Protein AF-A0A292SLU7-F1 (afdb_monomer_lite)

Foldseek 3Di:
DPQDALQFDFQVLFDLVVCCDVVVPRLAHPVLVVVLVVLCPDPCSQFFFPCQQGDACPHSNNVRLVSSVVSVVPDDCPDPNNVLLVVQCVVRVVPLPFADPRCRPSSSRSVSRSNSQVSLVVVQVVCVVVVHWFEDERAPAHHPSVCVRQVQQFDPQKAKFQLVVRGTHGPPVCCLPCPGSVVVVVLSSLLSNLLRGLAYEYPCQLCQQWIQMGGHPDRAGDPVSTDGPHQRRVVVSVVSSCVNVPPPRDQLSYEYEPDDDVRGGDLDDPLAGGPNLPPAEYEAALLQPAVLDSFPCNVCPVHVHDLSRYEYANDAQAFQALLCLLQQAFGPLPPRDNRNPRHLVVLCLQLVHDSVVSNHSLVVLLSRHLRNVPGPHYDDYVCQQLLHRDRQASPPVDDPRRVTTDCGPPNLVSNLVCVLVSRHDDVLSSVLSVCVSVVVCVVPVVVSVVSVVVSVVSNDDDDPVVVVVVVVVVVVVVVVVVPPPDDDDDDDDDDDDDDDDDDDDDDDDDDDDDPDDDPDDDDDPDDDDDDDDDDDDD

pLDDT: mean 86.01, std 22.61, range [22.31, 98.81]

Sequence (538 aa):
HYNGSSLALGDQYISPELLTENEYSSILTKDELTEIIKANNKETRDNIANFENILGQQSTQNKILKNAHERFKALDENSELKQRYNKFVKENESWLNFARECEPDSEFFKFKQFLASEHMSKGKNNLNNKGIKYCGDIAINFSDDEVRAFPKAFKEGHYIGVPTWEIPSINFDTILDETSDAHKLLKLKVQLAAKRFDVLRVDAAWNYVTPVITPKGETKILPENKKPMGDSIVKLIEKWVKEVKGDDFDLHNIIYEFDAGPDDFTMFENGKLIAPLKDRVKVYGSTYLKEGWGSNDAFLHTLNWSPDEFLIGPGNHDPQPLRQIAKGIPDICNDNNIHRQASINPLARILKLDAESLKNPVLFAKAKFAEAVTAKNNMFFFMDVFGREERFNEHRRGTETSFRYKVPSDYQKAYQNSLFEGFGFNIMDSLEKIFKANGLDKSNPELFAKIVKFKNILLEKETPAQLKEEVSNAAQTAAETINSGSTTKSAAKSTKSYKPLWITAGAIAVLGGAFTLYKTKFQKHEAKDDSQQLKLTA

Structure (mmCIF, N/CA/C/O backbone):
data_AF-A0A292SLU7-F1
#
_entry.id   AF-A0A292SLU7-F1
#
loop_
_atom_site.group_PDB
_atom_site.id
_atom_site.type_symbol
_atom_site.label_atom_id
_atom_site.label_alt_id
_atom_site.label_comp_id
_atom_site.label_asym_id
_atom_site.label_entity_id
_atom_site.label_seq_id
_atom_site.pdbx_PDB_ins_code
_atom_site.Cartn_x
_atom_site.Cartn_y
_atom_site.Cartn_z
_atom_site.occupancy
_atom_site.B_iso_or_equiv
_atom_site.auth_seq_id
_atom_site.auth_comp_id
_atom_site.auth_asym_id
_atom_site.auth_atom_id
_atom_site.pdbx_PDB_model_num
ATOM 1 N N . HIS A 1 1 ? 9.270 3.076 11.803 1.00 50.03 1 HIS A N 1
ATOM 2 C CA . HIS A 1 1 ? 8.675 1.759 12.115 1.00 50.03 1 HIS A CA 1
ATOM 3 C C . HIS A 1 1 ? 7.188 1.770 11.800 1.00 50.03 1 HIS A C 1
ATOM 5 O O . HIS A 1 1 ? 6.532 2.758 12.113 1.00 50.03 1 HIS A O 1
ATOM 11 N N . TYR A 1 2 ? 6.666 0.680 11.231 1.00 73.38 2 TYR A N 1
ATOM 12 C CA . TYR A 1 2 ? 5.244 0.456 10.924 1.00 73.38 2 TYR A CA 1
ATOM 13 C C . TYR A 1 2 ? 4.378 0.209 12.175 1.00 73.38 2 TYR A C 1
ATOM 15 O O . TYR A 1 2 ? 3.481 -0.618 12.156 1.00 73.38 2 TYR A O 1
ATOM 23 N N . ASN A 1 3 ? 4.626 0.908 13.288 1.00 75.81 3 ASN A N 1
ATOM 24 C CA . ASN A 1 3 ? 4.097 0.561 14.618 1.00 75.81 3 ASN A CA 1
ATOM 25 C C . ASN A 1 3 ? 2.606 0.921 14.842 1.00 75.81 3 ASN A C 1
ATOM 27 O O . ASN A 1 3 ? 2.195 1.277 15.943 1.00 75.81 3 ASN A O 1
ATOM 31 N N . GLY A 1 4 ? 1.795 0.895 13.783 1.00 83.56 4 GLY A N 1
ATOM 32 C CA . GLY A 1 4 ? 0.343 1.008 13.879 1.00 83.56 4 GLY A CA 1
ATOM 33 C C . GLY A 1 4 ? -0.291 -0.290 14.382 1.00 83.56 4 GLY A C 1
ATOM 34 O O . GLY A 1 4 ? 0.280 -1.371 14.251 1.00 83.56 4 GLY A O 1
ATOM 35 N N . SER A 1 5 ? -1.497 -0.182 14.940 1.00 89.69 5 SER A N 1
ATOM 36 C CA . SER A 1 5 ? -2.323 -1.352 15.258 1.00 89.69 5 SER A CA 1
ATOM 37 C C . SER A 1 5 ? -2.636 -2.139 13.982 1.00 89.69 5 SER A C 1
ATOM 39 O O . SER A 1 5 ? -3.024 -1.561 12.968 1.00 89.69 5 SER A O 1
ATOM 41 N N . SER A 1 6 ? -2.504 -3.463 14.045 1.00 90.62 6 SER A N 1
ATOM 42 C CA . SER A 1 6 ? -2.962 -4.376 12.993 1.00 90.62 6 SER A CA 1
ATOM 43 C C . SER A 1 6 ? -4.474 -4.565 12.980 1.00 90.62 6 SER A C 1
ATOM 45 O O . SER A 1 6 ? -5.048 -4.967 11.966 1.00 90.62 6 SER A O 1
ATOM 47 N N . LEU A 1 7 ? -5.128 -4.324 14.116 1.00 94.62 7 LEU A N 1
ATOM 48 C CA . LEU A 1 7 ? -6.559 -4.545 14.289 1.00 94.62 7 LEU A CA 1
ATOM 49 C C . LEU A 1 7 ? -7.365 -3.254 14.125 1.00 94.62 7 LEU A C 1
ATOM 51 O O . LEU A 1 7 ? -8.430 -3.286 13.513 1.00 94.62 7 LEU A O 1
ATOM 55 N N . ALA A 1 8 ? -6.872 -2.118 14.614 1.00 94.12 8 ALA A N 1
ATOM 56 C CA . ALA A 1 8 ? -7.582 -0.839 14.626 1.00 94.12 8 ALA A CA 1
ATOM 57 C C . ALA A 1 8 ? -7.200 0.074 13.448 1.00 94.12 8 ALA A C 1
ATOM 59 O O . ALA A 1 8 ? -6.099 -0.002 12.909 1.00 94.12 8 ALA A O 1
ATOM 60 N N . LEU A 1 9 ? -8.115 0.961 13.059 1.00 94.44 9 LEU A N 1
ATOM 61 C CA . LEU A 1 9 ? -7.834 2.067 12.142 1.00 94.44 9 LEU A CA 1
ATOM 62 C C . LEU A 1 9 ? -7.319 3.277 12.927 1.00 94.44 9 LEU A C 1
ATOM 64 O O . LEU A 1 9 ? -7.739 3.509 14.059 1.00 94.44 9 LEU A O 1
ATOM 68 N N . GLY A 1 10 ? -6.433 4.065 12.322 1.00 92.25 10 GLY A N 1
ATOM 69 C CA . GLY A 1 10 ? -5.960 5.308 12.931 1.00 92.25 10 GLY A CA 1
ATOM 70 C C . GLY A 1 10 ? -6.956 6.468 12.798 1.00 92.25 10 GLY A C 1
ATOM 71 O O . GLY A 1 10 ? -7.813 6.481 11.911 1.00 92.25 10 GLY A O 1
ATOM 72 N N . ASP A 1 11 ? -6.804 7.480 13.653 1.00 93.31 11 ASP A N 1
ATOM 73 C CA . ASP A 1 11 ? -7.692 8.653 13.710 1.00 93.31 11 ASP A CA 1
ATOM 74 C C . ASP A 1 11 ? -7.700 9.472 12.404 1.00 93.31 11 ASP A C 1
ATOM 76 O O . ASP A 1 11 ? -8.668 10.179 12.122 1.00 93.31 11 ASP A O 1
ATOM 80 N N . GLN A 1 12 ? -6.675 9.332 11.555 1.00 92.75 12 GLN A N 1
ATOM 81 C CA . GLN A 1 12 ? -6.614 9.959 10.231 1.00 92.75 12 GLN A CA 1
ATOM 82 C C . GLN A 1 12 ? -7.705 9.483 9.259 1.00 92.75 12 GLN A C 1
ATOM 84 O O . GLN A 1 12 ? -7.936 10.135 8.244 1.00 92.75 12 GLN A O 1
ATOM 89 N N . TYR A 1 13 ? -8.381 8.367 9.550 1.00 95.31 13 TYR A N 1
ATOM 90 C CA . TYR A 1 13 ? -9.529 7.897 8.769 1.00 95.31 13 TYR A CA 1
ATOM 91 C C . TYR A 1 13 ? -10.846 8.585 9.158 1.00 95.31 13 TYR A C 1
ATOM 93 O O . TYR A 1 13 ? -11.863 8.387 8.495 1.00 95.31 13 TYR A O 1
ATOM 101 N N . ILE A 1 14 ? -10.858 9.410 10.209 1.00 97.88 14 ILE A N 1
ATOM 102 C CA . ILE A 1 14 ? -12.042 10.157 10.632 1.00 97.88 14 ILE A CA 1
ATOM 103 C C . ILE A 1 14 ? -12.042 11.517 9.926 1.00 97.88 14 ILE A C 1
ATOM 105 O O . ILE A 1 14 ? -11.222 12.369 10.250 1.00 97.88 14 ILE A O 1
ATOM 109 N N . SER A 1 15 ? -12.981 11.744 9.000 1.00 97.50 15 SER A N 1
ATOM 110 C CA . SER A 1 15 ? -13.257 13.075 8.443 1.00 97.50 15 SER A CA 1
ATOM 111 C C . SER A 1 15 ? -14.091 13.922 9.416 1.00 97.50 15 SER A C 1
ATOM 113 O O . SER A 1 15 ? -15.251 13.577 9.653 1.00 97.50 15 SER A O 1
ATOM 115 N N . PRO A 1 16 ? -13.564 15.037 9.961 1.00 97.69 16 PRO A N 1
ATOM 116 C CA . PRO A 1 16 ? -14.344 15.930 10.818 1.00 97.69 16 PRO A CA 1
ATOM 117 C C . PRO A 1 16 ? -15.458 16.663 10.059 1.00 97.69 16 PRO A C 1
ATOM 119 O O . PRO A 1 16 ? -16.468 17.011 10.658 1.00 97.69 16 PRO A O 1
ATOM 122 N N . GLU A 1 17 ? -15.299 16.866 8.747 1.00 97.69 17 GLU A N 1
ATOM 123 C CA . GLU A 1 17 ? -16.306 17.507 7.892 1.00 97.69 17 GLU A CA 1
ATOM 124 C C . GLU A 1 17 ? -17.613 16.709 7.883 1.00 97.69 17 GLU A C 1
ATOM 126 O O . GLU A 1 17 ? -18.678 17.267 8.136 1.00 97.69 17 GLU A O 1
ATOM 131 N N . LEU A 1 18 ? -17.529 15.382 7.722 1.00 98.06 18 LEU A N 1
ATOM 132 C CA . LEU A 1 18 ? -18.705 14.506 7.750 1.00 98.06 18 LEU A CA 1
ATOM 133 C C . LEU A 1 18 ? -19.464 14.580 9.081 1.00 98.06 18 LEU A C 1
ATOM 135 O O . LEU A 1 18 ? -20.685 14.473 9.097 1.00 98.06 18 LEU A O 1
ATOM 139 N N . LEU A 1 19 ? -18.767 14.822 10.193 1.00 98.56 19 LEU A N 1
ATOM 140 C CA . LEU A 1 19 ? -19.387 14.923 11.517 1.00 98.56 19 LEU A CA 1
ATOM 141 C C . LEU A 1 19 ? -20.210 16.206 11.706 1.00 98.56 19 LEU A C 1
ATOM 143 O O . LEU A 1 19 ? -20.950 16.306 12.686 1.00 98.56 19 LEU A O 1
ATOM 147 N N . THR A 1 20 ? -20.092 17.169 10.786 1.00 98.38 20 THR A N 1
ATOM 148 C CA . THR A 1 20 ? -20.942 18.369 10.749 1.00 98.38 20 THR A CA 1
ATOM 149 C C . THR A 1 20 ? -22.275 18.135 10.044 1.00 98.38 20 THR A C 1
ATOM 151 O O . THR A 1 20 ? -23.215 18.914 10.223 1.00 98.38 20 THR A O 1
ATOM 154 N N . GLU A 1 21 ? -22.391 17.039 9.296 1.00 98.00 21 GLU A N 1
ATOM 155 C CA . GLU A 1 21 ? -23.568 16.720 8.499 1.00 98.00 21 GLU A CA 1
ATOM 156 C C . GLU A 1 21 ? -24.677 16.067 9.335 1.00 98.00 21 GLU A C 1
ATOM 158 O O . GLU A 1 21 ? -24.427 15.347 10.307 1.00 98.00 21 GLU A O 1
ATOM 163 N N . ASN A 1 22 ? -25.928 16.265 8.907 1.00 97.12 22 ASN A N 1
ATOM 164 C CA . ASN A 1 22 ? -27.112 15.715 9.580 1.00 97.12 22 ASN A CA 1
ATOM 165 C C . ASN A 1 22 ? -27.080 14.181 9.693 1.00 97.12 22 ASN A C 1
ATOM 167 O O . ASN A 1 22 ? -27.615 13.628 10.650 1.00 97.12 22 ASN A O 1
ATOM 171 N N . GLU A 1 23 ? -26.434 13.493 8.743 1.00 96.81 23 GLU A N 1
ATOM 172 C CA . GLU A 1 23 ? -26.251 12.033 8.779 1.00 96.81 23 GLU A CA 1
ATOM 173 C C . GLU A 1 23 ? -25.541 11.570 10.062 1.00 96.81 23 GLU A C 1
ATOM 175 O O . GLU A 1 23 ? -25.827 10.493 10.590 1.00 96.81 23 GLU A O 1
ATOM 180 N N . TYR A 1 24 ? -24.627 12.393 10.573 1.00 97.88 24 TYR A N 1
ATOM 181 C CA . TYR A 1 24 ? -23.900 12.164 11.818 1.00 97.88 24 TYR A CA 1
ATOM 182 C C . TYR A 1 24 ? -24.479 12.994 12.964 1.00 97.88 24 TYR A C 1
ATOM 184 O O . TYR A 1 24 ? -23.790 13.276 13.941 1.00 97.88 24 TYR A O 1
ATOM 192 N N . SER A 1 25 ? -25.746 13.400 12.839 1.00 97.62 25 SER A N 1
ATOM 193 C CA . SER A 1 25 ? -26.470 14.222 13.812 1.00 97.62 25 SER A CA 1
ATOM 194 C C . SER A 1 25 ? -25.752 15.531 14.162 1.00 97.62 25 SER A C 1
ATOM 196 O O . SER A 1 25 ? -25.958 16.063 15.251 1.00 97.62 25 SER A O 1
ATOM 198 N N . SER A 1 26 ? -24.893 16.032 13.261 1.00 97.56 26 SER A N 1
ATOM 199 C CA . SER A 1 26 ? -24.080 17.237 13.458 1.00 97.56 26 SER A CA 1
ATOM 200 C C . SER A 1 26 ? -23.377 17.282 14.823 1.00 97.56 26 SER A C 1
ATOM 202 O O . SER A 1 26 ? -23.317 18.325 15.478 1.00 97.56 26 SER A O 1
ATOM 204 N N . ILE A 1 27 ? -22.857 16.138 15.284 1.00 98.25 27 ILE A N 1
ATOM 205 C CA . ILE A 1 27 ? -22.164 16.020 16.579 1.00 98.25 27 ILE A CA 1
ATOM 206 C C . ILE A 1 27 ? -20.885 16.869 16.658 1.00 98.25 27 ILE A C 1
ATOM 208 O O . ILE A 1 27 ? -20.387 17.140 17.754 1.00 98.25 27 ILE A O 1
ATOM 212 N N . LEU A 1 28 ? -20.361 17.316 15.517 1.00 98.38 28 LEU A N 1
ATOM 213 C CA . LEU A 1 28 ? -19.288 18.298 15.422 1.00 98.38 28 LEU A CA 1
ATOM 214 C C . LEU A 1 28 ? -19.828 19.590 14.796 1.00 98.38 28 LEU A C 1
ATOM 216 O O . LEU A 1 28 ? -20.568 19.566 13.815 1.00 98.38 28 LEU A O 1
ATOM 220 N N . THR A 1 29 ? -19.465 20.740 15.355 1.00 98.19 29 THR A N 1
ATOM 221 C CA . THR A 1 29 ? -19.939 22.048 14.872 1.00 98.19 29 THR A CA 1
ATOM 222 C C . THR A 1 29 ? -19.045 22.628 13.772 1.00 98.19 29 THR A C 1
ATOM 224 O O . THR A 1 29 ? -17.850 22.353 13.699 1.00 98.19 29 THR A O 1
ATOM 227 N N . LYS A 1 30 ? -19.585 23.516 12.927 1.00 97.88 30 LYS A N 1
ATOM 228 C CA . LYS A 1 30 ? -18.785 24.192 11.883 1.00 97.88 30 LYS A CA 1
ATOM 229 C C . LYS A 1 30 ? -17.625 25.027 12.449 1.00 97.88 30 LYS A C 1
ATOM 231 O O . LYS A 1 30 ? -16.576 25.129 11.810 1.00 97.88 30 LYS A O 1
ATOM 236 N N . ASP A 1 31 ? -17.790 25.585 13.647 1.00 98.31 31 ASP A N 1
ATOM 237 C CA . ASP A 1 31 ? -16.734 26.341 14.329 1.00 98.31 31 ASP A CA 1
ATOM 238 C C . ASP A 1 31 ? -15.601 25.422 14.802 1.00 98.31 31 ASP A C 1
ATOM 240 O O . ASP A 1 31 ? -14.431 25.726 14.573 1.00 98.31 31 ASP A O 1
ATOM 244 N N . GLU A 1 32 ? -15.932 24.255 15.360 1.00 98.31 32 GLU A N 1
ATOM 245 C CA . GLU A 1 32 ? -14.946 23.226 15.715 1.00 98.31 32 GLU A CA 1
ATOM 246 C C . GLU A 1 32 ? -14.217 22.687 14.474 1.00 98.31 32 GLU A C 1
ATOM 248 O O . GLU A 1 32 ? -12.997 22.532 14.489 1.00 98.31 32 GLU A O 1
ATOM 253 N N . LEU A 1 33 ? -14.921 22.465 13.356 1.00 98.44 33 LEU A N 1
ATOM 254 C CA . LEU A 1 33 ? -14.275 22.089 12.091 1.00 98.44 33 LEU A CA 1
ATOM 255 C C . LEU A 1 33 ? -13.267 23.164 11.659 1.00 98.44 33 LEU A C 1
ATOM 257 O O . LEU A 1 33 ? -12.132 22.861 11.282 1.00 98.44 33 LEU A O 1
ATOM 261 N N . THR A 1 34 ? -13.668 24.430 11.757 1.00 98.31 34 THR A N 1
ATOM 262 C CA . THR A 1 34 ? -12.808 25.575 11.447 1.00 98.31 34 THR A CA 1
ATOM 263 C C . THR A 1 34 ? -11.582 25.622 12.361 1.00 98.31 34 THR A C 1
ATOM 265 O O . THR A 1 34 ? -10.492 25.964 11.899 1.00 98.31 34 THR A O 1
ATOM 268 N N . GLU A 1 35 ? -11.717 25.258 13.636 1.00 98.12 35 GLU A N 1
ATOM 269 C CA . GLU A 1 35 ? -10.600 25.159 14.581 1.00 98.12 35 GLU A CA 1
ATOM 270 C C . GLU A 1 35 ? -9.591 24.078 14.165 1.00 98.12 35 GLU A C 1
ATOM 272 O O . GLU A 1 35 ? -8.391 24.359 14.104 1.00 98.12 35 GLU A O 1
ATOM 277 N N . ILE A 1 36 ? -10.060 22.885 13.778 1.00 97.31 36 ILE A N 1
ATOM 278 C CA . ILE A 1 36 ? -9.193 21.802 13.273 1.00 97.31 36 ILE A CA 1
ATOM 279 C C . ILE A 1 36 ? -8.412 22.267 12.038 1.00 97.31 36 ILE A C 1
ATOM 281 O O . ILE A 1 36 ? -7.200 22.045 11.945 1.00 97.31 36 ILE A O 1
ATOM 285 N N . ILE A 1 37 ? -9.091 22.934 11.100 1.00 96.19 37 ILE A N 1
ATOM 286 C CA . ILE A 1 37 ? -8.476 23.459 9.873 1.00 96.19 37 ILE A CA 1
ATOM 287 C C . ILE A 1 37 ? -7.427 24.524 10.212 1.00 96.19 37 ILE A C 1
ATOM 289 O O . ILE A 1 37 ? -6.307 24.469 9.702 1.00 96.19 37 ILE A O 1
ATOM 293 N N . LYS A 1 38 ? -7.751 25.470 11.102 1.00 96.62 38 LYS A N 1
ATOM 294 C CA . LYS A 1 38 ? -6.827 26.533 11.536 1.00 96.62 38 LYS A CA 1
ATOM 295 C C . LYS A 1 38 ? -5.603 25.986 12.262 1.00 96.62 38 LYS A C 1
ATOM 297 O O . LYS A 1 38 ? -4.527 26.557 12.119 1.00 96.62 38 LYS A O 1
ATOM 302 N N . ALA A 1 39 ? -5.736 24.889 13.001 1.00 96.00 39 ALA A N 1
ATOM 303 C CA . ALA A 1 39 ? -4.609 24.238 13.663 1.00 96.00 39 ALA A CA 1
ATOM 304 C C . ALA A 1 39 ? -3.640 23.554 12.676 1.00 96.00 39 ALA A C 1
ATOM 306 O O . ALA A 1 39 ? -2.488 23.281 13.018 1.00 96.00 39 ALA A O 1
ATOM 307 N N . ASN A 1 40 ? -4.040 23.351 11.416 1.00 93.50 40 ASN A N 1
ATOM 308 C CA . ASN A 1 40 ? -3.130 22.953 10.346 1.00 93.50 40 ASN A CA 1
ATOM 309 C C . ASN A 1 40 ? -2.368 24.159 9.752 1.00 93.50 40 ASN A C 1
ATOM 311 O O . ASN A 1 40 ? -2.477 24.486 8.568 1.00 93.50 40 ASN A O 1
ATOM 315 N N . ASN A 1 41 ? -1.596 24.847 10.591 1.00 92.69 41 ASN A N 1
ATOM 316 C CA . ASN A 1 41 ? -0.944 26.125 10.275 1.00 92.69 41 ASN A CA 1
ATOM 317 C C . ASN A 1 41 ? 0.574 26.051 10.055 1.00 92.69 41 ASN A C 1
ATOM 319 O O . ASN A 1 41 ? 1.194 27.092 9.853 1.00 92.69 41 ASN A O 1
ATOM 323 N N . LYS A 1 42 ? 1.182 24.858 10.074 1.00 90.75 42 LYS A N 1
ATOM 324 C CA . LYS A 1 42 ? 2.621 24.706 9.813 1.00 90.75 42 LYS A CA 1
ATOM 325 C C . LYS A 1 42 ? 2.973 25.238 8.419 1.00 90.75 42 LYS A C 1
ATOM 327 O O . LYS A 1 42 ? 2.244 24.986 7.463 1.00 90.75 42 LYS A O 1
ATOM 332 N N . GLU A 1 43 ? 4.122 25.899 8.278 1.00 92.19 43 GLU A N 1
ATOM 333 C CA . GLU A 1 43 ? 4.614 26.401 6.979 1.00 92.19 43 GLU A CA 1
ATOM 334 C C . GLU A 1 43 ? 4.755 25.279 5.938 1.00 92.19 43 GLU A C 1
ATOM 336 O O . GLU A 1 43 ? 4.563 25.479 4.743 1.00 92.19 43 GLU A O 1
ATOM 341 N N . THR A 1 44 ? 5.016 24.057 6.403 1.00 90.31 44 THR A N 1
ATOM 342 C CA . THR A 1 44 ? 5.170 22.860 5.574 1.00 90.31 44 THR A CA 1
ATOM 343 C C . THR A 1 44 ? 3.851 22.168 5.221 1.00 90.31 44 THR A C 1
ATOM 345 O O . THR A 1 44 ? 3.882 21.140 4.539 1.00 90.31 44 THR A O 1
ATOM 348 N N . ARG A 1 45 ? 2.692 22.703 5.638 1.00 91.25 45 ARG A N 1
ATOM 349 C CA . ARG A 1 45 ? 1.369 22.053 5.514 1.00 91.25 45 ARG A CA 1
ATOM 350 C C . ARG A 1 45 ? 0.986 21.646 4.098 1.00 91.25 45 ARG A C 1
ATOM 352 O O . ARG A 1 45 ? 0.131 20.780 3.950 1.00 91.25 45 ARG A O 1
ATOM 359 N N . ASP A 1 46 ? 1.572 22.256 3.073 1.00 91.19 46 ASP A N 1
ATOM 360 C CA . ASP A 1 46 ? 1.267 21.928 1.679 1.00 91.19 46 ASP A CA 1
ATOM 361 C C . ASP A 1 46 ? 1.993 20.676 1.184 1.00 91.19 46 ASP A C 1
ATOM 363 O O . ASP A 1 46 ? 1.528 20.043 0.243 1.00 91.19 46 ASP A O 1
ATOM 367 N N . ASN A 1 47 ? 3.066 20.257 1.861 1.00 91.44 47 ASN A N 1
ATOM 368 C CA . ASN A 1 47 ? 3.909 19.126 1.454 1.00 91.44 47 ASN A CA 1
ATOM 369 C C . ASN A 1 47 ? 4.033 18.034 2.527 1.00 91.44 47 ASN A C 1
ATOM 371 O O . ASN A 1 47 ? 4.387 16.897 2.208 1.00 91.44 47 ASN A O 1
ATOM 375 N N . ILE A 1 48 ? 3.751 18.379 3.786 1.00 93.06 48 ILE A N 1
ATOM 376 C CA . ILE A 1 48 ? 3.928 17.534 4.968 1.00 93.06 48 ILE A CA 1
ATOM 377 C C . ILE A 1 48 ? 2.600 17.416 5.718 1.00 93.06 48 ILE A C 1
ATOM 379 O O . ILE A 1 48 ? 1.940 18.412 6.019 1.00 93.06 48 ILE A O 1
ATOM 383 N N . ALA A 1 49 ? 2.215 16.187 6.045 1.00 93.19 49 ALA A N 1
ATOM 384 C CA . ALA A 1 49 ? 1.102 15.874 6.919 1.00 93.19 49 ALA A CA 1
ATOM 385 C C . ALA A 1 49 ? 1.422 16.293 8.363 1.00 93.19 49 ALA A C 1
ATOM 387 O O . ALA A 1 49 ? 2.425 15.885 8.957 1.00 93.19 49 ALA A O 1
ATOM 388 N N . ASN A 1 50 ? 0.539 17.104 8.942 1.00 92.75 50 ASN A N 1
ATOM 389 C CA . ASN A 1 50 ? 0.635 17.544 10.327 1.00 92.75 50 ASN A CA 1
ATOM 390 C C . ASN A 1 50 ? -0.031 16.518 11.250 1.00 92.75 50 ASN A C 1
ATOM 392 O O . ASN A 1 50 ? -1.146 16.731 11.729 1.00 92.75 50 ASN A O 1
ATOM 396 N N . PHE A 1 51 ? 0.637 15.384 11.473 1.00 92.12 51 PHE A N 1
ATOM 397 C CA . PHE A 1 51 ? 0.107 14.346 12.353 1.00 92.12 51 PHE A CA 1
ATOM 398 C C . PHE A 1 51 ? -0.081 14.828 13.790 1.00 92.12 51 PHE A C 1
ATOM 400 O O . PHE A 1 51 ? -0.961 14.312 14.452 1.00 92.12 51 PHE A O 1
ATOM 407 N N . GLU A 1 52 ? 0.615 15.860 14.264 1.00 92.25 52 GLU A N 1
ATOM 408 C CA . GLU A 1 52 ? 0.377 16.418 15.607 1.00 92.25 52 GLU A CA 1
ATOM 409 C C . GLU A 1 52 ? -1.011 17.067 15.742 1.00 92.25 52 GLU A C 1
ATOM 411 O O . GLU A 1 52 ? -1.535 17.196 16.847 1.00 92.25 52 GLU A O 1
ATOM 416 N N . ASN A 1 53 ? -1.623 17.476 14.626 1.00 94.81 53 ASN A N 1
ATOM 417 C CA . ASN A 1 53 ? -2.978 18.027 14.612 1.00 94.81 53 ASN A CA 1
ATOM 418 C C . ASN A 1 53 ? -4.069 16.943 14.615 1.00 94.81 53 ASN A C 1
ATOM 420 O O . ASN A 1 53 ? -5.216 17.236 14.950 1.00 94.81 53 ASN A O 1
ATOM 424 N N . ILE A 1 54 ? -3.714 15.706 14.250 1.00 92.06 54 ILE A N 1
ATOM 425 C CA . ILE A 1 54 ? -4.665 14.615 13.983 1.00 92.06 54 ILE A CA 1
ATOM 426 C C . ILE A 1 54 ? -4.477 13.451 14.963 1.00 92.06 54 ILE A C 1
ATOM 428 O O . ILE A 1 54 ? -5.440 12.937 15.523 1.00 92.06 54 ILE A O 1
ATOM 432 N N . LEU A 1 55 ? -3.231 13.025 15.148 1.00 86.81 55 LEU A N 1
ATOM 433 C CA . LEU A 1 55 ? -2.818 11.881 15.946 1.00 86.81 55 LEU A CA 1
ATOM 434 C C . LEU A 1 55 ? -2.400 12.322 17.349 1.00 86.81 55 LEU A C 1
ATOM 436 O O . LEU A 1 55 ? -1.764 13.357 17.548 1.00 86.81 55 LEU A O 1
ATOM 440 N N . GLY A 1 56 ? -2.715 11.478 18.328 1.00 84.38 56 GLY A N 1
ATOM 441 C CA . GLY A 1 56 ? -2.326 11.665 19.720 1.00 84.38 56 GLY A CA 1
ATOM 442 C C . GLY A 1 56 ? -3.398 12.343 20.568 1.00 84.38 56 GLY A C 1
ATOM 443 O O . GLY A 1 56 ? -4.218 13.133 20.097 1.00 84.38 56 GLY A O 1
ATOM 444 N N . GLN A 1 57 ? -3.359 12.038 21.865 1.00 85.00 57 GLN A N 1
ATOM 445 C CA . GLN A 1 57 ? -4.386 12.421 22.838 1.00 85.00 57 GLN A CA 1
ATOM 446 C C . GLN A 1 57 ? -4.534 13.941 23.030 1.00 85.00 57 GLN A C 1
ATOM 448 O O . GLN A 1 57 ? -5.559 14.401 23.529 1.00 85.00 57 GLN A O 1
ATOM 453 N N . GLN A 1 58 ? -3.504 14.714 22.669 1.00 89.94 58 GLN A N 1
ATOM 454 C CA . GLN A 1 58 ? -3.462 16.172 22.828 1.00 89.94 58 GLN A CA 1
ATOM 455 C C . GLN A 1 58 ? -3.657 16.948 21.522 1.00 89.94 58 GLN A C 1
ATOM 457 O O . GLN A 1 58 ? -3.654 18.184 21.555 1.00 89.94 58 GLN A O 1
ATOM 462 N N . SER A 1 59 ? -3.838 16.247 20.401 1.00 95.06 59 SER A N 1
ATOM 463 C CA . SER A 1 59 ? -4.102 16.879 19.111 1.00 95.06 59 SER A CA 1
ATOM 464 C C . SER A 1 59 ? -5.423 17.649 19.124 1.00 95.06 59 SER A C 1
ATOM 466 O O . SER A 1 59 ? -6.359 17.302 19.855 1.00 95.06 59 SER A O 1
ATOM 468 N N . THR A 1 60 ? -5.508 18.706 18.315 1.00 96.94 60 THR A N 1
ATOM 469 C CA . THR A 1 60 ? -6.720 19.533 18.201 1.00 96.94 60 THR A CA 1
ATOM 470 C C . THR A 1 60 ? -7.911 18.687 17.767 1.00 96.94 60 THR A C 1
ATOM 472 O O . THR A 1 60 ? -8.971 18.754 18.390 1.00 96.94 60 THR A O 1
ATOM 475 N N . GLN A 1 61 ? -7.724 17.818 16.765 1.00 97.06 61 GLN A N 1
ATOM 476 C CA . GLN A 1 61 ? -8.777 16.912 16.317 1.00 97.06 61 GLN A CA 1
ATOM 477 C C . GLN A 1 61 ? -9.238 15.976 17.440 1.00 97.06 61 GLN A C 1
ATOM 479 O O . GLN A 1 61 ? -10.440 15.852 17.655 1.00 97.06 61 GLN A O 1
ATOM 484 N N . ASN A 1 62 ? -8.330 15.352 18.201 1.00 95.62 62 ASN A N 1
ATOM 485 C CA . ASN A 1 62 ? -8.727 14.420 19.262 1.00 95.62 62 ASN A CA 1
ATOM 486 C C . ASN A 1 62 ? -9.483 15.124 20.405 1.00 95.62 62 ASN A C 1
ATOM 488 O O . ASN A 1 62 ? -10.481 14.595 20.893 1.00 95.62 62 ASN A O 1
ATOM 492 N N . LYS A 1 63 ? -9.074 16.343 20.784 1.00 96.50 63 LYS A N 1
ATOM 493 C CA . LYS A 1 63 ? -9.793 17.163 21.779 1.00 96.50 63 LYS A CA 1
ATOM 494 C C . LYS A 1 63 ? -11.219 17.481 21.333 1.00 96.50 63 LYS A C 1
ATOM 496 O O . LYS A 1 63 ? -12.153 17.300 22.108 1.00 96.50 63 LYS A O 1
ATOM 501 N N . ILE A 1 64 ? -11.396 17.884 20.079 1.00 98.00 64 ILE A N 1
ATOM 502 C CA . ILE A 1 64 ? -12.720 18.176 19.518 1.00 98.00 64 ILE A CA 1
ATOM 503 C C . ILE A 1 64 ? -13.560 16.903 19.373 1.00 98.00 64 ILE A C 1
ATOM 505 O O . ILE A 1 64 ? -14.756 16.918 19.659 1.00 98.00 64 ILE A O 1
ATOM 509 N N . LEU A 1 65 ? -12.948 15.773 19.011 1.00 98.12 65 LEU A N 1
ATOM 510 C CA . LEU A 1 65 ? -13.648 14.490 18.956 1.00 98.12 65 LEU A CA 1
ATOM 511 C C . LEU A 1 65 ? -14.186 14.058 20.325 1.00 98.12 65 LEU A C 1
ATOM 513 O O . LEU A 1 65 ? -15.231 13.416 20.366 1.00 98.12 65 LEU A O 1
ATOM 517 N N . LYS A 1 66 ? -13.550 14.437 21.442 1.00 97.31 66 LYS A N 1
ATOM 518 C CA . LYS A 1 66 ? -14.120 14.203 22.781 1.00 97.31 66 LYS A CA 1
ATOM 519 C C . LYS A 1 66 ? -15.406 14.999 22.994 1.00 97.31 66 LYS A C 1
ATOM 521 O O . LYS A 1 66 ? -16.382 14.436 23.474 1.00 97.31 66 LYS A O 1
ATOM 526 N N . ASN A 1 67 ? -15.458 16.259 22.560 1.00 98.00 67 ASN A N 1
ATOM 527 C CA . ASN A 1 67 ? -16.699 17.041 22.600 1.00 98.00 67 ASN A CA 1
ATOM 528 C C . ASN A 1 67 ? -17.783 16.401 21.721 1.00 98.00 67 ASN A C 1
ATOM 530 O O . ASN A 1 67 ? -18.929 16.264 22.148 1.00 98.00 67 ASN A O 1
ATOM 534 N N . ALA A 1 68 ? -17.416 15.956 20.515 1.00 98.44 68 ALA A N 1
ATOM 535 C CA . ALA A 1 68 ? -18.327 15.233 19.632 1.00 98.44 68 ALA A CA 1
ATOM 536 C C . ALA A 1 68 ? -18.817 13.918 20.262 1.00 98.44 68 ALA A C 1
ATOM 538 O O . ALA A 1 68 ? -19.986 13.572 20.113 1.00 98.44 68 ALA A O 1
ATOM 539 N N . HIS A 1 69 ? -17.964 13.220 21.016 1.00 98.62 69 HIS A N 1
ATOM 540 C CA . HIS A 1 69 ? -18.335 12.022 21.762 1.00 98.62 69 HIS A CA 1
ATOM 541 C C . HIS A 1 69 ? -19.332 12.327 22.890 1.00 98.62 69 HIS A C 1
ATOM 543 O O . HIS A 1 69 ? -20.305 11.595 23.044 1.00 98.62 69 HIS A O 1
ATOM 549 N N . GLU A 1 70 ? -19.169 13.425 23.636 1.00 98.44 70 GLU A N 1
ATOM 550 C CA . GLU A 1 70 ? -20.168 13.850 24.631 1.00 98.44 70 GLU A CA 1
ATOM 551 C C . GLU A 1 70 ? -21.528 14.149 23.984 1.00 98.44 70 GLU A C 1
ATOM 553 O O . GLU A 1 70 ? -22.562 13.689 24.474 1.00 98.44 70 GLU A O 1
ATOM 558 N N . ARG A 1 71 ? -21.540 14.849 22.840 1.00 98.38 71 ARG A N 1
ATOM 559 C CA . ARG A 1 71 ? -22.780 15.109 22.087 1.00 98.38 71 ARG A CA 1
ATOM 560 C C . ARG A 1 71 ? -23.396 13.824 21.549 1.00 98.38 71 ARG A C 1
ATOM 562 O O . ARG A 1 71 ? -24.603 13.648 21.663 1.00 98.38 71 ARG A O 1
ATOM 569 N N . PHE A 1 72 ? -22.575 12.909 21.034 1.00 98.62 72 PHE A N 1
ATOM 570 C CA . PHE A 1 72 ? -23.009 11.579 20.619 1.00 98.62 72 PHE A CA 1
ATOM 571 C C . PHE A 1 72 ? -23.652 10.813 21.779 1.00 98.62 72 PHE A C 1
ATOM 573 O O . PHE A 1 72 ? -24.735 10.259 21.612 1.00 98.62 72 PHE A O 1
ATOM 580 N N . LYS A 1 73 ? -23.034 10.802 22.967 1.00 98.19 73 LYS A N 1
ATOM 581 C CA . LYS A 1 73 ? -23.588 10.123 24.147 1.00 98.19 73 LYS A CA 1
ATOM 582 C C . LYS A 1 73 ? -24.956 10.671 24.542 1.00 98.19 73 LYS A C 1
ATOM 584 O O . LYS A 1 73 ? -25.794 9.874 24.948 1.00 98.19 73 LYS A O 1
ATOM 589 N N . ALA A 1 74 ? -25.173 11.976 24.382 1.00 98.06 74 ALA A N 1
ATOM 590 C CA . ALA A 1 74 ? -26.430 12.655 24.687 1.00 98.06 74 ALA A CA 1
ATOM 591 C C . ALA A 1 74 ? -27.542 12.460 23.634 1.00 98.06 74 ALA A C 1
ATOM 593 O O . ALA A 1 74 ? -28.665 12.910 23.862 1.00 98.06 74 ALA A O 1
ATOM 594 N N . LEU A 1 75 ? -27.258 11.821 22.491 1.00 98.06 75 LEU A N 1
ATOM 595 C CA . LEU A 1 75 ? -28.285 11.483 21.504 1.00 98.06 75 LEU A CA 1
ATOM 596 C C . LEU A 1 75 ? -29.269 10.447 22.059 1.00 98.06 75 LEU A C 1
ATOM 598 O O . LEU A 1 75 ? -28.907 9.605 22.879 1.00 98.06 75 LEU A O 1
ATOM 602 N N . ASP A 1 76 ? -30.496 10.466 21.533 1.00 96.94 76 ASP A N 1
ATOM 603 C CA . ASP A 1 76 ? -31.479 9.405 21.764 1.00 96.94 76 ASP A CA 1
ATOM 604 C C . ASP A 1 76 ? -30.888 8.046 21.349 1.00 96.94 76 ASP A C 1
ATOM 606 O O . ASP A 1 76 ? -30.329 7.913 20.254 1.00 96.94 76 ASP A O 1
ATOM 610 N N . GLU A 1 77 ? -31.020 7.031 22.204 1.00 96.00 77 GLU A N 1
ATOM 611 C CA . GLU A 1 77 ? -30.526 5.671 21.941 1.00 96.00 77 GLU A CA 1
ATOM 612 C C . GLU A 1 77 ? -31.160 5.034 20.692 1.00 96.00 77 GLU A C 1
ATOM 614 O O . GLU A 1 77 ? -30.570 4.148 20.072 1.00 96.00 77 GLU A O 1
ATOM 619 N N . ASN A 1 78 ? -32.332 5.517 20.273 1.00 95.56 78 ASN A N 1
ATOM 620 C CA . ASN A 1 78 ? -33.010 5.099 19.049 1.00 95.56 78 ASN A CA 1
ATOM 621 C C . ASN A 1 78 ? -32.607 5.915 17.815 1.00 95.56 78 ASN A C 1
ATOM 623 O O . ASN A 1 78 ? -33.106 5.632 16.727 1.00 95.56 78 ASN A O 1
ATOM 627 N N . SER A 1 79 ? -31.727 6.913 17.947 1.00 97.44 79 SER A N 1
ATOM 628 C CA . SER A 1 79 ? -31.201 7.639 16.788 1.00 97.44 79 SER A CA 1
ATOM 629 C C . SER A 1 79 ? -30.463 6.691 15.838 1.00 97.44 79 SER A C 1
ATOM 631 O O . SER A 1 79 ? -29.785 5.752 16.263 1.00 97.44 79 SER A O 1
ATOM 633 N N . GLU A 1 80 ? -30.552 6.952 14.532 1.00 97.56 80 GLU A N 1
ATOM 634 C CA . GLU A 1 80 ? -29.910 6.110 13.512 1.00 97.56 80 GLU A CA 1
ATOM 635 C C . GLU A 1 80 ? -28.397 5.972 13.743 1.00 97.56 80 GLU A C 1
ATOM 637 O O . GLU A 1 80 ? -27.817 4.905 13.534 1.00 97.56 80 GLU A O 1
ATOM 642 N N . LEU A 1 81 ? -27.745 7.037 14.224 1.00 98.19 81 LEU A N 1
ATOM 643 C CA . LEU A 1 81 ? -26.319 7.020 14.530 1.00 98.19 81 LEU A CA 1
ATOM 644 C C . LEU A 1 81 ? -25.991 6.081 15.702 1.00 98.19 81 LEU A C 1
ATOM 646 O O . LEU A 1 81 ? -25.053 5.289 15.593 1.00 98.19 81 LEU A O 1
ATOM 650 N N . LYS A 1 82 ? -26.778 6.112 16.787 1.00 98.19 82 LYS A N 1
ATOM 651 C CA . LYS A 1 82 ? -26.629 5.195 17.932 1.00 98.19 82 LYS A CA 1
ATOM 652 C C . LYS A 1 82 ? -26.893 3.748 17.536 1.00 98.19 82 LYS A C 1
ATOM 654 O O . LYS A 1 82 ? -26.120 2.868 17.906 1.00 98.19 82 LYS A O 1
ATOM 659 N N . GLN A 1 83 ? -27.913 3.492 16.718 1.00 98.19 83 GLN A N 1
ATOM 660 C CA . GLN A 1 83 ? -28.203 2.145 16.218 1.00 98.19 83 GLN A CA 1
ATOM 661 C C . GLN A 1 83 ? -27.052 1.583 15.371 1.00 98.19 83 GLN A C 1
ATOM 663 O O . GLN A 1 83 ? -26.636 0.439 15.584 1.00 98.19 83 GLN A O 1
ATOM 668 N N . ARG A 1 84 ? -26.490 2.385 14.452 1.00 98.25 84 ARG A N 1
ATOM 669 C CA . ARG A 1 84 ? -25.309 1.997 13.661 1.00 98.25 84 ARG A CA 1
ATOM 670 C C . ARG A 1 84 ? -24.088 1.736 14.545 1.00 98.25 84 ARG A C 1
ATOM 672 O O . ARG A 1 84 ? -23.436 0.707 14.369 1.00 98.25 84 ARG A O 1
ATOM 679 N N . TYR A 1 85 ? -23.819 2.604 15.521 1.00 98.62 85 TYR A N 1
ATOM 680 C CA . TYR A 1 85 ? -22.735 2.417 16.491 1.00 98.62 85 TYR A CA 1
ATOM 681 C C . TYR A 1 85 ? -22.902 1.124 17.302 1.00 98.62 85 TYR A C 1
ATOM 683 O O . TYR A 1 85 ? -21.989 0.304 17.353 1.00 98.62 85 TYR A O 1
ATOM 691 N N . ASN A 1 86 ? -24.082 0.894 17.882 1.00 98.19 86 ASN A N 1
ATOM 692 C CA . ASN A 1 86 ? -24.359 -0.285 18.703 1.00 98.19 86 ASN A CA 1
ATOM 693 C C . ASN A 1 86 ? -24.223 -1.581 17.891 1.00 98.19 86 ASN A C 1
ATOM 695 O O . ASN A 1 86 ? -23.652 -2.564 18.371 1.00 98.19 86 ASN A O 1
ATOM 699 N N . LYS A 1 87 ? -24.689 -1.573 16.635 1.00 98.19 87 LYS A N 1
ATOM 700 C CA . LYS A 1 87 ? -24.472 -2.681 15.698 1.00 98.19 87 LYS A CA 1
ATOM 701 C C . LYS A 1 87 ? -22.980 -2.909 15.445 1.00 98.19 87 LYS A C 1
ATOM 703 O O . LYS A 1 87 ? -22.520 -4.040 15.584 1.00 98.19 87 LYS A O 1
ATOM 708 N N . PHE A 1 88 ? -22.227 -1.850 15.137 1.00 98.12 88 PHE A N 1
ATOM 709 C CA . PHE A 1 88 ? -20.783 -1.930 14.919 1.00 98.12 88 PHE A CA 1
ATOM 710 C C . PHE A 1 88 ? -20.058 -2.528 16.127 1.00 98.12 88 PHE A C 1
ATOM 712 O O . PHE A 1 88 ? -19.287 -3.469 15.955 1.00 98.12 88 PHE A O 1
ATOM 719 N N . VAL A 1 89 ? -20.329 -2.039 17.341 1.00 98.12 89 VAL A N 1
ATOM 720 C CA . VAL A 1 89 ? -19.689 -2.540 18.567 1.00 98.12 89 VAL A CA 1
ATOM 721 C C . VAL A 1 89 ? -19.991 -4.021 18.772 1.00 98.12 89 VAL A C 1
ATOM 723 O O . VAL A 1 89 ? -19.070 -4.799 19.014 1.00 98.12 89 VAL A O 1
ATOM 726 N N . LYS A 1 90 ? -21.252 -4.434 18.606 1.00 97.25 90 LYS A N 1
ATOM 727 C CA . LYS A 1 90 ? -21.662 -5.837 18.750 1.00 97.25 90 LYS A CA 1
ATOM 728 C C . LYS A 1 90 ? -20.968 -6.758 17.743 1.00 97.25 90 LYS A C 1
ATOM 730 O O . LYS A 1 90 ? -20.525 -7.841 18.103 1.00 97.25 90 LYS A O 1
ATOM 735 N N . GLU A 1 91 ? -20.859 -6.340 16.486 1.00 96.25 91 GLU A N 1
ATOM 736 C CA . GLU A 1 91 ? -20.234 -7.139 15.420 1.00 96.25 91 GLU A CA 1
ATOM 737 C C . GLU A 1 91 ? -18.700 -7.215 15.532 1.00 96.25 91 GLU A C 1
ATOM 739 O O . GLU A 1 91 ? -18.072 -8.035 14.859 1.00 96.25 91 GLU A O 1
ATOM 744 N N . ASN A 1 92 ? -18.089 -6.369 16.369 1.00 96.62 92 ASN A N 1
ATOM 745 C CA . ASN A 1 92 ? -16.638 -6.181 16.456 1.00 96.62 92 ASN A CA 1
ATOM 746 C C . ASN A 1 92 ? -16.074 -6.327 17.881 1.00 96.62 92 ASN A C 1
ATOM 748 O O . ASN A 1 92 ? -14.904 -6.023 18.119 1.00 96.62 92 ASN A O 1
ATOM 752 N N . GLU A 1 93 ? -16.872 -6.826 18.826 1.00 94.06 93 GLU A N 1
ATOM 753 C CA . GLU A 1 93 ? -16.506 -6.965 20.243 1.00 94.06 93 GLU A CA 1
ATOM 754 C C . GLU A 1 93 ? -15.154 -7.670 20.448 1.00 94.06 93 GLU A C 1
ATOM 756 O O . GLU A 1 93 ? -14.346 -7.225 21.266 1.00 94.06 93 GLU A O 1
ATOM 761 N N . SER A 1 94 ? -14.868 -8.712 19.659 1.00 87.56 94 SER A N 1
ATOM 762 C CA . SER A 1 94 ? -13.685 -9.566 19.827 1.00 87.56 94 SER A CA 1
ATOM 763 C C . SER A 1 94 ? -12.346 -8.826 19.740 1.00 87.56 94 SER A C 1
ATOM 765 O O . SER A 1 94 ? -11.349 -9.319 20.258 1.00 87.56 94 SER A O 1
ATOM 767 N N . TRP A 1 95 ? -12.299 -7.669 19.074 1.00 92.19 95 TRP A N 1
ATOM 768 C CA . TRP A 1 95 ? -11.080 -6.868 18.913 1.00 92.19 95 TRP A CA 1
ATOM 769 C C . TRP A 1 95 ? -11.202 -5.446 19.477 1.00 92.19 95 TRP A C 1
ATOM 771 O O . TRP A 1 95 ? -10.192 -4.760 19.656 1.00 92.19 95 TRP A O 1
ATOM 781 N N . LEU A 1 96 ? -12.422 -5.001 19.787 1.00 95.06 96 LEU A N 1
ATOM 782 C CA . LEU A 1 96 ? -12.667 -3.708 20.423 1.00 95.06 96 LEU A CA 1
ATOM 783 C C . LEU A 1 96 ? -12.449 -3.735 21.941 1.00 95.06 96 LEU A C 1
ATOM 785 O O . LEU A 1 96 ? -12.109 -2.701 22.509 1.00 95.06 96 LEU A O 1
ATOM 789 N N . ASN A 1 97 ? -12.640 -4.886 22.593 1.00 92.06 97 ASN A N 1
ATOM 790 C CA . ASN A 1 97 ? -12.813 -4.947 24.050 1.00 92.06 97 ASN A CA 1
ATOM 791 C C . ASN A 1 97 ? -11.552 -5.286 24.863 1.00 92.06 97 ASN A C 1
ATOM 793 O O . ASN A 1 97 ? -11.634 -5.354 26.088 1.00 92.06 97 ASN A O 1
ATOM 797 N N . PHE A 1 98 ? -10.390 -5.497 24.237 1.00 91.00 98 PHE A N 1
ATOM 798 C CA . PHE A 1 98 ? -9.157 -5.711 25.000 1.00 91.00 98 PHE A CA 1
ATOM 799 C C . PHE A 1 98 ? -8.574 -4.390 25.523 1.00 91.00 98 PHE A C 1
ATOM 801 O O . PHE A 1 98 ? -8.762 -3.329 24.928 1.00 91.00 98 PHE A O 1
ATOM 808 N N . ALA A 1 99 ? -7.861 -4.461 26.650 1.00 88.50 99 ALA A N 1
ATOM 809 C CA . ALA A 1 99 ? -7.265 -3.294 27.291 1.00 88.50 99 ALA A CA 1
ATOM 810 C C . ALA A 1 99 ? -6.142 -2.686 26.435 1.00 88.50 99 ALA A C 1
ATOM 812 O O . ALA A 1 99 ? -5.271 -3.402 25.945 1.00 88.50 99 ALA A O 1
ATOM 813 N N . ARG A 1 100 ? -6.154 -1.357 26.297 1.00 89.56 100 ARG A N 1
ATOM 814 C CA . ARG A 1 100 ? -5.172 -0.581 25.530 1.00 89.56 100 ARG A CA 1
ATOM 815 C C . ARG A 1 100 ? -4.502 0.429 26.447 1.00 89.56 100 ARG A C 1
ATOM 817 O O . ARG A 1 100 ? -5.181 1.192 27.127 1.00 89.56 100 ARG A O 1
ATOM 824 N N . GLU A 1 101 ? -3.179 0.438 26.469 1.00 88.44 101 GLU A N 1
ATOM 825 C CA . GLU A 1 101 ? -2.393 1.374 27.275 1.00 88.44 101 GLU A CA 1
ATOM 826 C C . GLU A 1 101 ? -2.319 2.743 26.593 1.00 88.44 101 GLU A C 1
ATOM 828 O O . GLU A 1 101 ? -2.435 3.781 27.244 1.00 88.44 101 GLU A O 1
ATOM 833 N N . CYS A 1 102 ? -2.196 2.757 25.264 1.00 83.38 102 CYS A N 1
ATOM 834 C CA . CYS A 1 102 ? -2.118 3.996 24.492 1.00 83.38 102 CYS A CA 1
ATOM 835 C C . CYS A 1 102 ? -3.479 4.709 24.373 1.00 83.38 102 CYS A C 1
ATOM 837 O O . CYS A 1 102 ? -3.527 5.930 24.184 1.00 83.38 102 CYS A O 1
ATOM 839 N N . GLU A 1 103 ? -4.582 3.967 24.512 1.00 85.25 103 GLU A N 1
ATOM 840 C CA . GLU A 1 103 ? -5.961 4.458 24.391 1.00 85.25 103 GLU A CA 1
ATOM 841 C C . GLU A 1 103 ? -6.869 3.867 25.487 1.00 85.25 103 GLU A C 1
ATOM 843 O O . GLU A 1 103 ? -7.744 3.051 25.198 1.00 85.25 103 GLU A O 1
ATOM 848 N N . PRO A 1 104 ? -6.674 4.262 26.759 1.00 89.06 104 PRO A N 1
ATOM 849 C CA . PRO A 1 104 ? -7.323 3.609 27.900 1.00 89.06 104 PRO A CA 1
ATOM 850 C C . PRO A 1 104 ? -8.829 3.894 28.025 1.00 89.06 104 PRO A C 1
ATOM 852 O O . PRO A 1 104 ? -9.536 3.162 28.714 1.00 89.06 104 PRO A O 1
ATOM 855 N N . ASP A 1 105 ? -9.335 4.945 27.371 1.00 93.94 105 ASP A N 1
ATOM 856 C CA . ASP A 1 105 ? -10.772 5.235 27.299 1.00 93.94 105 ASP A CA 1
ATOM 857 C C . ASP A 1 105 ? -11.429 4.335 26.241 1.00 93.94 105 ASP A C 1
ATOM 859 O O . ASP A 1 105 ? -11.456 4.657 25.050 1.00 93.94 105 ASP A O 1
ATOM 863 N N . SER A 1 106 ? -11.927 3.178 26.682 1.00 94.12 106 SER A N 1
ATOM 864 C CA . SER A 1 106 ? -12.467 2.139 25.800 1.00 94.12 106 SER A CA 1
ATOM 865 C C . SER A 1 106 ? -13.733 2.569 25.054 1.00 94.12 106 SER A C 1
ATOM 867 O O . SER A 1 106 ? -13.917 2.179 23.901 1.00 94.12 106 SER A O 1
ATOM 869 N N . GLU A 1 107 ? -14.587 3.395 25.659 1.00 96.25 107 GLU A N 1
ATOM 870 C CA . GLU A 1 107 ? -15.807 3.884 25.011 1.00 96.25 107 GLU A CA 1
ATOM 871 C C . GLU A 1 107 ? -15.473 4.920 23.938 1.00 96.25 107 GLU A C 1
ATOM 873 O O . GLU A 1 107 ? -15.943 4.813 22.802 1.00 96.25 107 GLU A O 1
ATOM 878 N N . PHE A 1 108 ? -14.575 5.864 24.237 1.00 97.00 108 PHE A N 1
ATOM 879 C CA . PHE A 1 108 ? -14.109 6.806 23.223 1.00 97.00 108 PHE A CA 1
ATOM 880 C C . PHE A 1 108 ? -13.331 6.106 22.100 1.00 97.00 108 PHE A C 1
ATOM 882 O O . PHE A 1 108 ? -13.491 6.450 20.928 1.00 97.00 108 PHE A O 1
ATOM 889 N N . PHE A 1 109 ? -12.536 5.084 22.425 1.00 96.25 109 PHE A N 1
ATOM 890 C CA . PHE A 1 109 ? -11.860 4.254 21.430 1.00 96.25 109 PHE A CA 1
ATOM 891 C C . PHE A 1 109 ? -12.858 3.584 20.474 1.00 96.25 109 PHE A C 1
ATOM 893 O O . PHE A 1 109 ? -12.730 3.733 19.255 1.00 96.25 109 PHE A O 1
ATOM 900 N N . LYS A 1 110 ? -13.887 2.903 20.998 1.00 98.06 110 LYS A N 1
ATOM 901 C CA . LYS A 1 110 ? -14.946 2.275 20.184 1.00 98.06 110 LYS A CA 1
ATOM 902 C C . LYS A 1 110 ? -15.643 3.291 19.289 1.00 98.06 110 LYS A C 1
ATOM 904 O O . LYS A 1 110 ? -15.847 3.019 18.105 1.00 98.06 110 LYS A O 1
ATOM 909 N N . PHE A 1 111 ? -15.966 4.465 19.830 1.00 98.44 111 PHE A N 1
ATOM 910 C CA . PHE A 1 111 ? -16.566 5.559 19.072 1.00 98.44 111 PHE A CA 1
ATOM 911 C C . PHE A 1 111 ? -15.680 5.993 17.896 1.00 98.44 111 PHE A C 1
ATOM 913 O O . PHE A 1 111 ? -16.152 6.066 16.759 1.00 98.44 111 PHE A O 1
ATOM 920 N N . LYS A 1 112 ? -14.376 6.193 18.120 1.00 97.81 112 LYS A N 1
ATOM 921 C CA . LYS A 1 112 ? -13.432 6.536 17.044 1.00 97.81 112 LYS A CA 1
ATOM 922 C C . LYS A 1 112 ? -13.316 5.433 15.993 1.00 97.81 112 LYS A C 1
ATOM 924 O O . LYS A 1 112 ? -13.335 5.733 14.801 1.00 97.81 112 LYS A O 1
ATOM 929 N N . GLN A 1 113 ? -13.255 4.166 16.405 1.00 98.06 113 GLN A N 1
ATOM 930 C CA . GLN A 1 113 ? -13.195 3.035 15.474 1.00 98.06 113 GLN A CA 1
ATOM 931 C C . GLN A 1 113 ? -14.457 2.904 14.617 1.00 98.06 113 GLN A C 1
ATOM 933 O O . GLN A 1 113 ? -14.353 2.591 13.427 1.00 98.06 113 GLN A O 1
ATOM 938 N N . PHE A 1 114 ? -15.631 3.179 15.189 1.00 98.69 114 PHE A N 1
ATOM 939 C CA . PHE A 1 114 ? -16.888 3.247 14.448 1.00 98.69 114 PHE A CA 1
ATOM 940 C C . PHE A 1 114 ? -16.827 4.323 13.357 1.00 98.69 114 PHE A C 1
ATOM 942 O O . PHE A 1 114 ? -17.035 4.016 12.181 1.00 98.69 114 PHE A O 1
ATOM 949 N N . LEU A 1 115 ? -16.462 5.558 13.721 1.00 98.69 115 LEU A N 1
ATOM 950 C CA . LEU A 1 115 ? -16.364 6.664 12.764 1.00 98.69 115 LEU A CA 1
ATOM 951 C C . LEU A 1 115 ? -15.320 6.401 11.673 1.00 98.69 115 LEU A C 1
ATOM 953 O O . LEU A 1 115 ? -15.606 6.588 10.492 1.00 98.69 115 LEU A O 1
ATOM 957 N N . ALA A 1 116 ? -14.128 5.931 12.049 1.00 98.31 116 ALA A N 1
ATOM 958 C CA . ALA A 1 116 ? -13.061 5.605 11.107 1.00 98.31 116 ALA A CA 1
ATOM 959 C C . ALA A 1 116 ? -13.504 4.529 10.102 1.00 98.31 116 ALA A C 1
ATOM 961 O O . ALA A 1 116 ? -13.234 4.645 8.905 1.00 98.31 116 ALA A O 1
ATOM 962 N N . SER A 1 117 ? -14.226 3.508 10.572 1.00 98.31 117 SER A N 1
ATOM 963 C CA . SER A 1 117 ? -14.728 2.423 9.724 1.00 98.31 117 SER A CA 1
ATOM 964 C C . SER A 1 117 ? -15.809 2.903 8.751 1.00 98.31 117 SER A C 1
ATOM 966 O O . SER A 1 117 ? -15.728 2.598 7.560 1.00 98.31 117 SER A O 1
ATOM 968 N N . GLU A 1 118 ? -16.783 3.690 9.219 1.00 98.06 118 GLU A N 1
ATOM 969 C CA . GLU A 1 118 ? -17.842 4.261 8.371 1.00 98.06 118 GLU A CA 1
ATOM 970 C C . GLU A 1 118 ? -17.263 5.208 7.309 1.00 98.06 118 GLU A C 1
ATOM 972 O O . GLU A 1 118 ? -17.583 5.101 6.123 1.00 98.06 118 GLU A O 1
ATOM 977 N N . HIS A 1 119 ? -16.372 6.118 7.709 1.00 98.44 119 HIS A N 1
ATOM 978 C CA . HIS A 1 119 ? -15.779 7.105 6.806 1.00 98.44 119 HIS A CA 1
ATOM 979 C C . HIS A 1 119 ? -14.871 6.455 5.759 1.00 98.44 119 HIS A C 1
ATOM 981 O O . HIS A 1 119 ? -14.957 6.789 4.573 1.00 98.44 119 HIS A O 1
ATOM 987 N N . MET A 1 120 ? -14.060 5.471 6.155 1.00 97.88 120 MET A N 1
ATOM 988 C CA . MET A 1 120 ? -13.270 4.692 5.203 1.00 97.88 120 MET A CA 1
ATOM 989 C C . MET A 1 120 ? -14.169 3.905 4.239 1.00 97.88 120 MET A C 1
ATOM 991 O O . MET A 1 120 ? -13.899 3.889 3.039 1.00 97.88 120 MET A O 1
ATOM 995 N N . SER A 1 121 ? -15.260 3.303 4.726 1.00 97.50 121 SER A N 1
ATOM 996 C CA . SER A 1 121 ? -16.235 2.593 3.885 1.00 97.50 121 SER A CA 1
ATOM 997 C C . SER A 1 121 ? -16.884 3.523 2.852 1.00 97.50 121 SER A C 1
ATOM 999 O O . SER A 1 121 ? -16.959 3.182 1.671 1.00 97.50 121 SER A O 1
ATOM 1001 N N . LYS A 1 122 ? -17.261 4.750 3.241 1.00 97.50 122 LYS A N 1
ATOM 1002 C CA . LYS A 1 122 ? -17.747 5.777 2.299 1.00 97.50 122 LYS A CA 1
ATOM 1003 C C . LYS A 1 122 ? -16.706 6.123 1.234 1.00 97.50 122 LYS A C 1
ATOM 1005 O O . LYS A 1 122 ? -17.039 6.162 0.048 1.00 97.50 122 LYS A O 1
ATOM 1010 N N . GLY A 1 123 ? -15.452 6.340 1.638 1.00 96.88 123 GLY A N 1
ATOM 1011 C CA . GLY A 1 123 ? -14.347 6.615 0.714 1.00 96.88 123 GLY A CA 1
ATOM 1012 C C . GLY A 1 123 ? -14.127 5.474 -0.281 1.00 96.88 123 GLY A C 1
ATOM 1013 O O . GLY A 1 123 ? -14.065 5.699 -1.489 1.00 96.88 123 GLY A O 1
ATOM 1014 N N . LYS A 1 124 ? -14.114 4.237 0.213 1.00 97.81 124 LYS A N 1
ATOM 1015 C CA . LYS A 1 124 ? -14.028 3.026 -0.604 1.00 97.81 124 LYS A CA 1
ATOM 1016 C C . LYS A 1 124 ? -15.188 2.909 -1.594 1.00 97.81 124 LYS A C 1
ATOM 1018 O O . LYS A 1 124 ? -14.957 2.678 -2.776 1.00 97.81 124 LYS A O 1
ATOM 1023 N N . ASN A 1 125 ? -16.427 3.100 -1.146 1.00 98.00 125 ASN A N 1
ATOM 1024 C CA . ASN A 1 125 ? -17.599 3.017 -2.020 1.00 98.00 125 ASN A CA 1
ATOM 1025 C C . ASN A 1 125 ? -17.551 4.073 -3.134 1.00 98.00 125 ASN A C 1
ATOM 1027 O O . ASN A 1 125 ? -17.922 3.783 -4.268 1.00 98.00 125 ASN A O 1
ATOM 1031 N N . ASN A 1 126 ? -17.030 5.272 -2.852 1.00 97.75 126 ASN A N 1
ATOM 1032 C CA . ASN A 1 126 ? -16.790 6.294 -3.874 1.00 97.75 126 ASN A CA 1
ATOM 1033 C C . ASN A 1 126 ? -15.789 5.816 -4.943 1.00 97.75 126 ASN A C 1
ATOM 1035 O O . ASN A 1 126 ? -16.044 5.990 -6.135 1.00 97.75 126 ASN A O 1
ATOM 1039 N N . LEU A 1 127 ? -14.688 5.174 -4.535 1.00 97.81 127 LEU A N 1
ATOM 1040 C CA . LEU A 1 127 ? -13.728 4.570 -5.467 1.00 97.81 127 LEU A CA 1
ATOM 1041 C C . LEU A 1 127 ? -14.378 3.453 -6.299 1.00 97.81 127 LEU A C 1
ATOM 1043 O O . LEU A 1 127 ? -14.298 3.480 -7.528 1.00 97.81 127 LEU A O 1
ATOM 1047 N N . ASN A 1 128 ? -15.106 2.540 -5.656 1.00 98.19 128 ASN A N 1
ATOM 1048 C CA . ASN A 1 128 ? -15.757 1.414 -6.327 1.00 98.19 128 ASN A CA 1
ATOM 1049 C C . ASN A 1 128 ? -16.828 1.863 -7.329 1.00 98.19 128 ASN A C 1
ATOM 1051 O O . ASN A 1 128 ? -16.893 1.327 -8.433 1.00 98.19 128 ASN A O 1
ATOM 1055 N N . ASN A 1 129 ? -17.597 2.910 -7.013 1.00 98.25 129 ASN A N 1
ATOM 1056 C CA . ASN A 1 129 ? -18.558 3.515 -7.943 1.00 98.25 129 ASN A CA 1
ATOM 1057 C C . ASN A 1 129 ? -17.890 4.110 -9.197 1.00 98.25 129 ASN A C 1
ATOM 1059 O O . ASN A 1 129 ? -18.552 4.305 -10.213 1.00 98.25 129 ASN A O 1
ATOM 1063 N N . LYS A 1 130 ? -16.583 4.388 -9.139 1.00 97.94 130 LYS A N 1
ATOM 1064 C CA . LYS A 1 130 ? -15.756 4.826 -10.275 1.00 97.94 130 LYS A CA 1
ATOM 1065 C C . LYS A 1 130 ? -15.008 3.669 -10.947 1.00 97.94 130 LYS A C 1
ATOM 1067 O O . LYS A 1 130 ? -14.172 3.913 -11.811 1.00 97.94 130 LYS A O 1
ATOM 1072 N N . GLY A 1 131 ? -15.275 2.425 -10.547 1.00 97.75 131 GLY A N 1
ATOM 1073 C CA . GLY A 1 131 ? -14.574 1.238 -11.037 1.00 97.75 131 GLY A CA 1
ATOM 1074 C C . GLY A 1 131 ? -13.146 1.089 -10.502 1.00 97.75 131 GLY A C 1
ATOM 1075 O O . GLY A 1 131 ? -12.359 0.349 -11.087 1.00 97.75 131 GLY A O 1
ATOM 1076 N N . ILE A 1 132 ? -12.790 1.786 -9.418 1.00 98.12 132 ILE A N 1
ATOM 1077 C CA . ILE A 1 132 ? -11.451 1.757 -8.818 1.00 98.12 132 ILE A CA 1
ATOM 1078 C C . ILE A 1 132 ? -11.502 0.931 -7.534 1.00 98.12 132 ILE A C 1
ATOM 1080 O O . ILE A 1 132 ? -12.181 1.309 -6.586 1.00 98.12 132 ILE A O 1
ATOM 1084 N N . LYS A 1 133 ? -10.743 -0.167 -7.485 1.00 97.81 133 LYS A N 1
ATOM 1085 C CA . LYS A 1 133 ? -10.598 -0.988 -6.276 1.00 97.81 133 LYS A CA 1
ATOM 1086 C C . LYS A 1 133 ? -9.701 -0.296 -5.250 1.00 97.81 133 LYS A C 1
ATOM 1088 O O . LYS A 1 133 ? -8.670 0.273 -5.614 1.00 97.81 133 LYS A O 1
ATOM 1093 N N . TYR A 1 134 ? -10.039 -0.403 -3.966 1.00 97.75 134 TYR A N 1
ATOM 1094 C CA . TYR A 1 134 ? -9.188 0.111 -2.892 1.00 97.75 134 TYR A CA 1
ATOM 1095 C C . TYR A 1 134 ? -8.235 -0.971 -2.361 1.00 97.75 134 TYR A C 1
ATOM 1097 O O . TYR A 1 134 ? -8.682 -1.985 -1.819 1.00 97.75 134 TYR A O 1
ATOM 1105 N N . CYS A 1 135 ? -6.924 -0.756 -2.515 1.00 97.81 135 CYS A N 1
ATOM 1106 C CA . CYS A 1 135 ? -5.888 -1.656 -2.006 1.00 97.81 135 CYS A CA 1
ATOM 1107 C C . CYS A 1 135 ? -5.465 -1.266 -0.586 1.00 97.81 135 CYS A C 1
ATOM 1109 O O . CYS A 1 135 ? -5.101 -0.114 -0.348 1.00 97.81 135 CYS A O 1
ATOM 1111 N N . GLY A 1 136 ? -5.484 -2.228 0.334 1.00 96.31 136 GLY A N 1
ATOM 1112 C CA . GLY A 1 136 ? -4.909 -2.091 1.672 1.00 96.31 136 GLY A CA 1
ATOM 1113 C C . GLY A 1 136 ? -3.578 -2.811 1.807 1.00 96.31 136 GLY A C 1
ATOM 1114 O O . GLY A 1 136 ? -3.211 -3.612 0.950 1.00 96.31 136 GLY A O 1
ATOM 1115 N N . ASP A 1 137 ? -2.888 -2.538 2.908 1.00 95.62 137 ASP A N 1
ATOM 1116 C CA . ASP A 1 137 ? -1.588 -3.113 3.236 1.00 95.62 137 ASP A CA 1
ATOM 1117 C C . ASP A 1 137 ? -1.651 -3.819 4.594 1.00 95.62 137 ASP A C 1
ATOM 1119 O O . ASP A 1 137 ? -2.045 -3.219 5.600 1.00 95.62 137 ASP A O 1
ATOM 1123 N N . ILE A 1 138 ? -1.325 -5.108 4.615 1.00 96.94 138 ILE A N 1
ATOM 1124 C CA . ILE A 1 138 ? -1.267 -5.937 5.814 1.00 96.94 138 ILE A CA 1
ATOM 1125 C C . ILE A 1 138 ? 0.192 -5.979 6.256 1.00 96.94 138 ILE A C 1
ATOM 1127 O O . ILE A 1 138 ? 0.946 -6.852 5.829 1.00 96.94 138 ILE A O 1
ATOM 1131 N N . ALA A 1 139 ? 0.561 -5.041 7.128 1.00 94.31 139 ALA A N 1
ATOM 1132 C CA . ALA A 1 139 ? 1.896 -4.968 7.714 1.00 94.31 139 ALA A CA 1
ATOM 1133 C C . ALA A 1 139 ? 2.260 -6.266 8.455 1.00 94.31 139 ALA A C 1
ATOM 1135 O O . ALA A 1 139 ? 1.386 -6.929 9.017 1.00 94.31 139 ALA A O 1
ATOM 1136 N N . ILE A 1 140 ? 3.542 -6.620 8.527 1.00 93.75 140 ILE A N 1
ATOM 1137 C CA . ILE A 1 140 ? 3.990 -7.832 9.234 1.00 93.75 140 ILE A CA 1
ATOM 1138 C C . ILE A 1 140 ? 3.835 -7.733 10.764 1.00 93.75 140 ILE A C 1
ATOM 1140 O O . ILE A 1 140 ? 3.529 -8.724 11.429 1.00 93.75 140 ILE A O 1
ATOM 1144 N N . ASN A 1 141 ? 3.995 -6.536 11.330 1.00 92.88 141 ASN A N 1
ATOM 1145 C CA . ASN A 1 141 ? 4.057 -6.306 12.774 1.00 92.88 141 ASN A CA 1
ATOM 1146 C C . ASN A 1 141 ? 2.682 -6.291 13.453 1.00 92.88 141 ASN A C 1
ATOM 1148 O O . ASN A 1 141 ? 1.654 -6.186 12.796 1.00 92.88 141 ASN A O 1
ATOM 1152 N N . PHE A 1 142 ? 2.689 -6.344 14.782 1.00 94.19 142 PHE A N 1
ATOM 1153 C CA . PHE A 1 142 ? 1.565 -6.027 15.667 1.00 94.19 142 PHE A CA 1
ATOM 1154 C C . PHE A 1 142 ? 1.981 -4.864 16.576 1.00 94.19 142 PHE A C 1
ATOM 1156 O O . PHE A 1 142 ? 3.181 -4.633 16.740 1.00 94.19 142 PHE A O 1
ATOM 1163 N N . SER A 1 143 ? 1.026 -4.119 17.131 1.00 92.06 143 SER A N 1
ATOM 1164 C CA . SER A 1 143 ? 1.337 -3.055 18.096 1.00 92.06 143 SER A CA 1
ATOM 1165 C C . SER A 1 143 ? 1.597 -3.614 19.496 1.00 92.06 143 SER A C 1
ATOM 1167 O O . SER A 1 143 ? 1.171 -4.722 19.825 1.00 92.06 143 SER A O 1
ATOM 1169 N N . ASP A 1 144 ? 2.227 -2.822 20.365 1.00 91.69 144 ASP A N 1
ATOM 1170 C CA . ASP A 1 144 ? 2.487 -3.225 21.755 1.00 91.69 144 ASP A CA 1
ATOM 1171 C C . ASP A 1 144 ? 1.201 -3.565 22.529 1.00 91.69 144 ASP A C 1
ATOM 1173 O O . ASP A 1 144 ? 1.184 -4.497 23.332 1.00 91.69 144 ASP A O 1
ATOM 1177 N N . ASP A 1 145 ? 0.102 -2.851 22.260 1.00 91.56 145 ASP A N 1
ATOM 1178 C CA . ASP A 1 145 ? -1.213 -3.151 22.840 1.00 91.56 145 ASP A CA 1
ATOM 1179 C C . ASP A 1 145 ? -1.705 -4.548 22.437 1.00 91.56 145 ASP A C 1
ATOM 1181 O O . ASP A 1 145 ? -2.232 -5.284 23.267 1.00 91.56 145 ASP A O 1
ATOM 1185 N N . GLU A 1 146 ? -1.505 -4.942 21.178 1.00 94.19 146 GLU A N 1
ATOM 1186 C CA . GLU A 1 146 ? -1.890 -6.265 20.678 1.00 94.19 146 GLU A CA 1
ATOM 1187 C C . GLU A 1 146 ? -0.998 -7.359 21.274 1.00 94.19 146 GLU A C 1
ATOM 1189 O O . GLU A 1 146 ? -1.494 -8.402 21.699 1.00 94.19 146 GLU A O 1
ATOM 1194 N N . VAL A 1 147 ? 0.308 -7.108 21.380 1.00 94.44 147 VAL A N 1
ATOM 1195 C CA . VAL A 1 147 ? 1.255 -8.041 22.007 1.00 94.44 147 VAL A CA 1
ATOM 1196 C C . VAL A 1 147 ? 0.911 -8.267 23.481 1.00 94.44 147 VAL A C 1
ATOM 1198 O O . VAL A 1 147 ? 0.878 -9.413 23.933 1.00 94.44 147 VAL A O 1
ATOM 1201 N N . ARG A 1 148 ? 0.582 -7.204 24.225 1.00 93.00 148 ARG A N 1
ATOM 1202 C CA . ARG A 1 148 ? 0.145 -7.297 25.629 1.00 93.00 148 ARG A CA 1
ATOM 1203 C C . ARG A 1 148 ? -1.210 -7.975 25.793 1.00 93.00 148 ARG A C 1
ATOM 1205 O O . ARG A 1 148 ? -1.398 -8.705 26.762 1.00 93.00 148 ARG A O 1
ATOM 1212 N N . ALA A 1 149 ? -2.152 -7.721 24.888 1.00 92.94 149 ALA A N 1
ATOM 1213 C CA . ALA A 1 149 ? -3.493 -8.296 24.953 1.00 92.94 149 ALA A CA 1
ATOM 1214 C C . ALA A 1 149 ? -3.511 -9.793 24.615 1.00 92.94 149 ALA A C 1
ATOM 1216 O O . ALA A 1 149 ? -4.336 -10.535 25.150 1.00 92.94 149 ALA A O 1
ATOM 1217 N N . PHE A 1 150 ? -2.589 -10.246 23.762 1.00 95.31 150 PHE A N 1
ATOM 1218 C CA . PHE A 1 150 ? -2.522 -11.626 23.282 1.00 95.31 150 PHE A CA 1
ATOM 1219 C C . PHE A 1 150 ? -1.133 -12.247 23.501 1.00 95.31 150 PHE A C 1
ATOM 1221 O O . PHE A 1 150 ? -0.544 -12.760 22.553 1.00 95.31 150 PHE A O 1
ATOM 1228 N N . PRO A 1 151 ? -0.585 -12.281 24.730 1.00 95.94 151 PRO A N 1
ATOM 1229 C CA . PRO A 1 151 ? 0.820 -12.639 24.956 1.00 95.94 151 PRO A CA 1
ATOM 1230 C C . PRO A 1 151 ? 1.153 -14.068 24.500 1.00 95.94 151 PRO A C 1
ATOM 1232 O O . PRO A 1 151 ? 2.246 -14.331 24.012 1.00 95.94 151 PRO A O 1
ATOM 1235 N N . LYS A 1 152 ? 0.183 -14.989 24.577 1.00 97.56 152 LYS A N 1
ATOM 1236 C CA . LYS A 1 152 ? 0.316 -16.382 24.117 1.00 97.56 152 LYS A CA 1
ATOM 1237 C C . LYS A 1 152 ? 0.330 -16.539 22.593 1.00 97.56 152 LYS A C 1
ATOM 1239 O O . LYS A 1 152 ? 0.697 -17.605 22.098 1.00 97.56 152 LYS A O 1
ATOM 1244 N N . ALA A 1 153 ? -0.075 -15.511 21.847 1.00 98.12 153 ALA A N 1
ATOM 1245 C CA . ALA A 1 153 ? 0.014 -15.500 20.392 1.00 98.12 153 ALA A CA 1
ATOM 1246 C C . ALA A 1 153 ? 1.449 -15.259 19.903 1.00 98.12 153 ALA A C 1
ATOM 1248 O O . ALA A 1 153 ? 1.744 -15.547 18.746 1.00 98.12 153 ALA A O 1
ATOM 1249 N N . PHE A 1 154 ? 2.343 -14.768 20.765 1.00 98.25 154 PHE A N 1
ATOM 1250 C CA . PHE A 1 154 ? 3.712 -14.400 20.415 1.00 98.25 154 PHE A CA 1
ATOM 1251 C C . PHE A 1 154 ? 4.729 -15.372 21.008 1.00 98.25 154 PHE A C 1
ATOM 1253 O O . PHE A 1 154 ? 4.482 -16.040 22.014 1.00 98.25 154 PHE A O 1
ATOM 1260 N N . LYS A 1 155 ? 5.889 -15.469 20.359 1.00 97.38 155 LYS A N 1
ATOM 1261 C CA . LYS A 1 155 ? 7.029 -16.227 20.869 1.00 97.38 155 LYS A CA 1
ATOM 1262 C C . LYS A 1 155 ? 7.867 -15.311 21.756 1.00 97.38 155 LYS A C 1
ATOM 1264 O O . LYS A 1 155 ? 8.513 -14.385 21.271 1.00 97.38 155 LYS A O 1
ATOM 1269 N N . GLU A 1 156 ? 7.831 -15.565 23.060 1.00 95.75 156 GLU A N 1
ATOM 1270 C CA . GLU A 1 156 ? 8.517 -14.737 24.053 1.00 95.75 156 GLU A CA 1
ATOM 1271 C C . GLU A 1 156 ? 10.012 -14.588 23.733 1.00 95.75 156 GLU A C 1
ATOM 1273 O O . GLU A 1 156 ? 10.695 -15.563 23.419 1.00 95.75 156 GLU A O 1
ATOM 1278 N N . GLY A 1 157 ? 10.517 -13.352 23.787 1.00 95.44 157 GLY A N 1
ATOM 1279 C CA . GLY A 1 157 ? 11.932 -13.051 23.567 1.00 95.44 157 GLY A CA 1
ATOM 1280 C C . GLY A 1 157 ? 12.436 -13.274 22.138 1.00 95.44 157 GLY A C 1
ATOM 1281 O O . GLY A 1 157 ? 13.649 -13.338 21.957 1.00 95.44 157 GLY A O 1
ATOM 1282 N N . HIS A 1 158 ? 11.552 -13.404 21.144 1.00 96.75 158 HIS A N 1
ATOM 1283 C CA . HIS A 1 158 ? 11.928 -13.599 19.743 1.00 96.75 158 HIS A CA 1
ATOM 1284 C C . HIS A 1 158 ? 11.319 -12.534 18.828 1.00 96.75 158 HIS A C 1
ATOM 1286 O O . HIS A 1 158 ? 10.187 -12.082 19.023 1.00 96.75 158 HIS A O 1
ATOM 1292 N N . TYR A 1 159 ? 12.070 -12.190 17.788 1.00 96.06 159 TYR A N 1
ATOM 1293 C CA . TYR A 1 159 ? 11.692 -11.227 16.762 1.00 96.06 159 TYR A CA 1
ATOM 1294 C C . TYR A 1 159 ? 11.570 -11.890 15.391 1.00 96.06 159 TYR A C 1
ATOM 1296 O O . TYR A 1 159 ? 12.185 -12.928 15.149 1.00 96.06 159 TYR A O 1
ATOM 1304 N N . ILE A 1 160 ? 10.748 -11.306 14.518 1.00 95.88 160 ILE A N 1
ATOM 1305 C CA . ILE A 1 160 ? 10.517 -11.779 13.149 1.00 95.88 160 ILE A CA 1
ATOM 1306 C C . ILE A 1 160 ? 11.263 -10.919 12.122 1.00 95.88 160 ILE A C 1
ATOM 1308 O O . ILE A 1 160 ? 11.304 -9.691 12.235 1.00 95.88 160 ILE A O 1
ATOM 1312 N N . GLY A 1 161 ? 11.792 -11.566 11.085 1.00 94.12 161 GLY A N 1
ATOM 1313 C CA . GLY A 1 161 ? 12.451 -10.927 9.951 1.00 94.12 161 GLY A CA 1
ATOM 1314 C C . GLY A 1 161 ? 13.923 -10.615 10.214 1.00 94.12 161 GLY A C 1
ATOM 1315 O O . GLY A 1 161 ? 14.627 -11.371 10.881 1.00 94.12 161 GLY A O 1
ATOM 1316 N N . VAL A 1 162 ? 14.415 -9.508 9.653 1.00 90.38 162 VAL A N 1
ATOM 1317 C CA . VAL A 1 162 ? 15.813 -9.091 9.840 1.00 90.38 162 VAL A CA 1
ATOM 1318 C C . VAL A 1 162 ? 16.026 -8.686 11.310 1.00 90.38 162 VAL A C 1
ATOM 1320 O O . VAL A 1 162 ? 15.266 -7.846 11.793 1.00 90.38 162 VAL A O 1
ATOM 1323 N N . PRO A 1 163 ? 17.068 -9.174 12.021 1.00 89.25 163 PRO A N 1
ATOM 1324 C CA . PRO A 1 163 ? 17.209 -9.003 13.475 1.00 89.25 163 PRO A CA 1
ATOM 1325 C C . PRO A 1 163 ? 17.064 -7.557 13.976 1.00 89.25 163 PRO A C 1
ATOM 1327 O O . PRO A 1 163 ? 16.464 -7.295 15.012 1.00 89.25 163 PRO A O 1
ATOM 1330 N N . THR A 1 164 ? 17.546 -6.587 13.194 1.00 86.62 164 THR A N 1
ATOM 1331 C CA . THR A 1 164 ? 17.467 -5.148 13.511 1.00 86.62 164 THR A CA 1
ATOM 1332 C C . THR A 1 164 ? 16.058 -4.551 13.487 1.00 86.62 164 THR A C 1
ATOM 1334 O O . THR A 1 164 ? 15.899 -3.369 13.777 1.00 86.62 164 THR A O 1
ATOM 1337 N N . TRP A 1 165 ? 15.054 -5.296 13.026 1.00 89.19 165 TRP A N 1
ATOM 1338 C CA . TRP A 1 165 ? 13.675 -4.819 12.995 1.00 89.19 165 TRP A CA 1
ATOM 1339 C C . TRP A 1 165 ? 13.038 -4.826 14.382 1.00 89.19 165 TRP A C 1
ATOM 1341 O O . TRP A 1 165 ? 12.151 -4.010 14.620 1.00 89.19 165 TRP A O 1
ATOM 1351 N N . GLU A 1 166 ? 13.483 -5.730 15.266 1.00 91.38 166 GLU A N 1
ATOM 1352 C CA . GLU A 1 166 ? 12.974 -5.900 16.636 1.00 91.38 166 GLU A CA 1
ATOM 1353 C C . GLU A 1 166 ? 11.436 -6.020 16.716 1.00 91.38 166 GLU A C 1
ATOM 1355 O O . GLU A 1 166 ? 10.807 -5.634 17.700 1.00 91.38 166 GLU A O 1
ATOM 1360 N N . ILE A 1 167 ? 10.806 -6.576 15.673 1.00 93.62 167 ILE A N 1
ATOM 1361 C CA . ILE A 1 167 ? 9.353 -6.784 15.604 1.00 93.62 167 ILE A CA 1
ATOM 1362 C C . ILE A 1 167 ? 9.003 -8.078 16.351 1.00 93.62 167 ILE A C 1
ATOM 1364 O O . ILE A 1 167 ? 9.532 -9.124 15.972 1.00 93.62 167 ILE A O 1
ATOM 1368 N N . PRO A 1 168 ? 8.114 -8.070 17.365 1.00 95.62 168 PRO A N 1
ATOM 1369 C CA . PRO A 1 168 ? 7.720 -9.282 18.085 1.00 95.62 168 PRO A CA 1
ATOM 1370 C C . PRO A 1 168 ? 7.218 -10.388 17.150 1.00 95.62 168 PRO A C 1
ATOM 1372 O O . PRO A 1 168 ? 6.317 -10.171 16.336 1.00 95.62 168 PRO A O 1
ATOM 1375 N N . SER A 1 169 ? 7.787 -11.589 17.272 1.00 96.88 169 SER A N 1
ATOM 1376 C CA . SER A 1 169 ? 7.384 -12.720 16.435 1.00 96.88 169 SER A CA 1
ATOM 1377 C C . SER A 1 169 ? 6.068 -13.306 16.924 1.00 96.88 169 SER A C 1
ATOM 1379 O O . SER A 1 169 ? 5.972 -13.762 18.066 1.00 96.88 169 SER A O 1
ATOM 1381 N N . ILE A 1 170 ? 5.081 -13.416 16.033 1.00 97.25 170 ILE A N 1
ATOM 1382 C CA . ILE A 1 170 ? 3.963 -14.333 16.268 1.00 97.25 170 ILE A CA 1
ATOM 1383 C C . ILE A 1 170 ? 4.508 -15.762 16.431 1.00 97.25 170 ILE A C 1
ATOM 1385 O O . ILE A 1 170 ? 5.583 -16.098 15.919 1.00 97.25 170 ILE A O 1
ATOM 1389 N N . ASN A 1 171 ? 3.810 -16.609 17.179 1.00 98.12 171 ASN A N 1
ATOM 1390 C CA . ASN A 1 171 ? 4.296 -17.943 17.487 1.00 98.12 171 ASN A CA 1
ATOM 1391 C C . ASN A 1 171 ? 4.085 -18.911 16.310 1.00 98.12 171 ASN A C 1
ATOM 1393 O O . ASN A 1 171 ? 3.065 -19.591 16.202 1.00 98.12 171 ASN A O 1
ATOM 1397 N N . PHE A 1 172 ? 5.093 -19.020 15.443 1.00 97.44 172 PHE A N 1
ATOM 1398 C CA . PHE A 1 172 ? 5.096 -19.974 14.330 1.00 97.44 172 PHE A CA 1
ATOM 1399 C C . PHE A 1 172 ? 5.198 -21.443 14.761 1.00 97.44 172 PHE A C 1
ATOM 1401 O O . PHE A 1 172 ? 5.082 -22.325 13.911 1.00 97.44 172 PHE A O 1
ATOM 1408 N N . ASP A 1 173 ? 5.450 -21.750 16.037 1.00 96.94 173 ASP A N 1
ATOM 1409 C CA . ASP A 1 173 ? 5.430 -23.128 16.549 1.00 96.94 173 ASP A CA 1
ATOM 1410 C C . ASP A 1 173 ? 3.997 -23.653 16.701 1.00 96.94 173 ASP A C 1
ATOM 1412 O O . ASP A 1 173 ? 3.774 -24.852 16.560 1.00 96.94 173 ASP A O 1
ATOM 1416 N N . THR A 1 174 ? 3.023 -22.759 16.892 1.00 97.88 174 THR A N 1
ATOM 1417 C CA . THR A 1 174 ? 1.608 -23.110 17.093 1.00 97.88 174 THR A CA 1
ATOM 1418 C C . THR A 1 174 ? 0.670 -22.542 16.025 1.00 97.88 174 THR A C 1
ATOM 1420 O O . THR A 1 174 ? -0.490 -22.925 15.986 1.00 97.88 174 THR A O 1
ATOM 1423 N N . ILE A 1 175 ? 1.151 -21.691 15.108 1.00 98.31 175 ILE A N 1
ATOM 1424 C CA . ILE A 1 175 ? 0.327 -20.959 14.121 1.00 98.31 175 ILE A CA 1
ATOM 1425 C C . ILE A 1 175 ? -0.582 -21.835 13.234 1.00 98.31 175 ILE A C 1
ATOM 1427 O O . ILE A 1 175 ? -1.609 -21.366 12.743 1.00 98.31 175 ILE A O 1
ATOM 1431 N N . LEU A 1 176 ? -0.217 -23.101 13.007 1.00 98.12 176 LEU A N 1
ATOM 1432 C CA . LEU A 1 176 ? -1.011 -24.037 12.201 1.00 98.12 176 LEU A CA 1
ATOM 1433 C C . LEU A 1 176 ? -2.122 -24.738 13.003 1.00 98.12 176 LEU A C 1
ATOM 1435 O O . LEU A 1 176 ? -3.023 -25.313 12.401 1.00 98.12 176 LEU A O 1
ATOM 1439 N N . ASP A 1 177 ? -2.087 -24.672 14.334 1.00 98.31 177 ASP A N 1
ATOM 1440 C CA . ASP A 1 177 ? -3.166 -25.142 15.204 1.00 98.31 177 ASP A CA 1
ATOM 1441 C C . ASP A 1 177 ? -4.264 -24.074 15.280 1.00 98.31 177 ASP A C 1
ATOM 1443 O O . ASP A 1 177 ? -4.056 -22.999 15.851 1.00 98.31 177 ASP A O 1
ATOM 1447 N N . GLU A 1 178 ? -5.445 -24.382 14.729 1.00 98.06 178 GLU A N 1
ATOM 1448 C CA . GLU A 1 178 ? -6.604 -23.477 14.685 1.00 98.06 178 GLU A CA 1
ATOM 1449 C C . GLU A 1 178 ? -7.088 -23.045 16.084 1.00 98.06 178 GLU A C 1
ATOM 1451 O O . GLU A 1 178 ? -7.747 -22.011 16.237 1.00 98.06 178 GLU A O 1
ATOM 1456 N N . THR A 1 179 ? -6.747 -23.806 17.128 1.00 97.94 179 THR A N 1
ATOM 1457 C CA . THR A 1 179 ? -7.111 -23.494 18.515 1.00 97.94 179 THR A CA 1
ATOM 1458 C C . THR A 1 179 ? -6.124 -22.554 19.206 1.00 97.94 179 THR A C 1
ATOM 1460 O O . THR A 1 179 ? -6.470 -21.985 20.248 1.00 97.94 179 THR A O 1
ATOM 1463 N N . SER A 1 180 ? -4.943 -22.330 18.624 1.00 98.50 180 SER A N 1
ATOM 1464 C CA . SER A 1 180 ? -3.906 -21.467 19.191 1.00 98.50 180 SER A CA 1
ATOM 1465 C C . SER A 1 180 ? -4.255 -19.977 19.098 1.00 98.50 180 SER A C 1
ATOM 1467 O O . SER A 1 180 ? -4.921 -19.516 18.166 1.00 98.50 180 SER A O 1
ATOM 1469 N N . ASP A 1 181 ? -3.756 -19.188 20.052 1.00 97.88 181 ASP A N 1
ATOM 1470 C CA . ASP A 1 181 ? -3.947 -17.732 20.044 1.00 97.88 181 ASP A CA 1
ATOM 1471 C C . ASP A 1 181 ? -3.204 -17.069 18.872 1.00 97.88 181 ASP A C 1
ATOM 1473 O O . ASP A 1 181 ? -3.691 -16.090 18.309 1.00 97.88 181 ASP A O 1
ATOM 1477 N N . ALA A 1 182 ? -2.078 -17.652 18.441 1.00 98.44 182 ALA A N 1
ATOM 1478 C CA . ALA A 1 182 ? -1.338 -17.221 17.258 1.00 98.44 182 ALA A CA 1
ATOM 1479 C C . ALA A 1 182 ? -2.204 -17.325 15.994 1.00 98.44 182 ALA A C 1
ATOM 1481 O O . ALA A 1 182 ? -2.346 -16.353 15.248 1.00 98.44 182 ALA A O 1
ATOM 1482 N N . HIS A 1 183 ? -2.833 -18.484 15.774 1.00 98.69 183 HIS A N 1
ATOM 1483 C CA . HIS A 1 183 ? -3.706 -18.696 14.623 1.00 98.69 183 HIS A CA 1
ATOM 1484 C C . HIS A 1 183 ? -4.889 -17.730 14.635 1.00 98.69 183 HIS A C 1
ATOM 1486 O O . HIS A 1 183 ? -5.155 -17.053 13.641 1.00 98.69 183 HIS A O 1
ATOM 1492 N N . LYS A 1 184 ? -5.588 -17.633 15.773 1.00 98.19 184 LYS A N 1
ATOM 1493 C CA . LYS A 1 184 ? -6.769 -16.772 15.921 1.00 98.19 184 LYS A CA 1
ATOM 1494 C C . LYS A 1 184 ? -6.440 -15.301 15.681 1.00 98.19 184 LYS A C 1
ATOM 1496 O O . LYS A 1 184 ? -7.203 -14.622 14.995 1.00 98.19 184 LYS A O 1
ATOM 1501 N N . LEU A 1 185 ? -5.315 -14.814 16.206 1.00 97.94 185 LEU A N 1
ATOM 1502 C CA . LEU A 1 185 ? -4.909 -13.419 16.047 1.00 97.94 185 LEU A CA 1
ATOM 1503 C C . LEU A 1 185 ? -4.532 -13.096 14.593 1.00 97.94 185 LEU A C 1
ATOM 1505 O O . LEU A 1 185 ? -4.991 -12.084 14.059 1.00 97.94 185 LEU A O 1
ATOM 1509 N N . LEU A 1 186 ? -3.752 -13.955 13.925 1.00 98.50 186 LEU A N 1
ATOM 1510 C CA . LEU A 1 186 ? -3.409 -13.741 12.514 1.00 98.50 186 LEU A CA 1
ATOM 1511 C C . LEU A 1 186 ? -4.650 -13.825 11.617 1.00 98.50 186 LEU A C 1
ATOM 1513 O O . LEU A 1 186 ? -4.837 -12.968 10.750 1.00 98.50 186 LEU A O 1
ATOM 1517 N N . LYS A 1 187 ? -5.534 -14.799 11.868 1.00 98.56 187 LYS A N 1
ATOM 1518 C CA . LYS A 1 187 ? -6.826 -14.917 11.184 1.00 98.56 187 LYS A CA 1
ATOM 1519 C C . LYS A 1 187 ? -7.640 -13.634 11.322 1.00 98.56 187 LYS A C 1
ATOM 1521 O O . LYS A 1 187 ? -8.088 -13.084 10.319 1.00 98.56 187 LYS A O 1
ATOM 1526 N N . LEU A 1 188 ? -7.790 -13.125 12.544 1.00 97.88 188 LEU A N 1
ATOM 1527 C CA . LEU A 1 188 ? -8.522 -11.890 12.821 1.00 97.88 188 LEU A CA 1
ATOM 1528 C C . LEU A 1 188 ? -7.932 -10.693 12.059 1.00 97.88 188 LEU A C 1
ATOM 1530 O O . LEU A 1 188 ? -8.683 -9.957 11.419 1.00 97.88 188 LEU A O 1
ATOM 1534 N N . LYS A 1 189 ? -6.604 -10.528 12.068 1.00 97.88 189 LYS A N 1
ATOM 1535 C CA . LYS A 1 189 ? -5.899 -9.481 11.308 1.00 97.88 189 LYS A CA 1
ATOM 1536 C C . LYS A 1 189 ? -6.231 -9.540 9.814 1.00 97.88 189 LYS A C 1
ATOM 1538 O O . LYS A 1 189 ? -6.645 -8.537 9.231 1.00 97.88 189 LYS A O 1
ATOM 1543 N N . VAL A 1 190 ? -6.105 -10.720 9.207 1.00 98.62 190 VAL A N 1
ATOM 1544 C CA . VAL A 1 190 ? -6.375 -10.930 7.776 1.00 98.62 190 VAL A CA 1
ATOM 1545 C C . VAL A 1 190 ? -7.847 -10.683 7.447 1.00 98.62 190 VAL A C 1
ATOM 1547 O O . VAL A 1 190 ? -8.156 -9.985 6.482 1.00 98.62 190 VAL A O 1
ATOM 1550 N N . GLN A 1 191 ? -8.770 -11.192 8.263 1.00 98.31 191 GLN A N 1
ATOM 1551 C CA . GLN A 1 191 ? -10.203 -11.016 8.034 1.00 98.31 191 GLN A CA 1
ATOM 1552 C C . GLN A 1 191 ? -10.642 -9.557 8.180 1.00 98.31 191 GLN A C 1
ATOM 1554 O O . GLN A 1 191 ? -11.476 -9.091 7.402 1.00 98.31 191 GLN A O 1
ATOM 1559 N N . LEU A 1 192 ? -10.075 -8.806 9.129 1.00 97.69 192 LEU A N 1
ATOM 1560 C CA . LEU A 1 192 ? -10.329 -7.369 9.240 1.00 97.69 192 LEU A CA 1
ATOM 1561 C C . LEU A 1 192 ? -9.837 -6.624 7.998 1.00 97.69 192 LEU A C 1
ATOM 1563 O O . LEU A 1 192 ? -10.584 -5.813 7.452 1.00 97.69 192 LEU A O 1
ATOM 1567 N N . ALA A 1 193 ? -8.641 -6.932 7.496 1.00 98.00 193 ALA A N 1
ATOM 1568 C CA . ALA A 1 193 ? -8.157 -6.353 6.246 1.00 98.00 193 ALA A CA 1
ATOM 1569 C C . ALA A 1 193 ? -9.079 -6.705 5.061 1.00 98.00 193 ALA A C 1
ATOM 1571 O O . ALA A 1 193 ? -9.494 -5.816 4.317 1.00 98.00 193 ALA A O 1
ATOM 1572 N N . ALA A 1 194 ? -9.500 -7.966 4.935 1.00 98.38 194 ALA A N 1
ATOM 1573 C CA . ALA A 1 194 ? -10.422 -8.411 3.889 1.00 98.38 194 ALA A CA 1
ATOM 1574 C C . ALA A 1 194 ? -11.798 -7.720 3.963 1.00 98.38 194 ALA A C 1
ATOM 1576 O O . ALA A 1 194 ? -12.391 -7.406 2.931 1.00 98.38 194 ALA A O 1
ATOM 1577 N N . LYS A 1 195 ? -12.316 -7.416 5.159 1.00 97.06 195 LYS A N 1
ATOM 1578 C CA . LYS A 1 195 ? -13.554 -6.624 5.301 1.00 97.06 195 LYS A CA 1
ATOM 1579 C C . LYS A 1 195 ? -13.367 -5.198 4.771 1.00 97.06 195 LYS A C 1
ATOM 1581 O O . LYS A 1 195 ? -14.266 -4.646 4.137 1.00 97.06 195 LYS A O 1
ATOM 1586 N N . ARG A 1 196 ? -12.192 -4.613 5.001 1.00 96.88 196 ARG A N 1
ATOM 1587 C CA . ARG A 1 196 ? -11.888 -3.203 4.722 1.00 96.88 196 ARG A CA 1
ATOM 1588 C C . ARG A 1 196 ? -11.553 -2.940 3.258 1.00 96.88 196 ARG A C 1
ATOM 1590 O O . ARG A 1 196 ? -12.084 -1.998 2.683 1.00 96.88 196 ARG A O 1
ATOM 1597 N N . PHE A 1 197 ? -10.752 -3.782 2.620 1.00 98.31 197 PHE A N 1
ATOM 1598 C CA . PHE A 1 197 ? -10.157 -3.486 1.310 1.00 98.31 197 PHE A CA 1
ATOM 1599 C C . PHE A 1 197 ? -10.674 -4.409 0.207 1.00 98.31 197 PHE A C 1
ATOM 1601 O O . PHE A 1 197 ? -11.248 -5.455 0.493 1.00 98.31 197 PHE A O 1
ATOM 1608 N N . ASP A 1 198 ? -10.537 -4.013 -1.055 1.00 98.44 198 ASP A N 1
ATOM 1609 C CA . ASP A 1 198 ? -10.888 -4.847 -2.220 1.00 98.44 198 ASP A CA 1
ATOM 1610 C C . ASP A 1 198 ? -9.697 -5.667 -2.715 1.00 98.44 198 ASP A C 1
ATOM 1612 O O . ASP A 1 198 ? -9.876 -6.775 -3.213 1.00 98.44 198 ASP A O 1
ATOM 1616 N N . VAL A 1 199 ? -8.495 -5.114 -2.543 1.00 98.44 199 VAL A N 1
ATOM 1617 C CA . VAL A 1 199 ? -7.201 -5.728 -2.857 1.00 98.44 199 VAL A CA 1
ATOM 1618 C C . VAL A 1 199 ? -6.337 -5.680 -1.596 1.00 98.44 199 VAL A C 1
ATOM 1620 O O . VAL A 1 199 ? -6.438 -4.733 -0.810 1.00 98.44 199 VAL A O 1
ATOM 1623 N N . LEU A 1 200 ? -5.507 -6.697 -1.378 1.00 98.56 200 LEU A N 1
ATOM 1624 C CA . LEU A 1 200 ? -4.660 -6.825 -0.192 1.00 98.56 200 LEU A CA 1
ATOM 1625 C C . LEU A 1 200 ? -3.196 -6.957 -0.609 1.00 98.56 200 LEU A C 1
ATOM 1627 O O . LEU A 1 200 ? -2.854 -7.918 -1.289 1.00 98.56 200 LEU A O 1
ATOM 1631 N N . ARG A 1 201 ? -2.327 -6.042 -0.174 1.00 98.12 201 ARG A N 1
ATOM 1632 C CA . ARG A 1 201 ? -0.876 -6.267 -0.132 1.00 98.12 201 ARG A CA 1
ATOM 1633 C C . ARG A 1 201 ? -0.530 -6.947 1.190 1.00 98.12 201 ARG A C 1
ATOM 1635 O O . ARG A 1 201 ? -0.993 -6.510 2.238 1.00 98.12 201 ARG A O 1
ATOM 1642 N N . VAL A 1 202 ? 0.257 -8.014 1.140 1.00 98.25 202 VAL A N 1
ATOM 1643 C CA . VAL A 1 202 ? 0.827 -8.689 2.309 1.00 98.25 202 VAL A CA 1
ATOM 1644 C C . VAL A 1 202 ? 2.300 -8.304 2.386 1.00 98.25 202 VAL A C 1
ATOM 1646 O O . VAL A 1 202 ? 3.097 -8.729 1.545 1.00 98.25 202 VAL A O 1
ATOM 1649 N N . ASP A 1 203 ? 2.623 -7.469 3.368 1.00 96.00 203 ASP A N 1
ATOM 1650 C CA . ASP A 1 203 ? 3.959 -6.929 3.615 1.00 96.00 203 ASP A CA 1
ATOM 1651 C C . ASP A 1 203 ? 4.927 -8.027 4.068 1.00 96.00 203 ASP A C 1
ATOM 1653 O O . ASP A 1 203 ? 4.539 -8.935 4.815 1.00 96.00 203 ASP A O 1
ATOM 1657 N N . ALA A 1 204 ? 6.175 -7.962 3.596 1.00 95.25 204 ALA A N 1
ATOM 1658 C CA . ALA A 1 204 ? 7.240 -8.918 3.906 1.00 95.25 204 ALA A CA 1
ATOM 1659 C C . ALA A 1 204 ? 6.777 -10.394 3.880 1.00 95.25 204 ALA A C 1
ATOM 1661 O O . ALA A 1 204 ? 7.165 -11.211 4.725 1.00 95.25 204 ALA A O 1
ATOM 1662 N N . ALA A 1 205 ? 5.942 -10.742 2.892 1.00 97.50 205 ALA A N 1
ATOM 1663 C CA . ALA A 1 205 ? 5.250 -12.022 2.781 1.00 97.50 205 ALA A CA 1
ATOM 1664 C C . ALA A 1 205 ? 6.174 -13.246 2.732 1.00 97.50 205 ALA A C 1
ATOM 1666 O O . ALA A 1 205 ? 5.750 -14.363 3.040 1.00 97.50 205 ALA A O 1
ATOM 1667 N N . TRP A 1 206 ? 7.445 -13.050 2.389 1.00 96.88 206 TRP A N 1
ATOM 1668 C CA . TRP A 1 206 ? 8.479 -14.077 2.491 1.00 96.88 206 TRP A CA 1
ATOM 1669 C C . TRP A 1 206 ? 8.592 -14.678 3.905 1.00 96.88 206 TRP A C 1
ATOM 1671 O O . TRP A 1 206 ? 8.858 -15.875 4.031 1.00 96.88 206 TRP A O 1
ATOM 1681 N N . ASN A 1 207 ? 8.270 -13.918 4.961 1.00 96.81 207 ASN A N 1
ATOM 1682 C CA . ASN A 1 207 ? 8.214 -14.421 6.339 1.00 96.81 207 ASN A CA 1
ATOM 1683 C C . ASN A 1 207 ? 7.023 -15.349 6.623 1.00 96.81 207 ASN A C 1
ATOM 1685 O O . ASN A 1 207 ? 6.990 -15.986 7.670 1.00 96.81 207 ASN A O 1
ATOM 1689 N N . TYR A 1 208 ? 6.044 -15.459 5.726 1.00 97.44 208 TYR A N 1
ATOM 1690 C CA . TYR A 1 208 ? 4.982 -16.467 5.836 1.00 97.44 208 TYR A CA 1
ATOM 1691 C C . TYR A 1 208 ? 5.335 -17.770 5.104 1.00 97.44 208 TYR A C 1
ATOM 1693 O O . TYR A 1 208 ? 4.665 -18.783 5.302 1.00 97.44 208 TYR A O 1
ATOM 1701 N N . VAL A 1 209 ? 6.398 -17.760 4.293 1.00 97.50 209 VAL A N 1
ATOM 1702 C CA . VAL A 1 209 ? 6.917 -18.937 3.580 1.00 97.50 209 VAL A CA 1
ATOM 1703 C C . VAL A 1 209 ? 8.095 -19.545 4.333 1.00 97.50 209 VAL A C 1
ATOM 1705 O O . VAL A 1 209 ? 8.074 -20.731 4.661 1.00 97.50 209 VAL A O 1
ATOM 1708 N N . THR A 1 210 ? 9.097 -18.728 4.653 1.00 96.81 210 THR A N 1
ATOM 1709 C CA . THR A 1 210 ? 10.243 -19.110 5.487 1.00 96.81 210 THR A CA 1
ATOM 1710 C C . THR A 1 210 ? 10.486 -18.004 6.511 1.00 96.81 210 THR A C 1
ATOM 1712 O O . THR A 1 210 ? 11.368 -17.169 6.308 1.00 96.81 210 THR A O 1
ATOM 1715 N N . PRO A 1 211 ? 9.682 -17.951 7.586 1.00 96.19 211 PRO A N 1
ATOM 1716 C CA . PRO A 1 211 ? 9.899 -17.015 8.679 1.00 96.19 211 PRO A CA 1
ATOM 1717 C C . PRO A 1 211 ? 11.334 -17.075 9.202 1.00 96.19 211 PRO A C 1
ATOM 1719 O O . PRO A 1 211 ? 11.866 -18.159 9.462 1.00 96.19 211 PRO A O 1
ATOM 1722 N N . VAL A 1 212 ? 11.937 -15.901 9.375 1.00 96.75 212 VAL A N 1
ATOM 1723 C CA . VAL A 1 212 ? 13.188 -15.733 10.120 1.00 96.75 212 VAL A CA 1
ATOM 1724 C C . VAL A 1 212 ? 12.818 -15.338 11.543 1.00 96.75 212 VAL A C 1
ATOM 1726 O O . VAL A 1 212 ? 12.163 -14.318 11.742 1.00 96.75 212 VAL A O 1
ATOM 1729 N N . ILE A 1 213 ? 13.193 -16.162 12.521 1.00 96.88 213 ILE A N 1
ATOM 1730 C CA . ILE A 1 213 ? 12.832 -15.991 13.930 1.00 96.88 213 ILE A CA 1
ATOM 1731 C C . ILE A 1 213 ? 14.111 -15.937 14.763 1.00 96.88 213 ILE A C 1
ATOM 1733 O O . ILE A 1 213 ? 14.777 -16.954 14.968 1.00 96.88 213 ILE A O 1
ATOM 1737 N N . THR A 1 214 ? 14.447 -14.751 15.257 1.00 96.06 214 THR A N 1
ATOM 1738 C CA . THR A 1 214 ? 15.720 -14.483 15.940 1.00 96.06 214 THR A CA 1
ATOM 1739 C C . THR A 1 214 ? 15.484 -14.197 17.424 1.00 96.06 214 THR A C 1
ATOM 1741 O O . THR A 1 214 ? 14.676 -13.313 17.733 1.00 96.06 214 THR A O 1
ATOM 1744 N N . PRO A 1 215 ? 16.136 -14.894 18.373 1.00 96.31 215 PRO A N 1
ATOM 1745 C CA . PRO A 1 215 ? 16.150 -14.492 19.776 1.00 96.31 215 PRO A CA 1
ATOM 1746 C C . PRO A 1 215 ? 16.644 -13.056 19.980 1.00 96.31 215 PRO A C 1
ATOM 1748 O O . PRO A 1 215 ? 17.479 -12.525 19.247 1.00 96.31 215 PRO A O 1
ATOM 1751 N N . LYS A 1 216 ? 16.145 -12.424 21.042 1.00 95.25 216 LYS A N 1
ATOM 1752 C CA . LYS A 1 216 ? 16.567 -11.090 21.464 1.00 95.25 216 LYS A CA 1
ATOM 1753 C C . LYS A 1 216 ? 18.083 -11.031 21.678 1.00 95.25 216 LYS A C 1
ATOM 1755 O O . LYS A 1 216 ? 18.650 -11.855 22.389 1.00 95.25 216 LYS A O 1
ATOM 1760 N N . GLY A 1 217 ? 18.711 -9.998 21.117 1.00 92.94 217 GLY A N 1
ATOM 1761 C CA . GLY A 1 217 ? 20.158 -9.768 21.193 1.00 92.94 217 GLY A CA 1
ATOM 1762 C C . GLY A 1 217 ? 20.952 -10.390 20.043 1.00 92.94 217 GLY A C 1
ATOM 1763 O O . GLY A 1 217 ? 22.137 -10.093 19.894 1.00 92.94 217 GLY A O 1
ATOM 1764 N N . GLU A 1 218 ? 20.318 -11.207 19.203 1.00 93.56 218 GLU A N 1
ATOM 1765 C CA . GLU A 1 218 ? 20.932 -11.688 17.975 1.00 93.56 218 GLU A CA 1
ATOM 1766 C C . GLU A 1 218 ? 21.023 -10.573 16.922 1.00 93.56 218 GLU A C 1
ATOM 1768 O O . GLU A 1 218 ? 20.123 -9.751 16.774 1.00 93.56 218 GLU A O 1
ATOM 1773 N N . THR A 1 219 ? 22.141 -10.523 16.194 1.00 91.19 219 THR A N 1
ATOM 1774 C CA . THR A 1 219 ? 22.449 -9.441 15.236 1.00 91.19 219 THR A CA 1
ATOM 1775 C C . THR A 1 219 ? 22.576 -9.921 13.793 1.00 91.19 219 THR A C 1
ATOM 1777 O O . THR A 1 219 ? 22.748 -9.105 12.887 1.00 91.19 219 THR A O 1
ATOM 1780 N N . LYS A 1 220 ? 22.501 -11.235 13.563 1.00 91.94 220 LYS A N 1
ATOM 1781 C CA . LYS A 1 220 ? 22.660 -11.874 12.253 1.00 91.94 220 LYS A CA 1
ATOM 1782 C C . LYS A 1 220 ? 21.552 -12.895 12.041 1.00 91.94 220 LYS A C 1
ATOM 1784 O O . LYS A 1 220 ? 20.999 -13.401 13.003 1.00 91.94 220 LYS A O 1
ATOM 1789 N N . ILE A 1 221 ? 21.253 -13.197 10.783 1.00 93.19 221 ILE A N 1
ATOM 1790 C CA . ILE A 1 221 ? 20.370 -14.310 10.436 1.00 93.19 221 ILE A CA 1
ATOM 1791 C C . ILE A 1 221 ? 21.229 -15.569 10.355 1.00 93.19 221 ILE A C 1
ATOM 1793 O O . ILE A 1 221 ? 22.068 -15.694 9.459 1.00 93.19 221 ILE A O 1
ATOM 1797 N N . LEU A 1 222 ? 21.033 -16.489 11.290 1.00 94.00 222 LEU A N 1
ATOM 1798 C CA . LEU A 1 222 ? 21.641 -17.813 11.292 1.00 94.00 222 LEU A CA 1
ATOM 1799 C C . LEU A 1 222 ? 20.713 -18.849 10.631 1.00 94.00 222 LEU A C 1
ATOM 1801 O O . LEU A 1 222 ? 19.491 -18.658 10.591 1.00 94.00 222 LEU A O 1
ATOM 1805 N N . PRO A 1 223 ? 21.256 -19.960 10.096 1.00 93.12 223 PRO A N 1
ATOM 1806 C CA . PRO A 1 223 ? 20.451 -21.019 9.486 1.00 93.12 223 PRO A CA 1
ATOM 1807 C C . PRO A 1 223 ? 19.333 -21.552 10.394 1.00 93.12 223 PRO A C 1
ATOM 1809 O O . PRO A 1 223 ? 18.226 -21.786 9.918 1.00 93.12 223 PRO A O 1
ATOM 1812 N N . GLU A 1 224 ? 19.586 -21.689 11.694 1.00 94.25 224 GLU A N 1
ATOM 1813 C CA . GLU A 1 224 ? 18.623 -22.140 12.703 1.00 94.25 224 GLU A CA 1
ATOM 1814 C C . GLU A 1 224 ? 17.481 -21.149 12.973 1.00 94.25 224 GLU A C 1
ATOM 1816 O O . GLU A 1 224 ? 16.434 -21.555 13.479 1.00 94.25 224 GLU A O 1
ATOM 1821 N N . ASN A 1 225 ? 17.636 -19.869 12.611 1.00 95.25 225 ASN A N 1
ATOM 1822 C CA . ASN A 1 225 ? 16.548 -18.895 12.703 1.00 95.25 225 ASN A CA 1
ATOM 1823 C C . ASN A 1 225 ? 15.512 -19.088 11.591 1.00 95.25 225 ASN A C 1
ATOM 1825 O O . ASN A 1 225 ? 14.382 -18.616 11.716 1.00 95.25 225 ASN A O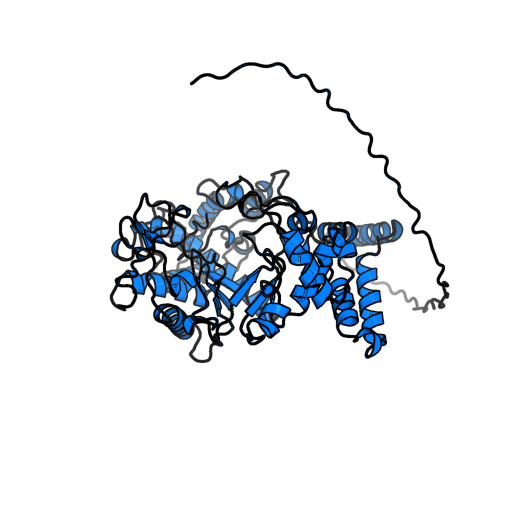 1
ATOM 1829 N N . LYS A 1 226 ? 15.888 -19.733 10.479 1.00 95.44 226 LYS A N 1
ATOM 1830 C CA . LYS A 1 226 ? 15.004 -19.932 9.329 1.00 95.44 226 LYS A CA 1
ATOM 1831 C C . LYS A 1 226 ? 14.097 -21.122 9.586 1.00 95.44 226 LYS A C 1
ATOM 1833 O O . LYS A 1 226 ? 14.561 -22.250 9.741 1.00 95.44 226 LYS A O 1
ATOM 1838 N N . LYS A 1 227 ? 12.788 -20.884 9.558 1.00 95.81 227 LYS A N 1
ATOM 1839 C CA . LYS A 1 227 ? 11.771 -21.918 9.743 1.00 95.81 227 LYS A CA 1
ATOM 1840 C C . LYS A 1 227 ? 10.946 -22.098 8.466 1.00 95.81 227 LYS A C 1
ATOM 1842 O O . LYS A 1 227 ? 9.960 -21.391 8.297 1.00 95.81 227 LYS A O 1
ATOM 1847 N N . PRO A 1 228 ? 11.305 -23.017 7.552 1.00 94.94 228 PRO A N 1
ATOM 1848 C CA . PRO A 1 228 ? 10.516 -23.259 6.345 1.00 94.94 228 PRO A CA 1
ATOM 1849 C C . PRO A 1 228 ? 9.104 -23.754 6.688 1.00 94.94 228 PRO A C 1
ATOM 1851 O O . PRO A 1 228 ? 8.937 -24.817 7.282 1.00 94.94 228 PRO A O 1
ATOM 1854 N N . MET A 1 229 ? 8.089 -22.988 6.294 1.00 96.06 229 MET A N 1
ATOM 1855 C CA . MET A 1 229 ? 6.662 -23.305 6.466 1.00 96.06 229 MET A CA 1
ATOM 1856 C C . MET A 1 229 ? 5.987 -23.705 5.143 1.00 96.06 229 MET A C 1
ATOM 1858 O O . MET A 1 229 ? 4.833 -24.151 5.135 1.00 96.06 229 MET A O 1
ATOM 1862 N N . GLY A 1 230 ? 6.699 -23.557 4.020 1.00 94.56 230 GLY A N 1
ATOM 1863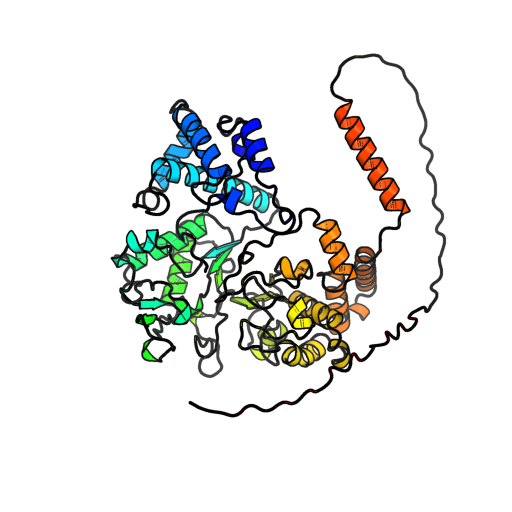 C CA . GLY A 1 230 ? 6.187 -23.867 2.690 1.00 94.56 230 GLY A CA 1
ATOM 1864 C C . GLY A 1 230 ? 5.027 -22.947 2.315 1.00 94.56 230 GLY A C 1
ATOM 1865 O O . GLY A 1 230 ? 5.120 -21.733 2.458 1.00 94.56 230 GLY A O 1
ATOM 1866 N N . ASP A 1 231 ? 3.932 -23.519 1.816 1.00 95.81 231 ASP A N 1
ATOM 1867 C CA . ASP A 1 231 ? 2.743 -22.766 1.400 1.00 95.81 231 ASP A CA 1
ATOM 1868 C C . ASP A 1 231 ? 1.637 -22.711 2.470 1.00 95.81 231 ASP A C 1
ATOM 1870 O O . ASP A 1 231 ? 0.579 -22.124 2.244 1.00 95.81 231 ASP A O 1
ATOM 1874 N N . SER A 1 232 ? 1.878 -23.293 3.647 1.00 97.25 232 SER A N 1
ATOM 1875 C CA . SER A 1 232 ? 0.846 -23.514 4.664 1.00 97.25 232 SER A CA 1
ATOM 1876 C C . SER A 1 232 ? 0.174 -22.213 5.109 1.00 97.25 232 SER A C 1
ATOM 1878 O O . SER A 1 232 ? -1.051 -22.118 5.136 1.00 97.25 232 SER A O 1
ATOM 1880 N N . ILE A 1 233 ? 0.965 -21.185 5.430 1.00 98.00 233 ILE A N 1
ATOM 1881 C CA . ILE A 1 233 ? 0.432 -19.926 5.968 1.00 98.00 233 ILE A CA 1
ATOM 1882 C C . ILE A 1 233 ? -0.164 -19.058 4.858 1.00 98.00 233 ILE A C 1
ATOM 1884 O O . ILE A 1 233 ? -1.227 -18.478 5.054 1.00 98.00 233 ILE A O 1
ATOM 1888 N N . VAL A 1 234 ? 0.453 -19.004 3.674 1.00 97.56 234 VAL A N 1
ATOM 1889 C CA . VAL A 1 234 ? -0.119 -18.255 2.539 1.00 97.56 234 VAL A CA 1
ATOM 1890 C C . VAL A 1 234 ? -1.469 -18.834 2.104 1.00 97.56 234 VAL A C 1
ATOM 1892 O O . VAL A 1 234 ? -2.405 -18.068 1.886 1.00 97.56 234 VAL A O 1
ATOM 1895 N N . LYS A 1 235 ? -1.634 -20.164 2.122 1.00 98.12 235 LYS A N 1
ATOM 1896 C CA . LYS A 1 235 ? -2.934 -20.824 1.909 1.00 98.12 235 LYS A CA 1
ATOM 1897 C C . LYS A 1 235 ? -3.952 -20.514 3.006 1.00 98.12 235 LYS A C 1
ATOM 1899 O O . LYS A 1 235 ? -5.137 -20.374 2.713 1.00 98.12 235 LYS A O 1
ATOM 1904 N N . LEU A 1 236 ? -3.521 -20.396 4.266 1.00 98.62 236 LEU A N 1
ATOM 1905 C CA . LEU A 1 236 ? -4.404 -19.953 5.351 1.00 98.62 236 LEU A CA 1
ATOM 1906 C C . LEU A 1 236 ? -4.873 -18.511 5.136 1.00 98.62 236 LEU A C 1
ATOM 1908 O O . LEU A 1 236 ? -6.062 -18.244 5.285 1.00 98.62 236 LEU A O 1
ATOM 1912 N N . ILE A 1 237 ? -3.982 -17.607 4.720 1.00 98.62 237 ILE A N 1
ATOM 1913 C CA . ILE A 1 237 ? -4.341 -16.226 4.365 1.00 98.62 237 ILE A CA 1
ATOM 1914 C C . ILE A 1 237 ? -5.405 -16.227 3.259 1.00 98.62 237 ILE A C 1
ATOM 1916 O O . ILE A 1 237 ? -6.457 -15.617 3.431 1.00 98.62 237 ILE A O 1
ATOM 1920 N N . GLU A 1 238 ? -5.182 -16.961 2.166 1.00 98.62 238 GLU A N 1
ATOM 1921 C CA . GLU A 1 238 ? 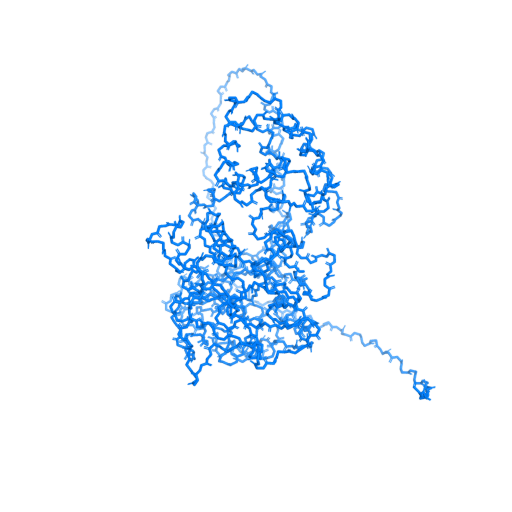-6.141 -17.098 1.056 1.00 98.62 238 GLU A CA 1
ATOM 1922 C C . GLU A 1 238 ? -7.498 -17.642 1.532 1.00 98.62 238 GLU A C 1
ATOM 1924 O O . GLU A 1 238 ? -8.544 -17.075 1.203 1.00 98.62 238 GLU A O 1
ATOM 1929 N N . LYS A 1 239 ? -7.488 -18.699 2.359 1.00 98.69 239 LYS A N 1
ATOM 1930 C CA . LYS A 1 239 ? -8.688 -19.283 2.981 1.00 98.69 239 LYS A CA 1
ATOM 1931 C C . LYS A 1 239 ? -9.449 -18.234 3.791 1.00 98.69 239 LYS A C 1
ATOM 1933 O O . LYS A 1 239 ? -10.641 -18.045 3.575 1.00 98.69 239 LYS A O 1
ATOM 1938 N N . TRP A 1 240 ? -8.781 -17.526 4.700 1.00 98.81 240 TRP A N 1
ATOM 1939 C CA . TRP A 1 240 ? -9.434 -16.542 5.567 1.00 98.81 240 TRP A CA 1
ATOM 1940 C C . TRP A 1 240 ? -9.964 -15.329 4.803 1.00 98.81 240 TRP A C 1
ATOM 1942 O O . TRP A 1 240 ? -10.983 -14.764 5.201 1.00 98.81 240 TRP A O 1
ATOM 1952 N N . VAL A 1 241 ? -9.311 -14.937 3.704 1.00 98.81 241 VAL A N 1
ATOM 1953 C CA . VAL A 1 241 ? -9.839 -13.907 2.801 1.00 98.81 241 VAL A CA 1
ATOM 1954 C C . VAL A 1 241 ? -11.126 -14.396 2.139 1.00 98.81 241 VAL A C 1
ATOM 1956 O O . VAL A 1 241 ? -12.119 -13.671 2.171 1.00 98.81 241 VAL A O 1
ATOM 1959 N N . LYS A 1 242 ? -11.158 -15.627 1.611 1.00 98.75 242 LYS A N 1
ATOM 1960 C CA . LYS A 1 242 ? -12.369 -16.213 1.009 1.00 98.75 242 LYS A CA 1
ATOM 1961 C C . LYS A 1 242 ? -13.516 -16.387 2.002 1.00 98.75 242 LYS A C 1
ATOM 1963 O O . LYS A 1 242 ? -14.651 -16.082 1.659 1.00 98.75 242 LYS A O 1
ATOM 1968 N N . GLU A 1 243 ? -13.230 -16.746 3.254 1.00 98.62 243 GLU A N 1
ATOM 1969 C CA . GLU A 1 243 ? -14.245 -16.788 4.322 1.00 98.62 243 GLU A CA 1
ATOM 1970 C C . GLU A 1 243 ? -14.971 -15.438 4.508 1.00 98.62 243 GLU A C 1
ATOM 1972 O O . GLU A 1 243 ? -16.119 -15.411 4.946 1.00 98.62 243 GLU A O 1
ATOM 1977 N N . VAL A 1 244 ? -14.320 -14.314 4.181 1.00 98.31 244 VAL A N 1
ATOM 1978 C CA . VAL A 1 244 ? -14.909 -12.966 4.254 1.00 98.31 244 VAL A CA 1
ATOM 1979 C C . VAL A 1 244 ? -15.485 -12.508 2.915 1.00 98.31 244 VAL A C 1
ATOM 1981 O O . VAL A 1 244 ? -16.503 -11.818 2.889 1.00 98.31 244 VAL A O 1
ATOM 1984 N N . LYS A 1 245 ? -14.806 -12.822 1.810 1.00 98.25 245 LYS A N 1
ATOM 1985 C CA . LYS A 1 245 ? -15.095 -12.280 0.477 1.00 98.25 245 LYS A CA 1
ATOM 1986 C C . LYS A 1 245 ? -16.011 -13.150 -0.378 1.00 98.25 245 LYS A C 1
ATOM 1988 O O . LYS A 1 245 ? -16.555 -12.625 -1.343 1.00 98.25 245 LYS A O 1
ATOM 1993 N N . GLY A 1 246 ? -16.181 -14.420 -0.026 1.00 98.31 246 GLY A N 1
ATOM 1994 C CA . GLY A 1 246 ? -16.819 -15.431 -0.864 1.00 98.31 246 GLY A CA 1
ATOM 1995 C C . GLY A 1 246 ? -15.800 -16.327 -1.575 1.00 98.31 246 GLY A C 1
ATOM 1996 O O . GLY A 1 246 ? -14.651 -15.943 -1.811 1.00 98.31 246 GLY A O 1
ATOM 1997 N N . ASP A 1 247 ? -16.227 -17.545 -1.914 1.00 97.75 247 ASP A N 1
ATOM 1998 C CA . ASP A 1 247 ? -15.380 -18.561 -2.555 1.00 97.75 247 ASP A CA 1
ATOM 1999 C C . ASP A 1 247 ? -14.946 -18.186 -3.982 1.00 97.75 247 ASP A C 1
ATOM 2001 O O . ASP A 1 247 ? -13.905 -18.659 -4.459 1.00 97.75 247 ASP A O 1
ATOM 2005 N N . ASP A 1 248 ? -15.720 -17.319 -4.638 1.00 97.62 248 ASP A N 1
ATOM 2006 C CA . ASP A 1 248 ? -15.496 -16.762 -5.974 1.00 97.62 248 ASP A CA 1
ATOM 2007 C C . ASP A 1 248 ? -14.516 -15.579 -5.986 1.00 97.62 248 ASP A C 1
ATOM 2009 O O . ASP A 1 248 ? -14.178 -15.072 -7.057 1.00 97.62 248 ASP A O 1
ATOM 2013 N N . PHE A 1 249 ? -14.013 -15.157 -4.820 1.00 98.25 249 PHE A N 1
ATOM 2014 C CA . PHE A 1 249 ? -13.000 -14.114 -4.741 1.00 98.25 249 PHE A CA 1
ATOM 2015 C C . PHE A 1 249 ? -11.740 -14.502 -5.526 1.00 98.25 249 PHE A C 1
ATOM 2017 O O . PHE A 1 249 ? -11.102 -15.531 -5.273 1.00 98.25 249 PHE A O 1
ATOM 2024 N N . ASP A 1 250 ? -11.366 -13.633 -6.463 1.00 97.38 250 ASP A N 1
ATOM 2025 C CA . ASP A 1 250 ? -10.172 -13.782 -7.283 1.00 97.38 250 ASP A CA 1
ATOM 2026 C C . ASP A 1 250 ? -8.909 -13.488 -6.463 1.00 97.38 250 ASP A C 1
ATOM 2028 O O . ASP A 1 250 ? -8.644 -12.344 -6.076 1.00 97.38 250 ASP A O 1
ATOM 2032 N N . LEU A 1 251 ? -8.117 -14.538 -6.232 1.00 97.44 251 LEU A N 1
ATOM 2033 C CA . LEU A 1 251 ? -6.887 -14.496 -5.443 1.00 97.44 251 LEU A CA 1
ATOM 2034 C C . LEU A 1 251 ? -5.780 -13.646 -6.083 1.00 97.44 251 LEU A C 1
ATOM 2036 O O . LEU A 1 251 ? -4.858 -13.259 -5.368 1.00 97.44 251 LEU A O 1
ATOM 2040 N N . HIS A 1 252 ? -5.891 -13.251 -7.358 1.00 96.81 252 HIS A N 1
ATOM 2041 C CA . HIS A 1 252 ? -4.980 -12.254 -7.939 1.00 96.81 252 HIS A CA 1
ATOM 2042 C C . HIS A 1 252 ? -5.166 -10.853 -7.327 1.00 96.81 252 HIS A C 1
ATOM 2044 O O . HIS A 1 252 ? -4.343 -9.963 -7.525 1.00 96.81 252 HIS A O 1
ATOM 2050 N N . ASN A 1 253 ? -6.219 -10.647 -6.528 1.00 97.62 253 ASN A N 1
ATOM 2051 C CA . ASN A 1 253 ? -6.381 -9.452 -5.699 1.00 97.62 253 ASN A CA 1
ATOM 2052 C C . ASN A 1 253 ? -5.659 -9.562 -4.339 1.00 97.62 253 ASN A C 1
ATOM 2054 O O . ASN A 1 253 ? -5.852 -8.704 -3.476 1.00 97.62 253 ASN A O 1
ATOM 2058 N N . ILE A 1 254 ? -4.829 -10.591 -4.136 1.00 98.56 254 ILE A N 1
ATOM 2059 C CA . ILE A 1 254 ? -3.855 -10.667 -3.044 1.00 98.56 254 ILE A CA 1
ATOM 2060 C C . ILE A 1 254 ? -2.452 -10.563 -3.646 1.00 98.56 254 ILE A C 1
ATOM 2062 O O . ILE A 1 254 ? -2.037 -11.381 -4.464 1.00 98.56 254 ILE A O 1
ATOM 2066 N N . ILE A 1 255 ? -1.730 -9.533 -3.230 1.00 98.50 255 ILE A N 1
ATOM 2067 C CA . ILE A 1 255 ? -0.400 -9.169 -3.698 1.00 98.50 255 ILE A CA 1
ATOM 2068 C C . ILE A 1 255 ? 0.586 -9.481 -2.575 1.00 98.50 255 ILE A C 1
ATOM 2070 O O . ILE A 1 255 ? 0.459 -8.957 -1.472 1.00 98.50 255 ILE A O 1
ATOM 2074 N N . TYR A 1 256 ? 1.592 -10.299 -2.848 1.00 98.25 256 TYR A N 1
ATOM 2075 C CA . TYR A 1 256 ? 2.573 -10.724 -1.855 1.00 98.25 256 TYR A CA 1
ATOM 2076 C C . TYR A 1 256 ? 3.921 -10.046 -2.086 1.00 98.25 256 TYR A C 1
ATOM 2078 O O . TYR A 1 256 ? 4.480 -10.088 -3.186 1.00 98.25 256 TYR A O 1
ATOM 2086 N N . GLU A 1 257 ? 4.478 -9.444 -1.041 1.00 96.31 257 GLU A N 1
ATOM 2087 C CA . GLU A 1 257 ? 5.841 -8.930 -1.081 1.00 96.31 257 GLU A CA 1
ATOM 2088 C C . GLU A 1 257 ? 6.854 -10.033 -0.761 1.00 96.31 257 GLU A C 1
ATOM 2090 O O . GLU A 1 257 ? 7.149 -10.339 0.393 1.00 96.31 257 GLU A O 1
ATOM 2095 N N . PHE A 1 258 ? 7.424 -10.623 -1.807 1.00 95.06 258 PHE A N 1
ATOM 2096 C CA . PHE A 1 258 ? 8.565 -11.535 -1.690 1.00 95.06 258 PHE A CA 1
ATOM 2097 C C . PHE A 1 258 ? 9.899 -10.844 -2.012 1.00 95.06 258 PHE A C 1
ATOM 2099 O O . PHE A 1 258 ? 10.868 -11.519 -2.360 1.00 95.06 258 PHE A O 1
ATOM 2106 N N . ASP A 1 259 ? 9.935 -9.509 -1.949 1.00 89.00 259 ASP A N 1
ATOM 2107 C CA . ASP A 1 259 ? 11.153 -8.720 -2.130 1.00 89.00 259 ASP A CA 1
ATOM 2108 C C . ASP A 1 259 ? 11.989 -8.793 -0.844 1.00 89.00 259 ASP A C 1
ATOM 2110 O O . ASP A 1 259 ? 11.592 -8.297 0.210 1.00 89.00 259 ASP A O 1
ATOM 2114 N N . ALA A 1 260 ? 13.104 -9.516 -0.913 1.00 90.00 260 ALA A N 1
ATOM 2115 C CA . ALA A 1 260 ? 13.974 -9.816 0.217 1.00 90.00 260 ALA A CA 1
ATOM 2116 C C . ALA A 1 260 ? 15.415 -10.006 -0.262 1.00 90.00 260 ALA A C 1
ATOM 2118 O O . ALA A 1 260 ? 15.655 -10.415 -1.405 1.00 90.00 260 ALA A O 1
ATOM 2119 N N . GLY A 1 261 ? 16.382 -9.742 0.620 1.00 86.31 261 GLY A N 1
ATOM 2120 C CA . GLY A 1 261 ? 17.776 -10.058 0.344 1.00 86.31 261 GLY A CA 1
ATOM 2121 C C . GLY A 1 261 ? 17.986 -11.575 0.231 1.00 86.31 261 GLY A C 1
ATOM 2122 O O . GLY A 1 261 ? 17.281 -12.343 0.890 1.00 86.31 261 GLY A O 1
ATOM 2123 N N . PRO A 1 262 ? 18.974 -12.039 -0.558 1.00 84.75 262 PRO A N 1
ATOM 2124 C CA . PRO A 1 262 ? 19.258 -13.471 -0.704 1.00 84.75 262 PRO A CA 1
ATOM 2125 C C . PRO A 1 262 ? 19.658 -14.141 0.622 1.00 84.75 262 PRO A C 1
ATOM 2127 O O . PRO A 1 262 ? 19.416 -15.335 0.808 1.00 84.75 262 PRO A O 1
ATOM 2130 N N . ASP A 1 263 ? 20.231 -13.371 1.551 1.00 86.75 263 ASP A N 1
ATOM 2131 C CA . ASP A 1 263 ? 20.574 -13.839 2.895 1.00 86.75 263 ASP A CA 1
ATOM 2132 C C . ASP A 1 263 ? 19.337 -13.985 3.792 1.00 86.75 263 ASP A C 1
ATOM 2134 O O . ASP A 1 263 ? 19.330 -14.833 4.686 1.00 86.75 263 ASP A O 1
ATOM 2138 N N . ASP A 1 264 ? 18.263 -13.242 3.517 1.00 90.94 264 ASP A N 1
ATOM 2139 C CA . ASP A 1 264 ? 17.012 -13.289 4.274 1.00 90.94 264 ASP A CA 1
ATOM 2140 C C . ASP A 1 264 ? 16.149 -14.457 3.777 1.00 90.94 264 ASP A C 1
ATOM 2142 O O . ASP A 1 264 ? 15.777 -15.355 4.540 1.00 90.94 264 ASP A O 1
ATOM 2146 N N . PHE A 1 265 ? 15.902 -14.502 2.465 1.00 93.75 265 PHE A N 1
ATOM 2147 C CA . PHE A 1 265 ? 14.987 -15.440 1.825 1.00 93.75 265 PHE A CA 1
ATOM 2148 C C . PHE A 1 265 ? 15.426 -15.785 0.398 1.00 93.75 265 PHE A C 1
ATOM 2150 O O . PHE A 1 265 ? 15.849 -14.926 -0.371 1.00 93.75 265 PHE A O 1
ATOM 2157 N N . THR A 1 266 ? 15.255 -17.054 0.012 1.00 91.44 266 THR A N 1
ATOM 2158 C CA . THR A 1 266 ? 15.406 -17.482 -1.382 1.00 91.44 266 THR A CA 1
ATOM 2159 C C . THR A 1 266 ? 14.058 -17.877 -1.963 1.00 91.44 266 THR A C 1
ATOM 2161 O O . THR A 1 266 ? 13.362 -18.746 -1.441 1.00 91.44 266 THR A O 1
ATOM 2164 N N . MET A 1 267 ? 13.708 -17.266 -3.091 1.00 90.75 267 MET A N 1
ATOM 2165 C CA . MET A 1 267 ? 12.560 -17.674 -3.903 1.00 90.75 267 MET A CA 1
ATOM 2166 C C . MET A 1 267 ? 12.890 -18.804 -4.883 1.00 90.75 267 MET A C 1
ATOM 2168 O O . MET A 1 267 ? 11.996 -19.310 -5.563 1.00 90.75 267 MET A O 1
ATOM 2172 N N . PHE A 1 268 ? 14.162 -19.197 -4.971 1.00 90.69 268 PHE A N 1
ATOM 2173 C CA . PHE A 1 268 ? 14.628 -20.209 -5.905 1.00 90.69 268 PHE A CA 1
ATOM 2174 C C . PHE A 1 268 ? 15.237 -21.404 -5.183 1.00 90.69 268 PHE A C 1
ATOM 2176 O O . PHE A 1 268 ? 16.048 -21.260 -4.268 1.00 90.69 268 PHE A O 1
ATOM 2183 N N . GLU A 1 269 ? 14.904 -22.588 -5.679 1.00 89.44 269 GLU A N 1
ATOM 2184 C CA . GLU A 1 269 ? 15.551 -23.844 -5.332 1.00 89.44 269 GLU A CA 1
ATOM 2185 C C . GLU A 1 269 ? 15.977 -24.526 -6.635 1.00 89.44 269 GLU A C 1
ATOM 2187 O O . GLU A 1 269 ? 15.175 -24.687 -7.558 1.00 89.44 269 GLU A O 1
ATOM 2192 N N . ASN A 1 270 ? 17.263 -24.872 -6.757 1.00 88.06 270 ASN A N 1
ATOM 2193 C CA . ASN A 1 270 ? 17.839 -25.452 -7.980 1.00 88.06 270 ASN A CA 1
ATOM 2194 C C . ASN A 1 270 ? 17.531 -24.632 -9.255 1.00 88.06 270 ASN A C 1
ATOM 2196 O O . ASN A 1 270 ? 17.241 -25.187 -10.316 1.00 88.06 270 ASN A O 1
ATOM 2200 N N . GLY A 1 271 ? 17.542 -23.299 -9.134 1.00 83.38 271 GLY A N 1
ATOM 2201 C CA . GLY A 1 271 ? 17.257 -22.370 -10.234 1.00 83.38 271 GLY A CA 1
ATOM 2202 C C . GLY A 1 271 ? 15.782 -22.279 -10.642 1.00 83.38 271 GLY A C 1
ATOM 2203 O O . GLY A 1 271 ? 15.477 -21.661 -11.658 1.00 83.38 271 GLY A O 1
ATOM 2204 N N . LYS A 1 272 ? 14.857 -22.881 -9.883 1.00 86.12 272 LYS A N 1
ATOM 2205 C CA . LYS A 1 272 ? 13.412 -22.841 -10.150 1.00 86.12 272 LYS A CA 1
ATOM 2206 C C . LYS A 1 272 ? 12.671 -22.128 -9.032 1.00 86.12 272 LYS A C 1
ATOM 2208 O O . LYS A 1 272 ? 13.030 -22.270 -7.868 1.00 86.12 272 LYS A O 1
ATOM 2213 N N . LEU A 1 273 ? 11.616 -21.395 -9.392 1.00 90.38 273 LEU A N 1
ATOM 2214 C CA . LEU A 1 273 ? 10.734 -20.750 -8.422 1.00 90.38 273 LEU A CA 1
ATOM 2215 C C . LEU A 1 273 ? 10.103 -21.806 -7.501 1.00 90.38 273 LEU A C 1
ATOM 2217 O O . LEU A 1 273 ? 9.541 -22.802 -7.979 1.00 90.38 273 LEU A O 1
ATOM 2221 N N . ILE A 1 274 ? 10.186 -21.581 -6.191 1.00 93.06 274 ILE A N 1
ATOM 2222 C CA . ILE A 1 274 ? 9.615 -22.488 -5.193 1.00 93.06 274 ILE A CA 1
ATOM 2223 C C . ILE A 1 274 ? 8.081 -22.490 -5.258 1.00 93.06 274 ILE A C 1
ATOM 2225 O O . ILE A 1 274 ? 7.448 -21.493 -5.609 1.00 93.06 274 ILE A O 1
ATOM 2229 N N . ALA A 1 275 ? 7.468 -23.623 -4.907 1.00 92.38 275 ALA A N 1
ATOM 2230 C CA . ALA A 1 275 ? 6.017 -23.815 -5.004 1.00 92.38 275 ALA A CA 1
ATOM 2231 C C . ALA A 1 275 ? 5.167 -22.737 -4.290 1.00 92.38 275 ALA A C 1
ATOM 2233 O O . ALA A 1 275 ? 4.180 -22.310 -4.888 1.00 92.38 275 ALA A O 1
ATOM 2234 N N . PRO A 1 276 ? 5.544 -22.226 -3.096 1.00 94.50 276 PRO A N 1
ATOM 2235 C CA . PRO A 1 276 ? 4.765 -21.196 -2.403 1.00 94.50 276 PRO A CA 1
ATOM 2236 C C . PRO A 1 276 ? 4.591 -19.882 -3.172 1.00 94.50 276 PRO A C 1
ATOM 2238 O O . PRO A 1 276 ? 3.715 -19.098 -2.833 1.00 94.50 276 PRO A O 1
ATOM 2241 N N . LEU A 1 277 ? 5.397 -19.620 -4.203 1.00 93.69 277 LEU A N 1
ATOM 2242 C CA . LEU A 1 277 ? 5.339 -18.378 -4.979 1.00 93.69 277 LEU A CA 1
ATOM 2243 C C . LEU A 1 277 ? 4.617 -18.542 -6.322 1.00 93.69 277 LEU A C 1
ATOM 2245 O O . LEU A 1 277 ? 4.310 -17.541 -6.969 1.00 93.69 277 LEU A O 1
ATOM 2249 N N . LYS A 1 278 ? 4.350 -19.774 -6.758 1.00 91.25 278 LYS A N 1
ATOM 2250 C CA . LYS A 1 278 ? 3.646 -20.039 -8.019 1.00 91.25 278 LYS A CA 1
ATOM 2251 C C . LYS A 1 278 ? 2.187 -19.596 -7.934 1.00 91.25 278 LYS A C 1
ATOM 2253 O O . LYS A 1 278 ? 1.580 -19.708 -6.869 1.00 91.25 278 LYS A O 1
ATOM 2258 N N . ASP A 1 279 ? 1.669 -19.089 -9.045 1.00 91.69 279 ASP A N 1
ATOM 2259 C CA . ASP A 1 279 ? 0.288 -18.653 -9.269 1.00 91.69 279 ASP A CA 1
ATOM 2260 C C . ASP A 1 279 ? -0.186 -17.534 -8.321 1.00 91.69 279 ASP A C 1
ATOM 2262 O O . ASP A 1 279 ? -1.379 -17.332 -8.110 1.00 91.69 279 ASP A O 1
ATOM 2266 N N . ARG A 1 280 ? 0.757 -16.792 -7.726 1.00 96.19 280 ARG A N 1
ATOM 2267 C CA . ARG A 1 280 ? 0.495 -15.666 -6.815 1.00 96.19 280 ARG A CA 1
ATOM 2268 C C . ARG A 1 280 ? 1.024 -14.372 -7.393 1.00 96.19 280 ARG A C 1
ATOM 2270 O O . ARG A 1 280 ? 2.122 -14.365 -7.946 1.00 96.19 280 ARG A O 1
ATOM 2277 N N . VAL A 1 281 ? 0.302 -13.272 -7.200 1.00 97.62 281 VAL A N 1
ATOM 2278 C CA . VAL A 1 281 ? 0.772 -11.948 -7.622 1.00 97.62 281 VAL A CA 1
ATOM 2279 C C . VAL A 1 281 ? 1.841 -11.454 -6.658 1.00 97.62 281 VAL A C 1
ATOM 2281 O O . VAL A 1 281 ? 1.648 -11.443 -5.443 1.00 97.62 281 VAL A O 1
ATOM 2284 N N . LYS A 1 282 ? 2.976 -11.035 -7.208 1.00 96.31 282 LYS A N 1
ATOM 2285 C CA . LYS A 1 282 ? 4.154 -10.574 -6.469 1.00 96.31 282 LYS A CA 1
ATOM 2286 C C . LYS A 1 282 ? 4.379 -9.091 -6.733 1.00 96.31 282 LYS A C 1
ATOM 2288 O O . LYS A 1 282 ? 4.180 -8.645 -7.860 1.00 96.31 282 LYS A O 1
ATOM 2293 N N . VAL A 1 283 ? 4.816 -8.328 -5.740 1.00 96.62 283 VAL A N 1
ATOM 2294 C CA . VAL A 1 283 ? 5.158 -6.906 -5.924 1.00 96.62 283 VAL A CA 1
ATOM 2295 C C . VAL A 1 283 ? 6.662 -6.685 -5.880 1.00 96.62 283 VAL A C 1
ATOM 2297 O O . VAL A 1 283 ? 7.325 -7.176 -4.971 1.00 96.62 283 VAL A O 1
ATOM 2300 N N . TYR A 1 284 ? 7.182 -5.921 -6.846 1.00 95.12 284 TYR A N 1
ATOM 2301 C CA . TYR A 1 284 ? 8.599 -5.562 -6.916 1.00 95.12 284 TYR A CA 1
ATOM 2302 C C . TYR A 1 284 ? 8.815 -4.101 -7.304 1.00 95.12 284 TYR A C 1
ATOM 2304 O O . TYR A 1 284 ? 8.160 -3.567 -8.201 1.00 95.12 284 TYR A O 1
ATOM 2312 N N . GLY A 1 285 ? 9.794 -3.463 -6.666 1.00 94.81 285 GLY A N 1
ATOM 2313 C CA . GLY A 1 285 ? 10.369 -2.211 -7.145 1.00 94.81 285 GLY A CA 1
ATOM 2314 C C . GLY A 1 285 ? 11.514 -2.475 -8.119 1.00 94.81 285 GLY A C 1
ATOM 2315 O O . GLY A 1 285 ? 12.286 -3.419 -7.970 1.00 94.81 285 GLY A O 1
ATOM 2316 N N . SER A 1 286 ? 11.683 -1.603 -9.105 1.00 95.81 286 SER A N 1
ATOM 2317 C CA . SER A 1 286 ? 12.809 -1.688 -10.037 1.00 95.81 286 SER A CA 1
ATOM 2318 C C . SER A 1 286 ? 14.076 -1.000 -9.498 1.00 95.81 286 SER A C 1
ATOM 2320 O O . SER A 1 286 ? 15.048 -0.859 -10.236 1.00 95.81 286 SER A O 1
ATOM 2322 N N . THR A 1 287 ? 14.117 -0.573 -8.231 1.00 94.62 287 THR A N 1
ATOM 2323 C CA . THR A 1 287 ? 15.297 0.040 -7.583 1.00 94.62 287 THR A CA 1
ATOM 2324 C C . THR A 1 287 ? 16.584 -0.727 -7.881 1.00 94.62 287 THR A C 1
ATOM 2326 O O . THR A 1 287 ? 17.578 -0.128 -8.280 1.00 94.62 287 THR A O 1
ATOM 2329 N N . TYR A 1 288 ? 16.539 -2.056 -7.763 1.00 93.56 288 TYR A N 1
ATOM 2330 C CA . TYR A 1 288 ? 17.689 -2.949 -7.927 1.00 93.56 288 TYR A CA 1
ATOM 2331 C C . TYR A 1 288 ? 17.773 -3.589 -9.324 1.00 93.56 288 TYR A C 1
ATOM 2333 O O . TYR A 1 288 ? 18.336 -4.676 -9.477 1.00 93.56 288 TYR A O 1
ATOM 2341 N N . LEU A 1 289 ? 17.189 -2.945 -10.345 1.00 96.38 289 LEU A N 1
ATOM 2342 C CA . LEU A 1 289 ? 17.202 -3.430 -11.729 1.00 96.38 289 LEU A CA 1
ATOM 2343 C C . LEU A 1 289 ? 18.640 -3.627 -12.214 1.00 96.38 289 LEU A C 1
ATOM 2345 O O . LEU A 1 289 ? 19.454 -2.697 -12.213 1.00 96.38 289 LEU A O 1
ATOM 2349 N N . LYS A 1 290 ? 18.916 -4.841 -12.683 1.00 96.12 290 LYS A N 1
ATOM 2350 C CA . LYS A 1 290 ? 20.186 -5.262 -13.280 1.00 96.12 290 LYS A CA 1
ATOM 2351 C C . LYS A 1 290 ? 19.926 -6.344 -14.324 1.00 96.12 290 LYS A C 1
ATOM 2353 O O . LYS A 1 290 ? 18.786 -6.751 -14.534 1.00 96.12 290 LYS A O 1
ATOM 2358 N N . GLU A 1 291 ? 20.971 -6.820 -14.992 1.00 95.06 291 GLU A N 1
ATOM 2359 C CA . GLU A 1 291 ? 20.815 -7.900 -15.969 1.00 95.06 291 GLU A CA 1
ATOM 2360 C C . GLU A 1 291 ? 20.162 -9.129 -15.312 1.00 95.06 291 GLU A C 1
ATOM 2362 O O . GLU A 1 291 ? 20.608 -9.593 -14.261 1.00 95.06 291 GLU A O 1
ATOM 2367 N N . GLY A 1 292 ? 19.068 -9.613 -15.906 1.00 93.44 292 GLY A N 1
ATOM 2368 C CA . GLY A 1 292 ? 18.308 -10.758 -15.401 1.00 93.44 292 GLY A CA 1
ATOM 2369 C C . GLY A 1 292 ? 17.465 -10.525 -14.137 1.00 93.44 292 GLY A C 1
ATOM 2370 O O . GLY A 1 292 ? 16.919 -11.499 -13.624 1.00 93.44 292 GLY A O 1
ATOM 2371 N N . TRP A 1 293 ? 17.318 -9.293 -13.626 1.00 94.25 293 TRP A N 1
ATOM 2372 C CA . TRP A 1 293 ? 16.511 -9.027 -12.423 1.00 94.25 293 TRP A CA 1
ATOM 2373 C C . TRP A 1 293 ? 15.865 -7.632 -12.391 1.00 94.25 293 TRP A C 1
ATOM 2375 O O . TRP A 1 293 ? 16.416 -6.662 -12.910 1.00 94.25 293 TRP A O 1
ATOM 2385 N N . GLY A 1 294 ? 14.719 -7.512 -11.710 1.00 93.88 294 GLY A N 1
ATOM 2386 C CA . GLY A 1 294 ? 14.115 -6.219 -11.360 1.00 93.88 294 GLY A CA 1
ATOM 2387 C C . GLY A 1 294 ? 13.580 -5.423 -12.554 1.00 93.88 294 GLY A C 1
ATOM 2388 O O . GLY A 1 294 ? 13.605 -4.194 -12.524 1.00 93.88 294 GLY A O 1
ATOM 2389 N N . SER A 1 295 ? 13.144 -6.121 -13.604 1.00 96.88 295 SER A N 1
ATOM 2390 C CA . SER A 1 295 ? 12.485 -5.573 -14.797 1.00 96.88 295 SER A CA 1
ATOM 2391 C C . SER A 1 295 ? 11.380 -6.524 -15.257 1.00 96.88 295 SER A C 1
ATOM 2393 O O . SER A 1 295 ? 11.469 -7.734 -15.036 1.00 96.88 295 SER A O 1
ATOM 2395 N N . ASN A 1 296 ? 10.369 -5.988 -15.934 1.00 97.44 296 ASN A N 1
ATOM 2396 C CA . ASN A 1 296 ? 9.354 -6.749 -16.650 1.00 97.44 296 ASN A CA 1
ATOM 2397 C C . ASN A 1 296 ? 9.997 -7.725 -17.653 1.00 97.44 296 ASN A C 1
ATOM 2399 O O . ASN A 1 296 ? 9.637 -8.897 -17.676 1.00 97.44 296 ASN A O 1
ATOM 2403 N N . ASP A 1 297 ? 11.010 -7.277 -18.410 1.00 97.19 297 ASP A N 1
ATOM 2404 C CA . ASP A 1 297 ? 11.775 -8.132 -19.340 1.00 97.19 297 ASP A CA 1
ATOM 2405 C C . ASP A 1 297 ? 12.387 -9.344 -18.626 1.00 97.19 297 ASP A C 1
ATOM 2407 O O . ASP A 1 297 ? 12.190 -10.482 -19.048 1.00 97.19 297 ASP A O 1
ATOM 2411 N N . ALA A 1 298 ? 13.078 -9.120 -17.504 1.00 96.12 298 ALA A N 1
ATOM 2412 C CA . ALA A 1 298 ? 13.682 -10.204 -16.740 1.00 96.12 298 ALA A CA 1
ATOM 2413 C C . ALA A 1 298 ? 12.634 -11.175 -16.184 1.00 96.12 298 ALA A C 1
ATOM 2415 O O . ALA A 1 298 ? 12.823 -12.389 -16.254 1.00 96.12 298 ALA A O 1
ATOM 2416 N N . PHE A 1 299 ? 11.527 -10.667 -15.646 1.00 95.38 299 PHE A N 1
ATOM 2417 C CA . PHE A 1 299 ? 10.482 -11.512 -15.074 1.00 95.38 299 PHE A CA 1
ATOM 2418 C C . PHE A 1 299 ? 9.808 -12.387 -16.137 1.00 95.38 299 PHE A C 1
ATOM 2420 O O . PHE A 1 299 ? 9.627 -13.582 -15.908 1.00 95.38 299 PHE A O 1
ATOM 2427 N N . LEU A 1 300 ? 9.535 -11.840 -17.322 1.00 95.81 300 LEU A N 1
ATOM 2428 C CA . LEU A 1 300 ? 8.912 -12.583 -18.419 1.00 95.81 300 LEU A CA 1
ATOM 2429 C C . LEU A 1 300 ? 9.871 -13.549 -19.120 1.00 95.81 300 LEU A C 1
ATOM 2431 O O . LEU A 1 300 ? 9.484 -14.672 -19.430 1.00 95.81 300 LEU A O 1
ATOM 2435 N N . HIS A 1 301 ? 11.100 -13.119 -19.407 1.00 94.88 301 HIS A N 1
ATOM 2436 C CA . HIS A 1 301 ? 11.974 -13.818 -20.356 1.00 94.88 301 HIS A CA 1
ATOM 2437 C C . HIS A 1 301 ? 13.159 -14.536 -19.711 1.00 94.88 301 HIS A C 1
ATOM 2439 O O . HIS A 1 301 ? 13.691 -15.477 -20.298 1.00 94.88 301 HIS A O 1
ATOM 2445 N N . THR A 1 302 ? 13.567 -14.124 -18.509 1.00 92.56 302 THR A N 1
ATOM 2446 C CA . THR A 1 302 ? 14.639 -14.790 -17.755 1.00 92.56 302 THR A CA 1
ATOM 2447 C C . THR A 1 302 ? 14.060 -15.720 -16.695 1.00 92.56 302 THR A C 1
ATOM 2449 O O . THR A 1 302 ? 14.511 -16.856 -16.559 1.00 92.56 302 THR A O 1
ATOM 2452 N N . LEU A 1 303 ? 13.053 -15.256 -15.949 1.00 91.38 303 LEU A N 1
ATOM 2453 C CA . LEU A 1 303 ? 12.430 -16.019 -14.861 1.00 91.38 303 LEU A CA 1
ATOM 2454 C C . LEU A 1 303 ? 11.186 -16.805 -15.297 1.00 91.38 303 LEU A C 1
ATOM 2456 O O . LEU A 1 303 ? 10.723 -17.659 -14.540 1.00 91.38 303 LEU A O 1
ATOM 2460 N N . ASN A 1 304 ? 10.681 -16.557 -16.511 1.00 91.75 304 ASN A N 1
ATOM 2461 C CA . ASN A 1 304 ? 9.509 -17.212 -17.100 1.00 91.75 304 ASN A CA 1
ATOM 2462 C C . ASN A 1 304 ? 8.249 -17.126 -16.223 1.00 91.75 304 ASN A C 1
ATOM 2464 O O . ASN A 1 304 ? 7.505 -18.101 -16.101 1.00 91.75 304 ASN A O 1
ATOM 2468 N N . TRP A 1 305 ? 8.020 -15.980 -15.584 1.00 92.69 305 TRP A N 1
ATOM 2469 C CA . TRP A 1 305 ? 6.787 -15.721 -14.843 1.00 92.69 305 TRP A CA 1
ATOM 2470 C C . TRP A 1 305 ? 5.663 -15.318 -15.791 1.00 92.69 305 TRP A C 1
ATOM 2472 O O . TRP A 1 305 ? 5.892 -14.652 -16.805 1.00 92.69 305 TRP A O 1
ATOM 2482 N N . SER A 1 306 ? 4.431 -15.683 -15.445 1.00 94.62 306 SER A N 1
ATOM 2483 C CA . SER A 1 306 ? 3.263 -15.164 -16.146 1.00 94.62 306 SER A CA 1
ATOM 2484 C C . SER A 1 306 ? 3.129 -13.651 -15.899 1.00 94.62 306 SER A C 1
ATOM 2486 O O . SER A 1 306 ? 3.349 -13.203 -14.770 1.00 94.62 306 SER A O 1
ATOM 2488 N N . PRO A 1 307 ? 2.702 -12.847 -16.894 1.00 96.19 307 PRO A N 1
ATOM 2489 C CA . PRO A 1 307 ? 2.390 -11.427 -16.693 1.00 96.19 307 PRO A CA 1
ATOM 2490 C C . PRO A 1 307 ? 1.345 -11.159 -15.597 1.00 96.19 307 PRO A C 1
ATOM 2492 O O . PRO A 1 307 ? 1.249 -10.039 -15.103 1.00 96.19 307 PRO A O 1
ATOM 2495 N N . ASP A 1 308 ? 0.538 -12.165 -15.247 1.00 95.75 308 ASP A N 1
ATOM 2496 C CA . ASP A 1 308 ? -0.481 -12.094 -14.192 1.00 95.75 308 ASP A CA 1
ATOM 2497 C C . ASP A 1 308 ? 0.065 -12.341 -12.781 1.00 95.75 308 ASP A C 1
ATOM 2499 O O . ASP A 1 308 ? -0.615 -12.072 -11.797 1.00 95.75 308 ASP A O 1
ATOM 2503 N N . GLU A 1 309 ? 1.299 -12.824 -12.656 1.00 94.81 309 GLU A N 1
ATOM 2504 C CA . GLU A 1 309 ? 1.887 -13.244 -11.380 1.00 94.81 309 GLU A CA 1
ATOM 2505 C C . GLU A 1 309 ? 2.801 -12.192 -10.749 1.00 94.81 309 GLU A C 1
ATOM 2507 O O . GLU A 1 309 ? 3.447 -12.451 -9.729 1.00 94.81 309 GLU A O 1
ATOM 2512 N N . PHE A 1 310 ? 2.895 -11.003 -11.334 1.00 96.19 310 PHE A N 1
ATOM 2513 C CA . PHE A 1 310 ? 3.661 -9.915 -10.751 1.00 96.19 310 PHE A CA 1
ATOM 2514 C C . PHE A 1 310 ? 3.114 -8.553 -11.149 1.00 96.19 310 PHE A C 1
ATOM 2516 O O . PHE A 1 310 ? 2.422 -8.398 -12.155 1.00 96.19 310 PHE A O 1
ATOM 2523 N N . LEU A 1 311 ? 3.486 -7.560 -10.353 1.00 96.81 311 LEU A N 1
ATOM 2524 C CA . LEU A 1 311 ? 3.411 -6.154 -10.690 1.00 96.81 311 LEU A CA 1
ATOM 2525 C C . LEU A 1 311 ? 4.740 -5.478 -10.355 1.00 96.81 311 LEU A C 1
ATOM 2527 O O . LEU A 1 311 ? 5.412 -5.837 -9.383 1.00 96.81 311 LEU A O 1
ATOM 2531 N N . ILE A 1 312 ? 5.126 -4.507 -11.176 1.00 97.19 312 ILE A N 1
ATOM 2532 C CA . ILE A 1 312 ? 6.404 -3.808 -11.036 1.00 97.19 312 ILE A CA 1
ATOM 2533 C C . ILE A 1 312 ? 6.236 -2.300 -11.203 1.00 97.19 312 ILE A C 1
ATOM 2535 O O . ILE A 1 312 ? 5.385 -1.823 -11.954 1.00 97.19 312 ILE A O 1
ATOM 2539 N N . GLY A 1 313 ? 7.048 -1.537 -10.480 1.00 96.38 313 GLY A N 1
ATOM 2540 C CA . GLY A 1 313 ? 7.091 -0.082 -10.580 1.00 96.38 313 GLY A CA 1
ATOM 2541 C C . GLY A 1 313 ? 8.500 0.479 -10.412 1.00 96.38 313 GLY A C 1
ATOM 2542 O O . GLY A 1 313 ? 9.416 -0.247 -10.018 1.00 96.38 313 GLY A O 1
ATOM 2543 N N . PRO A 1 314 ? 8.709 1.780 -10.677 1.00 94.94 314 PRO A N 1
ATOM 2544 C CA . PRO A 1 314 ? 9.990 2.441 -10.438 1.00 94.94 314 PRO A CA 1
ATOM 2545 C C . PRO A 1 314 ? 10.490 2.268 -9.000 1.00 94.94 314 PRO A C 1
ATOM 2547 O O . PRO A 1 314 ? 11.635 1.866 -8.804 1.00 94.94 314 PRO A O 1
ATOM 2550 N N . GLY A 1 315 ? 9.607 2.476 -8.027 1.00 90.56 315 GLY A N 1
ATOM 2551 C CA . GLY A 1 315 ? 9.871 2.328 -6.604 1.00 90.56 315 GLY A CA 1
ATOM 2552 C C . GLY A 1 315 ? 8.577 2.182 -5.805 1.00 90.56 315 GLY A C 1
ATOM 2553 O O . GLY A 1 315 ? 7.476 2.128 -6.361 1.00 90.56 315 GLY A O 1
ATOM 2554 N N . ASN A 1 316 ? 8.730 2.097 -4.488 1.00 92.50 316 ASN A N 1
ATOM 2555 C CA . ASN A 1 316 ? 7.644 2.150 -3.517 1.00 92.50 316 ASN A CA 1
ATOM 2556 C C . ASN A 1 316 ? 8.052 3.101 -2.369 1.00 92.50 316 ASN A C 1
ATOM 2558 O O . ASN A 1 316 ? 8.908 3.965 -2.554 1.00 92.50 316 ASN A O 1
ATOM 2562 N N . HIS A 1 317 ? 7.415 2.987 -1.208 1.00 92.19 317 HIS A N 1
ATOM 2563 C CA . HIS A 1 317 ? 7.627 3.884 -0.077 1.00 92.19 317 HIS A CA 1
ATOM 2564 C C . HIS A 1 317 ? 8.951 3.661 0.694 1.00 92.19 317 HIS A C 1
ATOM 2566 O O . HIS A 1 317 ? 9.356 4.561 1.432 1.00 92.19 317 HIS A O 1
ATOM 2572 N N . ASP A 1 318 ? 9.621 2.519 0.515 1.00 89.81 318 ASP A N 1
ATOM 2573 C CA . ASP A 1 318 ? 10.819 2.103 1.261 1.00 89.81 318 ASP A CA 1
ATOM 2574 C C . ASP A 1 318 ? 12.155 2.476 0.567 1.00 89.81 318 ASP A C 1
ATOM 2576 O O . ASP A 1 318 ? 12.982 3.179 1.168 1.00 89.81 318 ASP A O 1
ATOM 2580 N N . PRO A 1 319 ? 12.411 2.070 -0.697 1.00 89.81 319 PRO A N 1
ATOM 2581 C CA . PRO A 1 319 ? 13.691 2.297 -1.349 1.00 89.81 319 PRO A CA 1
ATOM 2582 C C . PRO A 1 319 ? 14.012 3.764 -1.638 1.00 89.81 319 PRO A C 1
ATOM 2584 O O . PRO A 1 319 ? 13.216 4.686 -1.465 1.00 89.81 319 PRO A O 1
ATOM 2587 N N . GLN A 1 320 ? 15.226 3.969 -2.148 1.00 92.94 320 GLN A N 1
ATOM 2588 C CA . GLN A 1 320 ? 15.660 5.259 -2.662 1.00 92.94 320 GLN A CA 1
ATOM 2589 C C . GLN A 1 320 ? 14.695 5.779 -3.751 1.00 92.94 320 GLN A C 1
ATOM 2591 O O . GLN A 1 320 ? 14.383 5.027 -4.674 1.00 92.94 320 GLN A O 1
ATOM 2596 N N . PRO A 1 321 ? 14.245 7.050 -3.699 1.00 95.12 321 PRO A N 1
ATOM 2597 C CA . PRO A 1 321 ? 13.346 7.593 -4.717 1.00 95.12 321 PRO A CA 1
ATOM 2598 C C . PRO A 1 321 ? 14.030 7.656 -6.088 1.00 95.12 321 PRO A C 1
ATOM 2600 O O . PRO A 1 321 ? 15.242 7.901 -6.187 1.00 95.12 321 PRO A O 1
ATOM 2603 N N . LEU A 1 322 ? 13.252 7.498 -7.163 1.00 97.69 322 LEU A N 1
ATOM 2604 C CA . LEU A 1 322 ? 13.769 7.364 -8.529 1.00 97.69 322 LEU A CA 1
ATOM 2605 C C . LEU A 1 322 ? 14.697 8.516 -8.924 1.00 97.69 322 LEU A C 1
ATOM 2607 O O . LEU A 1 322 ? 15.704 8.302 -9.600 1.00 97.69 322 LEU A O 1
ATOM 2611 N N . ARG A 1 323 ? 14.384 9.744 -8.501 1.00 97.81 323 ARG A N 1
ATOM 2612 C CA . ARG A 1 323 ? 15.194 10.924 -8.824 1.00 97.81 323 ARG A CA 1
ATOM 2613 C C . ARG A 1 323 ? 16.612 10.833 -8.261 1.00 97.81 323 ARG A C 1
ATOM 2615 O O . ARG A 1 323 ? 17.559 11.184 -8.966 1.00 97.81 323 ARG A O 1
ATOM 2622 N N . GLN A 1 324 ? 16.774 10.319 -7.041 1.00 97.56 324 GLN A N 1
ATOM 2623 C CA . GLN A 1 324 ? 18.098 10.109 -6.455 1.00 97.56 324 GLN A CA 1
ATOM 2624 C C . GLN A 1 324 ? 18.870 9.016 -7.199 1.00 97.56 324 GLN A C 1
ATOM 2626 O O . GLN A 1 324 ? 20.030 9.232 -7.565 1.00 97.56 324 GLN A O 1
ATOM 2631 N N . ILE A 1 325 ? 18.209 7.892 -7.507 1.00 97.88 325 ILE A N 1
ATOM 2632 C CA . ILE A 1 325 ? 18.800 6.805 -8.304 1.00 97.88 325 ILE A CA 1
ATOM 2633 C C . ILE A 1 325 ? 19.277 7.352 -9.651 1.00 97.88 325 ILE A C 1
ATOM 2635 O O . ILE A 1 325 ? 20.425 7.158 -10.045 1.00 97.88 325 ILE A O 1
ATOM 2639 N N . ALA A 1 326 ? 18.423 8.102 -10.346 1.00 98.38 326 ALA A N 1
ATOM 2640 C CA . ALA A 1 326 ? 18.724 8.686 -11.644 1.00 98.38 326 ALA A CA 1
ATOM 2641 C C . ALA A 1 326 ? 19.919 9.649 -11.603 1.00 98.38 326 ALA A C 1
ATOM 2643 O O . ALA A 1 326 ? 20.717 9.688 -12.540 1.00 98.38 326 ALA A O 1
ATOM 2644 N N . LYS A 1 327 ? 20.081 10.405 -10.513 1.00 98.12 327 LYS A N 1
ATOM 2645 C CA . LYS A 1 327 ? 21.246 11.273 -10.289 1.00 98.12 327 LYS A CA 1
ATOM 2646 C C . LYS A 1 327 ? 22.506 10.510 -9.868 1.00 98.12 327 LYS A C 1
ATOM 2648 O O . LYS A 1 327 ? 23.587 11.088 -9.920 1.00 98.12 327 LYS A O 1
ATOM 2653 N N . GLY A 1 328 ? 22.402 9.226 -9.525 1.00 97.06 328 GLY A N 1
ATOM 2654 C CA . GLY A 1 328 ? 23.521 8.423 -9.026 1.00 97.06 328 GLY A CA 1
ATOM 2655 C C . GLY A 1 328 ? 23.928 8.792 -7.599 1.00 97.06 328 GLY A C 1
ATOM 2656 O O . GLY A 1 328 ? 25.103 8.693 -7.260 1.00 97.06 328 GLY A O 1
ATOM 2657 N N . ILE A 1 329 ? 22.975 9.257 -6.787 1.00 97.12 329 ILE A N 1
ATOM 2658 C CA . ILE A 1 329 ? 23.208 9.580 -5.377 1.00 97.12 329 ILE A CA 1
ATOM 2659 C C . ILE A 1 329 ? 23.359 8.264 -4.590 1.00 97.12 329 ILE A C 1
ATOM 2661 O O . ILE A 1 329 ? 22.521 7.379 -4.772 1.00 97.12 329 ILE A O 1
ATOM 2665 N N . PRO A 1 330 ? 24.378 8.115 -3.721 1.00 95.69 330 PRO A N 1
ATOM 2666 C CA . PRO A 1 330 ? 24.533 6.929 -2.880 1.00 95.69 330 PRO A CA 1
ATOM 2667 C C . PRO A 1 330 ? 23.313 6.660 -1.991 1.00 95.69 330 PRO A C 1
ATOM 2669 O O . PRO A 1 330 ? 22.769 7.576 -1.369 1.00 95.69 330 PRO A O 1
ATOM 2672 N N . ASP A 1 331 ? 22.893 5.400 -1.906 1.00 93.62 331 ASP A N 1
ATOM 2673 C CA . ASP A 1 331 ? 21.791 4.980 -1.045 1.00 93.62 331 ASP A CA 1
ATOM 2674 C C . ASP A 1 331 ? 22.250 4.860 0.414 1.00 93.62 331 ASP A C 1
ATOM 2676 O O . ASP A 1 331 ? 22.763 3.832 0.854 1.00 93.62 331 ASP A O 1
ATOM 2680 N N . ILE A 1 332 ? 22.037 5.923 1.189 1.00 89.75 332 ILE A N 1
ATOM 2681 C CA . ILE A 1 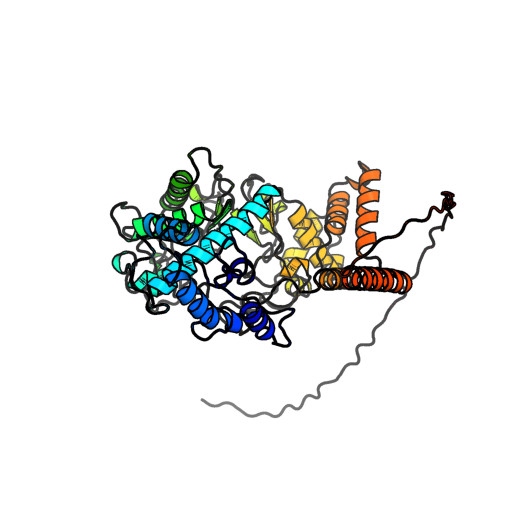332 ? 22.430 5.993 2.606 1.00 89.75 332 ILE A CA 1
ATOM 2682 C C . ILE A 1 332 ? 21.740 4.954 3.507 1.00 89.75 332 ILE A C 1
ATOM 2684 O O . ILE A 1 332 ? 22.180 4.751 4.640 1.00 89.75 332 ILE A O 1
ATOM 2688 N N . CYS A 1 333 ? 20.658 4.326 3.034 1.00 86.31 333 CYS A N 1
ATOM 2689 C CA . CYS A 1 333 ? 19.928 3.274 3.744 1.00 86.31 333 CYS A CA 1
ATOM 2690 C C . CYS A 1 333 ? 20.336 1.865 3.281 1.00 86.31 333 CYS A C 1
ATOM 2692 O O . CYS A 1 333 ? 19.869 0.889 3.862 1.00 86.31 333 CYS A O 1
ATOM 2694 N N . ASN A 1 334 ? 21.195 1.758 2.264 1.00 87.81 334 ASN A N 1
ATOM 2695 C CA . ASN A 1 334 ? 21.683 0.507 1.690 1.00 87.81 334 ASN A CA 1
ATOM 2696 C C . ASN A 1 334 ? 23.186 0.622 1.390 1.00 87.81 334 ASN A C 1
ATOM 2698 O O . ASN A 1 334 ? 23.605 0.660 0.233 1.00 87.81 334 ASN A O 1
ATOM 2702 N N . ASP A 1 335 ? 23.980 0.768 2.453 1.00 88.88 335 ASP A N 1
ATOM 2703 C CA . ASP A 1 335 ? 25.449 0.751 2.432 1.00 88.88 335 ASP A CA 1
ATOM 2704 C C . ASP A 1 335 ? 26.109 1.686 1.401 1.00 88.88 335 ASP A C 1
ATOM 2706 O O . ASP A 1 335 ? 27.199 1.420 0.899 1.00 88.88 335 ASP A O 1
ATOM 2710 N N . ASN A 1 336 ? 25.466 2.820 1.096 1.00 92.88 336 ASN A N 1
ATOM 2711 C CA . ASN A 1 336 ? 25.902 3.791 0.086 1.00 92.88 336 ASN A CA 1
ATOM 2712 C C . ASN A 1 336 ? 26.038 3.201 -1.330 1.00 92.88 336 ASN A C 1
ATOM 2714 O O . ASN A 1 336 ? 26.779 3.735 -2.161 1.00 92.88 336 ASN A O 1
ATOM 2718 N N . ASN A 1 337 ? 25.302 2.130 -1.634 1.00 93.62 337 ASN A N 1
ATOM 2719 C CA . ASN A 1 337 ? 25.251 1.552 -2.971 1.00 93.62 337 ASN A CA 1
ATOM 2720 C C . ASN A 1 337 ? 24.723 2.567 -3.999 1.00 93.62 337 ASN A C 1
ATOM 2722 O O . ASN A 1 337 ? 23.818 3.354 -3.720 1.00 93.62 337 ASN A O 1
ATOM 2726 N N . ILE A 1 338 ? 25.278 2.538 -5.215 1.00 96.69 338 ILE A N 1
ATOM 2727 C CA . ILE A 1 338 ? 24.821 3.359 -6.346 1.00 96.69 338 ILE A CA 1
ATOM 2728 C C . ILE A 1 338 ? 24.097 2.453 -7.344 1.00 96.69 338 ILE A C 1
ATOM 2730 O O . ILE A 1 338 ? 24.717 1.812 -8.194 1.00 96.69 338 ILE A O 1
ATOM 2734 N N . HIS A 1 339 ? 22.767 2.433 -7.274 1.00 95.62 339 HIS A N 1
ATOM 2735 C CA . HIS A 1 339 ? 21.932 1.495 -8.044 1.00 95.62 339 HIS A CA 1
ATOM 2736 C C . HIS A 1 339 ? 21.918 1.760 -9.555 1.00 95.62 339 HIS A C 1
ATOM 2738 O O . HIS A 1 339 ? 21.725 0.853 -10.362 1.00 95.62 339 HIS A O 1
ATOM 2744 N N . ARG A 1 340 ? 22.177 3.008 -9.959 1.00 97.19 340 ARG A N 1
ATOM 2745 C CA . ARG A 1 340 ? 22.046 3.479 -11.344 1.00 97.19 340 ARG A CA 1
ATOM 2746 C C . ARG A 1 340 ? 22.819 2.648 -12.366 1.00 97.19 340 ARG A C 1
ATOM 2748 O O . ARG A 1 340 ? 22.294 2.354 -13.437 1.00 97.19 340 ARG A O 1
ATOM 2755 N N . GLN A 1 341 ? 24.078 2.328 -12.067 1.00 96.38 341 GLN A N 1
ATOM 2756 C CA . GLN A 1 341 ? 25.006 1.805 -13.074 1.00 96.38 341 GLN A CA 1
ATOM 2757 C C . GLN A 1 341 ? 24.590 0.424 -13.573 1.00 96.38 341 GLN A C 1
ATOM 2759 O O . GLN A 1 341 ? 24.623 0.166 -14.775 1.00 96.38 341 GLN A O 1
ATOM 2764 N N . ALA A 1 342 ? 24.120 -0.433 -12.665 1.00 96.75 342 ALA A N 1
ATOM 2765 C CA . ALA A 1 342 ? 23.656 -1.771 -13.007 1.00 96.75 342 ALA A CA 1
ATOM 2766 C C . ALA A 1 342 ? 22.411 -1.751 -13.914 1.00 96.75 342 ALA A C 1
ATOM 2768 O O . ALA A 1 342 ? 22.205 -2.682 -14.690 1.00 96.75 342 ALA A O 1
ATOM 2769 N N . SER A 1 343 ? 21.615 -0.677 -13.865 1.00 97.81 343 SER A N 1
ATOM 2770 C CA . SER A 1 343 ? 20.392 -0.546 -14.657 1.00 97.81 343 SER A CA 1
ATOM 2771 C C . SER A 1 343 ? 20.605 -0.033 -16.085 1.00 97.81 343 SER A C 1
ATOM 2773 O O . SER A 1 343 ? 19.730 -0.242 -16.922 1.00 97.81 343 SER A O 1
ATOM 2775 N N . ILE A 1 344 ? 21.721 0.642 -16.394 1.00 98.44 344 ILE A N 1
ATOM 2776 C CA . ILE A 1 344 ? 21.906 1.321 -17.693 1.00 98.44 344 ILE A CA 1
ATOM 2777 C C . ILE A 1 344 ? 21.850 0.337 -18.865 1.00 98.44 344 ILE A C 1
ATOM 2779 O O . ILE A 1 344 ? 21.062 0.534 -19.788 1.00 98.44 344 ILE A O 1
ATOM 2783 N N . ASN A 1 345 ? 22.662 -0.722 -18.829 1.00 98.19 345 ASN A N 1
ATOM 2784 C CA . ASN A 1 345 ? 22.760 -1.656 -19.953 1.00 98.19 345 ASN A CA 1
ATOM 2785 C C . ASN A 1 345 ? 21.452 -2.432 -20.195 1.00 98.19 345 ASN A C 1
ATOM 2787 O O . ASN A 1 345 ? 21.004 -2.454 -21.344 1.00 98.19 345 ASN A O 1
ATOM 2791 N N . PRO A 1 346 ? 20.787 -2.994 -19.164 1.00 98.06 346 PRO A N 1
ATOM 2792 C CA . PRO A 1 346 ? 19.488 -3.630 -19.359 1.00 98.06 346 PRO A CA 1
ATOM 2793 C C . PRO A 1 346 ? 18.436 -2.664 -19.918 1.00 98.06 346 PRO A C 1
ATOM 2795 O O . PRO A 1 346 ? 17.757 -3.002 -20.882 1.00 98.06 346 PRO A O 1
ATOM 2798 N N . LEU A 1 347 ? 18.330 -1.435 -19.395 1.00 98.50 347 LEU A N 1
ATOM 2799 C CA . LEU A 1 347 ? 17.368 -0.447 -19.907 1.00 98.50 347 LEU A CA 1
ATOM 2800 C C . LEU A 1 347 ? 17.638 -0.081 -21.369 1.00 98.50 347 LEU A C 1
ATOM 2802 O O . LEU A 1 347 ? 16.703 0.003 -22.166 1.00 98.50 347 LEU A O 1
ATOM 2806 N N . ALA A 1 348 ? 18.908 0.124 -21.726 1.00 98.50 348 ALA A N 1
ATOM 2807 C CA . ALA A 1 348 ? 19.321 0.402 -23.096 1.00 98.50 348 ALA A CA 1
ATOM 2808 C C . ALA A 1 348 ? 18.944 -0.749 -24.040 1.00 98.50 348 ALA A C 1
ATOM 2810 O O . ALA A 1 348 ? 18.372 -0.504 -25.102 1.00 98.50 348 ALA A O 1
ATOM 2811 N N . ARG A 1 349 ? 19.187 -2.000 -23.623 1.00 97.94 349 ARG A N 1
ATOM 2812 C CA . ARG A 1 349 ? 18.809 -3.215 -24.361 1.00 97.94 349 ARG A CA 1
ATOM 2813 C C . ARG A 1 349 ? 17.296 -3.311 -24.555 1.00 97.94 349 ARG A C 1
ATOM 2815 O O . ARG A 1 349 ? 16.842 -3.431 -25.691 1.00 97.94 349 ARG A O 1
ATOM 2822 N N . ILE A 1 350 ? 16.532 -3.239 -23.465 1.00 97.69 350 ILE A N 1
ATOM 2823 C CA . ILE A 1 350 ? 15.074 -3.436 -23.451 1.00 97.69 350 ILE A CA 1
ATOM 2824 C C . ILE A 1 350 ? 14.376 -2.373 -24.304 1.00 97.69 350 ILE A C 1
ATOM 2826 O O . ILE A 1 350 ? 13.543 -2.688 -25.151 1.00 97.69 350 ILE A O 1
ATOM 2830 N N . LEU A 1 351 ? 14.745 -1.103 -24.122 1.00 98.31 351 LEU A N 1
ATOM 2831 C CA . LEU A 1 351 ? 14.087 0.024 -24.787 1.00 98.31 351 LEU A CA 1
ATOM 2832 C C . LEU A 1 351 ? 14.763 0.437 -26.104 1.00 98.31 351 LEU A C 1
ATOM 2834 O O . LEU A 1 351 ? 14.350 1.424 -26.713 1.00 98.31 351 LEU A O 1
ATOM 2838 N N . LYS A 1 352 ? 15.796 -0.296 -26.545 1.00 97.94 352 LYS A N 1
ATOM 2839 C CA . LYS A 1 352 ? 16.613 0.008 -27.735 1.00 97.94 352 LYS A CA 1
ATOM 2840 C C . LYS A 1 352 ? 17.120 1.457 -27.748 1.00 97.94 352 LYS A C 1
ATOM 2842 O O . LYS A 1 352 ? 17.047 2.153 -28.762 1.00 97.94 352 LYS A O 1
ATOM 2847 N N . LEU A 1 353 ? 17.603 1.914 -26.596 1.00 97.50 353 LEU A N 1
ATOM 2848 C CA . LEU A 1 353 ? 18.181 3.243 -26.401 1.00 97.50 353 LEU A CA 1
ATOM 2849 C C . LEU A 1 353 ? 19.708 3.164 -26.439 1.00 97.50 353 LEU A C 1
ATOM 2851 O O . LEU A 1 353 ? 20.297 2.124 -26.161 1.00 97.50 353 LEU A O 1
ATOM 2855 N N . ASP A 1 354 ? 20.356 4.287 -26.734 1.00 97.50 354 ASP A N 1
ATOM 2856 C CA . ASP A 1 354 ? 21.799 4.407 -26.554 1.00 97.50 354 ASP A CA 1
ATOM 2857 C C . ASP A 1 354 ? 22.147 4.424 -25.055 1.00 97.50 354 ASP A C 1
ATOM 2859 O O . ASP A 1 354 ? 21.622 5.247 -24.297 1.00 97.50 354 ASP A O 1
ATOM 2863 N N . ALA A 1 355 ? 23.033 3.524 -24.625 1.00 98.00 355 ALA A N 1
ATOM 2864 C CA . ALA A 1 355 ? 23.442 3.407 -23.227 1.00 98.00 355 ALA A CA 1
ATOM 2865 C C . ALA A 1 355 ? 24.138 4.680 -22.719 1.00 98.00 355 ALA A C 1
ATOM 2867 O O . ALA A 1 355 ? 23.941 5.065 -21.564 1.00 98.00 355 ALA A O 1
ATOM 2868 N N . GLU A 1 356 ? 24.889 5.378 -23.578 1.00 98.00 356 GLU A N 1
ATOM 2869 C CA . GLU A 1 356 ? 25.565 6.622 -23.197 1.00 98.00 356 GLU A CA 1
ATOM 2870 C C . GLU A 1 356 ? 24.550 7.726 -22.872 1.00 98.00 356 GLU A C 1
ATOM 2872 O O . GLU A 1 356 ? 24.706 8.450 -21.885 1.00 98.00 356 GLU A O 1
ATOM 2877 N N . SER A 1 357 ? 23.444 7.797 -23.617 1.00 97.69 357 SER A N 1
ATOM 2878 C CA . SER A 1 357 ? 22.346 8.728 -23.333 1.00 97.69 357 SER A CA 1
ATOM 2879 C C . SER A 1 357 ? 21.736 8.550 -21.934 1.00 97.69 357 SER A C 1
ATOM 2881 O O . SER A 1 357 ? 21.334 9.530 -21.302 1.00 97.69 357 SER A O 1
ATOM 2883 N N . LEU A 1 358 ? 21.736 7.327 -21.392 1.00 98.25 358 LEU A N 1
ATOM 2884 C CA . LEU A 1 358 ? 21.217 7.032 -20.052 1.00 98.25 358 LEU A CA 1
ATOM 2885 C C . LEU A 1 358 ? 22.158 7.497 -18.927 1.00 98.25 358 LEU A C 1
ATOM 2887 O O . LEU A 1 358 ? 21.770 7.479 -17.753 1.00 98.25 358 LEU A O 1
ATOM 2891 N N . LYS A 1 359 ? 23.353 8.016 -19.249 1.00 96.81 359 LYS A N 1
ATOM 2892 C CA . LYS A 1 359 ? 24.166 8.812 -18.310 1.00 96.81 359 LYS A CA 1
ATOM 2893 C C . LYS A 1 359 ? 23.575 10.197 -18.040 1.00 96.81 359 LYS A C 1
ATOM 2895 O O . LYS A 1 359 ? 23.940 10.830 -17.045 1.00 96.81 359 LYS A O 1
ATOM 2900 N N . ASN A 1 360 ? 22.571 10.634 -18.797 1.00 98.38 360 ASN A N 1
ATOM 2901 C CA . ASN A 1 360 ? 21.721 11.754 -18.408 1.00 98.38 360 ASN A CA 1
ATOM 2902 C C . ASN A 1 360 ? 20.653 11.304 -17.376 1.00 98.38 360 ASN A C 1
ATOM 2904 O O . ASN A 1 360 ? 19.868 10.406 -17.682 1.00 98.38 360 ASN A O 1
ATOM 2908 N N . PRO A 1 361 ? 20.576 11.919 -16.176 1.00 98.56 361 PRO A N 1
ATOM 2909 C CA . PRO A 1 361 ? 19.600 11.540 -15.147 1.00 98.56 361 PRO A CA 1
ATOM 2910 C C . PRO A 1 361 ? 18.134 11.606 -15.597 1.00 98.56 361 PRO A C 1
ATOM 2912 O O . PRO A 1 361 ? 17.345 10.726 -15.273 1.00 98.56 361 PRO A O 1
ATOM 2915 N N . VAL A 1 362 ? 17.758 12.617 -16.379 1.00 98.38 362 VAL A N 1
ATOM 2916 C CA . VAL A 1 362 ? 16.380 12.780 -16.867 1.00 98.38 362 VAL A CA 1
ATOM 2917 C C . VAL A 1 362 ? 16.017 11.659 -17.840 1.00 98.38 362 VAL A C 1
ATOM 2919 O O . VAL A 1 362 ? 14.954 11.052 -17.722 1.00 98.38 362 VAL A O 1
ATOM 2922 N N . LEU A 1 363 ? 16.909 11.335 -18.782 1.00 98.44 363 LEU A N 1
ATOM 2923 C CA . LEU A 1 363 ? 16.675 10.230 -19.718 1.00 98.44 363 LEU A CA 1
ATOM 2924 C C . LEU A 1 363 ? 16.628 8.877 -19.002 1.00 98.44 363 LEU A C 1
ATOM 2926 O O . LEU A 1 363 ? 15.786 8.048 -19.340 1.00 98.44 363 LEU A O 1
ATOM 2930 N N . PHE A 1 364 ? 17.467 8.687 -17.982 1.00 98.75 364 PHE A N 1
ATOM 2931 C CA . PHE A 1 364 ? 17.433 7.501 -17.131 1.00 98.75 364 PHE A CA 1
ATOM 2932 C C . PHE A 1 364 ? 16.091 7.351 -16.403 1.00 98.75 364 PHE A C 1
ATOM 2934 O O . PHE A 1 364 ? 15.462 6.300 -16.503 1.00 98.75 364 PHE A O 1
ATOM 2941 N N . ALA A 1 365 ? 15.612 8.396 -15.717 1.00 98.44 365 ALA A N 1
ATOM 2942 C CA . ALA A 1 365 ? 14.334 8.353 -15.002 1.00 98.44 365 ALA A CA 1
ATOM 2943 C C . ALA A 1 365 ? 13.165 8.031 -15.949 1.00 98.44 365 ALA A C 1
ATOM 2945 O O . ALA A 1 365 ? 12.344 7.159 -15.668 1.00 98.44 365 ALA A O 1
ATOM 2946 N N . LYS A 1 366 ? 13.142 8.660 -17.129 1.00 98.31 366 LYS A N 1
ATOM 2947 C CA . LYS A 1 366 ? 12.151 8.373 -18.176 1.00 98.31 366 LYS A CA 1
ATOM 2948 C C . LYS A 1 366 ? 12.216 6.932 -18.686 1.00 98.31 366 LYS A C 1
ATOM 2950 O O . LYS A 1 366 ? 11.176 6.340 -18.956 1.00 98.31 366 LYS A O 1
ATOM 2955 N N . ALA A 1 367 ? 13.413 6.358 -18.815 1.00 98.56 367 ALA A N 1
ATOM 2956 C CA . ALA A 1 367 ? 13.582 4.956 -19.195 1.00 98.56 367 ALA A CA 1
ATOM 2957 C C . ALA A 1 367 ? 13.043 4.001 -18.116 1.00 98.56 367 ALA A C 1
ATOM 2959 O O . ALA A 1 367 ? 12.375 3.030 -18.452 1.00 98.56 367 ALA A O 1
ATOM 2960 N N . LYS A 1 368 ? 13.253 4.304 -16.828 1.00 98.19 368 LYS A N 1
ATOM 2961 C CA . LYS A 1 368 ? 12.699 3.522 -15.708 1.00 98.19 368 LYS A CA 1
ATOM 2962 C C . LYS A 1 368 ? 11.169 3.508 -15.708 1.00 98.19 368 LYS A C 1
ATOM 2964 O O . LYS A 1 368 ? 10.577 2.447 -15.550 1.00 98.19 368 LYS A O 1
ATOM 2969 N N . PHE A 1 369 ? 10.533 4.659 -15.936 1.00 98.31 369 PHE A N 1
ATOM 2970 C CA . PHE A 1 369 ? 9.078 4.718 -16.110 1.00 98.31 369 PHE A CA 1
ATOM 2971 C C . PHE A 1 369 ? 8.610 3.921 -17.330 1.00 98.31 369 PHE A C 1
ATOM 2973 O O . PHE A 1 369 ? 7.667 3.142 -17.221 1.00 98.31 369 PHE A O 1
ATOM 2980 N N . ALA A 1 370 ? 9.277 4.087 -18.476 1.00 98.44 370 ALA A N 1
ATOM 2981 C CA . ALA A 1 370 ? 8.909 3.393 -19.705 1.00 98.44 370 ALA A CA 1
ATOM 2982 C C . ALA A 1 370 ? 8.989 1.872 -19.562 1.00 98.44 370 ALA A C 1
ATOM 2984 O O . ALA A 1 370 ? 8.083 1.177 -20.005 1.00 98.44 370 ALA A O 1
ATOM 2985 N N . GLU A 1 371 ? 10.035 1.364 -18.918 1.00 98.00 371 GLU A N 1
ATOM 2986 C CA . GLU A 1 371 ? 10.195 -0.064 -18.659 1.00 98.00 371 GLU A CA 1
ATOM 2987 C C . GLU A 1 371 ? 9.042 -0.602 -17.792 1.00 98.00 371 GLU A C 1
ATOM 2989 O O . GLU A 1 371 ? 8.364 -1.537 -18.213 1.00 98.00 371 GLU A O 1
ATOM 2994 N N . ALA A 1 372 ? 8.708 0.062 -16.680 1.00 97.00 372 ALA A N 1
ATOM 2995 C CA . ALA A 1 372 ? 7.590 -0.345 -15.822 1.00 97.00 372 ALA A CA 1
ATOM 2996 C C . ALA A 1 372 ? 6.224 -0.320 -16.542 1.00 97.00 372 ALA A C 1
ATOM 2998 O O . ALA A 1 372 ? 5.398 -1.206 -16.331 1.00 97.00 372 ALA A O 1
ATOM 2999 N N . VAL A 1 373 ? 5.987 0.648 -17.439 1.00 97.56 373 VAL A N 1
ATOM 3000 C CA . VAL A 1 373 ? 4.745 0.739 -18.242 1.00 97.56 373 VAL A CA 1
ATOM 3001 C C . VAL A 1 373 ? 4.578 -0.450 -19.202 1.00 97.56 373 VAL A C 1
ATOM 3003 O O . VAL A 1 373 ? 3.459 -0.726 -19.629 1.00 97.56 373 VAL A O 1
ATOM 3006 N N . THR A 1 374 ? 5.646 -1.187 -19.533 1.00 96.31 374 THR A N 1
ATOM 3007 C CA . THR A 1 374 ? 5.526 -2.403 -20.363 1.00 96.31 374 THR A CA 1
ATOM 3008 C C . THR A 1 374 ? 4.891 -3.590 -19.632 1.00 96.31 374 THR A C 1
ATOM 3010 O O . THR A 1 374 ? 4.475 -4.544 -20.292 1.00 96.31 374 THR A O 1
ATOM 3013 N N . ALA A 1 375 ? 4.805 -3.555 -18.299 1.00 97.12 375 ALA A N 1
ATOM 3014 C CA . ALA A 1 375 ? 4.208 -4.627 -17.511 1.00 97.12 375 ALA A CA 1
ATOM 3015 C C . ALA A 1 375 ? 2.675 -4.591 -17.563 1.00 97.12 375 ALA A C 1
ATOM 3017 O O . ALA A 1 375 ? 2.067 -3.518 -17.505 1.00 97.12 375 ALA A O 1
ATOM 3018 N N . LYS A 1 376 ? 2.049 -5.780 -17.610 1.00 96.81 376 LYS A N 1
ATOM 3019 C CA . LYS A 1 376 ? 0.582 -5.939 -17.574 1.00 96.81 376 LYS A CA 1
ATOM 3020 C C . LYS A 1 376 ? -0.008 -5.302 -16.316 1.00 96.81 376 LYS A C 1
ATOM 3022 O O . LYS A 1 376 ? -0.948 -4.519 -16.411 1.00 96.81 376 LYS A O 1
ATOM 3027 N N . ASN A 1 377 ? 0.582 -5.618 -15.165 1.00 96.56 377 ASN A N 1
ATOM 3028 C CA . ASN A 1 377 ? 0.292 -4.972 -13.894 1.00 96.56 377 ASN A CA 1
ATOM 3029 C C . ASN A 1 377 ? 1.487 -4.087 -13.524 1.00 96.56 377 ASN A C 1
ATOM 3031 O O . ASN A 1 377 ? 2.620 -4.561 -13.438 1.00 96.56 377 ASN A O 1
ATOM 3035 N N . ASN A 1 378 ? 1.247 -2.798 -13.305 1.00 96.06 378 ASN A N 1
ATOM 3036 C CA . ASN A 1 378 ? 2.281 -1.847 -12.913 1.00 96.06 378 ASN A CA 1
ATOM 3037 C C . ASN A 1 378 ? 1.849 -1.041 -11.686 1.00 96.06 378 ASN A C 1
ATOM 3039 O O . ASN A 1 378 ? 0.664 -0.958 -11.363 1.00 96.06 378 ASN A O 1
ATOM 3043 N N . MET A 1 379 ? 2.827 -0.475 -10.980 1.00 95.38 379 MET A N 1
ATOM 3044 C CA . MET A 1 379 ? 2.581 0.422 -9.852 1.00 95.38 379 MET A CA 1
ATOM 3045 C C . MET A 1 379 ? 3.396 1.703 -9.972 1.00 95.38 379 MET A C 1
ATOM 3047 O O . MET A 1 379 ? 4.521 1.708 -10.472 1.00 95.38 379 MET A O 1
ATOM 3051 N N . PHE A 1 380 ? 2.836 2.786 -9.442 1.00 95.25 380 PHE A N 1
ATOM 3052 C CA . PHE A 1 380 ? 3.512 4.070 -9.349 1.00 95.25 380 PHE A CA 1
ATOM 3053 C C . PHE A 1 380 ? 3.341 4.632 -7.951 1.00 95.25 380 PHE A C 1
ATOM 3055 O O . PHE A 1 380 ? 2.222 4.806 -7.466 1.00 95.25 380 PHE A O 1
ATOM 3062 N N . PHE A 1 381 ? 4.462 4.948 -7.315 1.00 96.00 381 PHE A N 1
ATOM 3063 C CA . PHE A 1 381 ? 4.448 5.674 -6.064 1.00 96.00 381 PHE A CA 1
ATOM 3064 C C . PHE A 1 381 ? 4.378 7.175 -6.344 1.00 96.00 381 PHE A C 1
ATOM 3066 O O . PHE A 1 381 ? 5.096 7.691 -7.202 1.00 96.00 381 PHE A O 1
ATOM 3073 N N . PHE A 1 382 ? 3.503 7.893 -5.636 1.00 95.50 382 PHE A N 1
ATOM 3074 C CA . PHE A 1 382 ? 3.241 9.300 -5.944 1.00 95.50 382 PHE A CA 1
ATOM 3075 C C . PHE A 1 382 ? 4.516 10.155 -5.864 1.00 95.50 382 PHE A C 1
ATOM 3077 O O . PHE A 1 382 ? 4.699 11.042 -6.689 1.00 95.50 382 PHE A O 1
ATOM 3084 N N . MET A 1 383 ? 5.434 9.863 -4.937 1.00 95.88 383 MET A N 1
ATOM 3085 C CA . MET A 1 383 ? 6.707 10.587 -4.833 1.00 95.88 383 MET A CA 1
ATOM 3086 C C . MET A 1 383 ? 7.490 10.551 -6.154 1.00 95.88 383 MET A C 1
ATOM 3088 O O . MET A 1 383 ? 7.967 11.593 -6.602 1.00 95.88 383 MET A O 1
ATOM 3092 N N . ASP A 1 384 ? 7.551 9.393 -6.818 1.00 96.75 384 ASP A N 1
ATOM 3093 C CA . ASP A 1 384 ? 8.216 9.257 -8.116 1.00 96.75 384 ASP A CA 1
ATOM 3094 C C . ASP A 1 384 ? 7.442 9.988 -9.219 1.00 96.75 384 ASP A C 1
ATOM 3096 O O . ASP A 1 384 ? 8.047 10.686 -10.029 1.00 96.75 384 ASP A O 1
ATOM 3100 N N . VAL A 1 385 ? 6.106 9.894 -9.232 1.00 96.38 385 VAL A N 1
ATOM 3101 C CA . VAL A 1 385 ? 5.248 10.591 -10.216 1.00 96.38 385 VAL A CA 1
ATOM 3102 C C . VAL A 1 385 ? 5.490 12.100 -10.206 1.00 96.38 385 VAL A C 1
ATOM 3104 O O . VAL A 1 385 ? 5.553 12.715 -11.270 1.00 96.38 385 VAL A O 1
ATOM 3107 N N . PHE A 1 386 ? 5.676 12.678 -9.018 1.00 96.69 386 PHE A N 1
ATOM 3108 C CA . PHE A 1 386 ? 6.000 14.093 -8.817 1.00 96.69 386 PHE A CA 1
ATOM 3109 C C . PHE A 1 386 ? 7.503 14.402 -8.920 1.00 96.69 386 PHE A C 1
ATOM 3111 O O . PHE A 1 386 ? 7.918 15.524 -8.628 1.00 96.69 386 PHE A O 1
ATOM 3118 N N . GLY A 1 387 ? 8.338 13.435 -9.314 1.00 96.12 387 GLY A N 1
ATOM 3119 C CA . GLY A 1 387 ? 9.780 13.619 -9.466 1.00 96.12 387 GLY A CA 1
ATOM 3120 C C . GLY A 1 387 ? 10.459 14.097 -8.180 1.00 96.12 387 GLY A C 1
ATOM 3121 O O . GLY A 1 387 ? 11.367 14.931 -8.237 1.00 96.12 387 GLY A O 1
ATOM 3122 N N . ARG A 1 388 ? 9.995 13.636 -7.017 1.00 95.44 388 ARG A N 1
ATOM 3123 C CA . ARG A 1 388 ? 10.513 14.066 -5.716 1.00 95.44 388 ARG A CA 1
ATOM 3124 C C . ARG A 1 388 ? 11.846 13.407 -5.402 1.00 95.44 388 ARG A C 1
ATOM 3126 O O . ARG A 1 388 ? 12.112 12.273 -5.793 1.00 95.44 388 ARG A O 1
ATOM 3133 N N . GLU A 1 389 ? 12.709 14.158 -4.730 1.00 94.69 389 GLU A N 1
ATOM 3134 C CA . GLU A 1 389 ? 14.038 13.687 -4.327 1.00 94.69 389 GLU A CA 1
ATOM 3135 C C . GLU A 1 389 ? 14.061 13.231 -2.870 1.00 94.69 389 GLU A C 1
ATOM 3137 O O . GLU A 1 389 ? 14.956 12.495 -2.463 1.00 94.69 389 GLU A O 1
ATOM 3142 N N . GLU A 1 390 ? 13.085 13.658 -2.078 1.00 93.50 390 GLU A N 1
ATOM 3143 C CA . GLU A 1 390 ? 12.987 13.327 -0.670 1.00 93.50 390 GLU A CA 1
ATOM 3144 C C . GLU A 1 390 ? 12.611 11.859 -0.474 1.00 93.50 390 GLU A C 1
ATOM 3146 O O . GLU A 1 390 ? 11.737 11.319 -1.157 1.00 93.50 390 GLU A O 1
ATOM 3151 N N . ARG A 1 391 ? 13.263 11.211 0.493 1.00 91.94 391 ARG A N 1
ATOM 3152 C CA . ARG A 1 391 ? 12.957 9.832 0.858 1.00 91.94 391 ARG A CA 1
ATOM 3153 C C . ARG A 1 391 ? 11.697 9.796 1.716 1.00 91.94 391 ARG A C 1
ATOM 3155 O O . ARG A 1 391 ? 11.572 10.556 2.671 1.00 91.94 391 ARG A O 1
ATOM 3162 N N . PHE A 1 392 ? 10.767 8.908 1.376 1.00 93.56 392 PHE A N 1
ATOM 3163 C CA . PHE A 1 392 ? 9.507 8.797 2.106 1.00 93.56 392 PHE A CA 1
ATOM 3164 C C . PHE A 1 392 ? 9.673 8.103 3.461 1.00 93.56 392 PHE A C 1
ATOM 3166 O O . PHE A 1 392 ? 9.112 8.565 4.454 1.00 93.56 392 PHE A O 1
ATOM 3173 N N . ASN A 1 393 ? 10.475 7.039 3.505 1.00 90.31 393 ASN A N 1
ATOM 3174 C CA . ASN A 1 393 ? 10.826 6.305 4.715 1.00 90.31 393 ASN A CA 1
ATOM 3175 C C . ASN A 1 393 ? 12.349 6.112 4.803 1.00 90.31 393 ASN A C 1
ATOM 3177 O O . ASN A 1 393 ? 12.941 5.472 3.940 1.00 90.31 393 ASN A O 1
ATOM 3181 N N . GLU A 1 394 ? 13.004 6.637 5.845 1.00 82.75 394 GLU A N 1
ATOM 3182 C CA . GLU A 1 394 ? 14.460 6.482 6.052 1.00 82.75 394 GLU A CA 1
ATOM 3183 C C . GLU A 1 394 ? 14.858 5.215 6.834 1.00 82.75 394 GLU A C 1
ATOM 3185 O O . GLU A 1 394 ? 15.977 5.111 7.352 1.00 82.75 394 GLU A O 1
ATOM 3190 N N . HIS A 1 395 ? 13.951 4.239 6.932 1.00 76.62 395 HIS A N 1
ATOM 3191 C CA . HIS A 1 395 ? 14.137 2.983 7.659 1.00 76.62 395 HIS A CA 1
ATOM 3192 C C . HIS A 1 395 ? 14.701 3.206 9.075 1.00 76.62 395 HIS A C 1
ATOM 3194 O O . HIS A 1 395 ? 14.006 3.713 9.955 1.00 76.62 395 HIS A O 1
ATOM 3200 N N . ARG A 1 396 ? 15.970 2.827 9.292 1.00 63.03 396 ARG A N 1
ATOM 3201 C CA . ARG A 1 396 ? 16.652 2.780 10.593 1.00 63.03 396 ARG A CA 1
ATOM 3202 C C . ARG A 1 396 ? 16.975 4.152 11.184 1.00 63.03 396 ARG A C 1
ATOM 3204 O O . ARG A 1 396 ? 17.244 4.227 12.376 1.00 63.03 396 ARG A O 1
ATOM 3211 N N . ARG A 1 397 ? 17.001 5.219 10.378 1.00 65.44 397 ARG A N 1
ATOM 3212 C CA . ARG A 1 397 ? 17.381 6.555 10.872 1.00 65.44 397 ARG A CA 1
ATOM 3213 C C . ARG A 1 397 ? 16.211 7.359 11.413 1.00 65.44 397 ARG A C 1
ATOM 3215 O O . ARG A 1 397 ? 16.456 8.193 12.269 1.00 65.44 397 ARG A O 1
ATOM 3222 N N . GLY A 1 398 ? 14.990 7.079 10.942 1.00 67.75 398 GLY A N 1
ATOM 3223 C CA . GLY A 1 398 ? 13.747 7.716 11.382 1.00 67.75 398 GLY A CA 1
ATOM 3224 C C . GLY A 1 398 ? 13.836 9.241 11.466 1.00 67.75 398 GLY A C 1
ATOM 3225 O O . GLY A 1 398 ? 14.230 9.789 12.486 1.00 67.75 398 GLY A O 1
ATOM 3226 N N . THR A 1 399 ? 13.427 9.948 10.418 1.00 80.25 399 THR A N 1
ATOM 32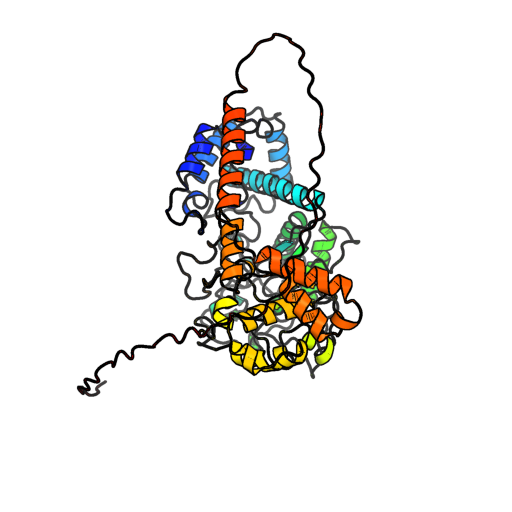27 C CA . THR A 1 399 ? 13.394 11.418 10.445 1.00 80.25 399 THR A CA 1
ATOM 3228 C C . THR A 1 399 ? 12.024 11.946 10.834 1.00 80.25 399 THR A C 1
ATOM 3230 O O . THR A 1 399 ? 11.010 11.266 10.669 1.00 80.25 399 THR A O 1
ATOM 3233 N N . GLU A 1 400 ? 11.972 13.199 11.294 1.00 83.50 400 GLU A N 1
ATOM 3234 C CA . GLU A 1 400 ? 10.711 13.881 11.611 1.00 83.50 400 GLU A CA 1
ATOM 3235 C C . GLU A 1 400 ? 9.730 13.897 10.429 1.00 83.50 400 GLU A C 1
ATOM 3237 O O . GLU A 1 400 ? 8.524 13.977 10.643 1.00 83.50 400 GLU A O 1
ATOM 3242 N N . THR A 1 401 ? 10.219 13.790 9.188 1.00 88.69 401 THR A N 1
ATOM 3243 C CA . THR A 1 401 ? 9.423 13.814 7.952 1.00 88.69 401 THR A CA 1
ATOM 3244 C C . THR A 1 401 ? 9.067 12.433 7.400 1.00 88.69 401 THR A C 1
ATOM 3246 O O . THR A 1 401 ? 8.241 12.355 6.484 1.00 88.69 401 THR A O 1
ATOM 3249 N N . SER A 1 402 ? 9.631 11.351 7.950 1.00 90.19 402 SER A N 1
ATOM 3250 C CA . SER A 1 402 ? 9.333 9.985 7.505 1.00 90.19 402 SER A CA 1
ATOM 3251 C C . SER A 1 402 ? 7.824 9.711 7.586 1.00 90.19 402 SER A C 1
ATOM 3253 O O . SER A 1 402 ? 7.188 10.015 8.594 1.00 90.19 402 SER A O 1
ATOM 3255 N N . PHE A 1 403 ? 7.246 9.155 6.517 1.00 91.50 403 PHE A N 1
ATOM 3256 C CA . PHE A 1 403 ? 5.805 8.898 6.336 1.00 91.50 403 PHE A CA 1
ATOM 3257 C C . PHE A 1 403 ? 4.891 10.133 6.279 1.00 91.50 403 PHE A C 1
ATOM 3259 O O . PHE A 1 403 ? 3.668 9.987 6.259 1.00 91.50 403 PHE A O 1
ATOM 3266 N N . ARG A 1 404 ? 5.438 11.355 6.252 1.00 93.19 404 ARG A N 1
ATOM 3267 C CA . ARG A 1 404 ? 4.623 12.583 6.299 1.00 93.19 404 ARG A CA 1
ATOM 3268 C C . ARG A 1 404 ? 4.457 13.279 4.967 1.00 93.19 404 ARG A C 1
ATOM 3270 O O . ARG A 1 404 ? 3.599 14.148 4.846 1.00 93.19 404 ARG A O 1
ATOM 3277 N N . TYR A 1 405 ? 5.279 12.963 3.979 1.00 94.75 405 TYR A N 1
ATOM 3278 C CA . TYR A 1 405 ? 5.124 13.561 2.665 1.00 94.75 405 TYR A CA 1
ATOM 3279 C C . TYR A 1 405 ? 3.756 13.218 2.070 1.00 94.75 405 TYR A C 1
ATOM 3281 O O . TYR A 1 405 ? 3.287 12.090 2.174 1.00 94.75 405 TYR A O 1
ATOM 3289 N N . LYS A 1 406 ? 3.111 14.191 1.435 1.00 93.69 406 LYS A N 1
ATOM 3290 C CA . LYS A 1 406 ? 1.807 13.999 0.791 1.00 93.69 406 LYS A CA 1
ATOM 3291 C C . LYS A 1 406 ? 1.819 14.522 -0.639 1.00 93.69 406 LYS A C 1
ATOM 3293 O O . LYS A 1 406 ? 2.768 15.189 -1.053 1.00 93.69 406 LYS A O 1
ATOM 3298 N N . VAL A 1 407 ? 0.757 14.222 -1.384 1.00 94.88 407 VAL A N 1
ATOM 3299 C CA . VAL A 1 407 ? 0.483 14.903 -2.654 1.00 94.88 407 VAL A CA 1
ATOM 3300 C C . VAL A 1 407 ? 0.370 16.410 -2.368 1.00 94.88 407 VAL A C 1
ATOM 3302 O O . VAL A 1 407 ? -0.383 16.775 -1.458 1.00 94.88 407 VAL A O 1
ATOM 3305 N N . PRO A 1 408 ? 1.121 17.275 -3.079 1.00 91.81 408 PRO A N 1
ATOM 3306 C CA . PRO A 1 408 ? 1.086 18.715 -2.845 1.00 91.81 408 PRO A CA 1
ATOM 3307 C C . PRO A 1 408 ? -0.326 19.294 -2.973 1.00 91.81 408 PRO A C 1
ATOM 3309 O O . PRO A 1 408 ? -1.088 18.852 -3.831 1.00 91.81 408 PRO A O 1
ATOM 3312 N N . SER A 1 409 ? -0.669 20.303 -2.162 1.00 91.75 409 SER A N 1
ATOM 3313 C CA . SER A 1 409 ? -1.988 20.962 -2.233 1.00 91.75 409 SER A CA 1
ATOM 3314 C C . SER A 1 409 ? -2.287 21.496 -3.645 1.00 91.75 409 SER A C 1
ATOM 3316 O O . SER A 1 409 ? -3.370 21.269 -4.177 1.00 91.75 409 SER A O 1
ATOM 3318 N N . ASP A 1 410 ? -1.299 22.141 -4.278 1.00 93.44 410 ASP A N 1
ATOM 3319 C CA . ASP A 1 410 ? -1.322 22.530 -5.696 1.00 93.44 410 ASP A CA 1
ATOM 3320 C C . ASP A 1 410 ? -0.618 21.458 -6.547 1.00 93.44 410 ASP A C 1
ATOM 3322 O O . ASP A 1 410 ? 0.497 21.625 -7.055 1.00 93.44 410 ASP A O 1
ATOM 3326 N N . TYR A 1 411 ? -1.252 20.287 -6.628 1.00 94.69 411 TYR A N 1
ATOM 3327 C CA . TYR A 1 411 ? -0.690 19.135 -7.328 1.00 94.69 411 TYR A CA 1
ATOM 3328 C C . TYR A 1 411 ? -0.539 19.380 -8.835 1.00 94.69 411 TYR A C 1
ATOM 3330 O O . TYR A 1 411 ? 0.369 18.823 -9.444 1.00 94.69 411 TYR A O 1
ATOM 3338 N N . GLN A 1 412 ? -1.380 20.215 -9.452 1.00 93.06 412 GLN A N 1
ATOM 3339 C CA . GLN A 1 412 ? -1.291 20.509 -10.886 1.00 93.06 412 GLN A CA 1
ATOM 3340 C C . GLN A 1 412 ? 0.013 21.240 -11.203 1.00 93.06 412 GLN A C 1
ATOM 3342 O O . GLN A 1 412 ? 0.794 20.772 -12.037 1.00 93.06 412 GLN A O 1
ATOM 3347 N N . LYS A 1 413 ? 0.305 22.322 -10.474 1.00 92.44 413 LYS A N 1
ATOM 3348 C CA . LYS A 1 413 ? 1.554 23.066 -10.634 1.00 92.44 413 LYS A CA 1
ATOM 3349 C C . LYS A 1 413 ? 2.769 22.237 -10.240 1.00 92.44 413 LYS A C 1
ATOM 3351 O O . LYS A 1 413 ? 3.781 22.263 -10.941 1.00 92.44 413 LYS A O 1
ATOM 3356 N N . ALA A 1 414 ? 2.688 21.485 -9.140 1.00 93.94 414 ALA A N 1
ATOM 3357 C CA . ALA A 1 414 ? 3.783 20.616 -8.712 1.00 93.94 414 ALA A CA 1
ATOM 3358 C C . ALA A 1 414 ? 4.109 19.550 -9.771 1.00 93.94 414 ALA A C 1
ATOM 3360 O O . ALA A 1 414 ? 5.277 19.347 -10.110 1.00 93.94 414 ALA A O 1
ATOM 3361 N N . TYR A 1 415 ? 3.084 18.917 -10.343 1.00 95.06 415 TYR A N 1
ATOM 3362 C CA . TYR A 1 415 ? 3.246 17.953 -11.424 1.00 95.06 415 TYR A CA 1
ATOM 3363 C C . TYR A 1 415 ? 3.832 18.614 -12.678 1.00 95.06 415 TYR A C 1
ATOM 3365 O O . TYR A 1 415 ? 4.843 18.139 -13.193 1.00 95.06 415 TYR A O 1
ATOM 3373 N N . GLN A 1 416 ? 3.292 19.749 -13.128 1.00 93.62 416 GLN A N 1
ATOM 3374 C CA . GLN A 1 416 ? 3.798 20.459 -14.308 1.00 93.62 416 GLN A CA 1
ATOM 3375 C C . GLN A 1 416 ? 5.269 20.885 -14.145 1.00 93.62 416 GLN A C 1
ATOM 3377 O O . GLN A 1 416 ? 6.082 20.673 -15.046 1.00 93.62 416 GLN A O 1
ATOM 3382 N N . ASN A 1 417 ? 5.652 21.396 -12.971 1.00 94.19 417 ASN A N 1
ATOM 3383 C CA . ASN A 1 417 ? 7.048 21.712 -12.661 1.00 94.19 417 ASN A CA 1
ATOM 3384 C C . ASN A 1 417 ? 7.939 20.467 -12.743 1.00 94.19 417 ASN A C 1
ATOM 3386 O O . ASN A 1 417 ? 8.997 20.510 -13.373 1.00 94.19 417 ASN A O 1
ATOM 3390 N N . SER A 1 418 ? 7.493 19.337 -12.185 1.00 96.12 418 SER A N 1
ATOM 3391 C CA . SER A 1 418 ? 8.243 18.078 -12.259 1.00 96.12 418 SER A CA 1
ATOM 3392 C C . SER A 1 418 ? 8.437 17.594 -13.705 1.00 96.12 418 SER A C 1
ATOM 3394 O O . SER A 1 418 ? 9.502 17.068 -14.045 1.00 96.12 418 SER A O 1
ATOM 3396 N N . LEU A 1 419 ? 7.455 17.828 -14.585 1.00 95.31 419 LEU A N 1
ATOM 3397 C CA . LEU A 1 419 ? 7.557 17.540 -16.016 1.00 95.31 419 LEU A CA 1
ATOM 3398 C C . LEU A 1 419 ? 8.574 18.450 -16.716 1.00 95.31 419 LEU A C 1
ATOM 3400 O O . LEU A 1 419 ? 9.373 17.957 -17.515 1.00 95.31 419 LEU A O 1
ATOM 3404 N N . PHE A 1 420 ? 8.596 19.747 -16.395 1.00 94.31 420 PHE A N 1
ATOM 3405 C CA . PHE A 1 420 ? 9.584 20.692 -16.933 1.00 94.31 420 PHE A CA 1
ATOM 3406 C C . PHE A 1 420 ? 11.011 20.383 -16.475 1.00 94.31 420 PHE A C 1
ATOM 3408 O O . PHE A 1 420 ? 11.954 20.543 -17.249 1.00 94.31 420 PHE A O 1
ATOM 3415 N N . GLU A 1 421 ? 11.174 19.899 -15.245 1.00 95.31 421 GLU A N 1
ATOM 3416 C CA . GLU A 1 421 ? 12.454 19.396 -14.737 1.00 95.31 421 GLU A CA 1
ATOM 3417 C C . GLU A 1 421 ? 12.857 18.054 -15.373 1.00 95.31 421 GLU A C 1
ATOM 3419 O O . GLU A 1 421 ? 14.022 17.660 -15.308 1.00 95.31 421 GLU A O 1
ATOM 3424 N N . GLY A 1 422 ? 11.906 17.353 -15.996 1.00 95.31 422 GLY A N 1
ATOM 3425 C CA . GLY A 1 422 ? 12.103 16.076 -16.677 1.00 95.31 422 GLY A CA 1
ATOM 3426 C C . GLY A 1 422 ? 12.029 14.839 -15.777 1.00 95.31 422 GLY A C 1
ATOM 3427 O O . GLY A 1 422 ? 12.217 13.734 -16.283 1.00 95.31 422 GLY A O 1
ATOM 3428 N N . PHE A 1 423 ? 11.754 15.000 -14.480 1.00 97.44 423 PHE A N 1
ATOM 3429 C CA . PHE A 1 423 ? 11.670 13.895 -13.514 1.00 97.44 423 PHE A CA 1
ATOM 3430 C C . PHE A 1 423 ? 10.239 13.428 -13.231 1.00 97.44 423 PHE A C 1
ATOM 3432 O O . PHE A 1 423 ? 10.067 12.330 -12.711 1.00 97.44 423 PHE A O 1
ATOM 3439 N N . GLY A 1 424 ? 9.232 14.233 -13.574 1.00 96.44 424 GLY A N 1
ATOM 3440 C CA . GLY A 1 424 ? 7.828 13.852 -13.454 1.00 96.44 424 GLY A CA 1
ATOM 3441 C C . GLY A 1 424 ? 7.439 12.742 -14.428 1.00 96.44 424 GLY A C 1
ATOM 3442 O O . GLY A 1 424 ? 7.947 12.671 -15.555 1.00 96.44 424 GLY A O 1
ATOM 3443 N N . PHE A 1 425 ? 6.512 11.882 -14.013 1.00 97.12 425 PHE A N 1
ATOM 3444 C CA . PHE A 1 425 ? 6.025 10.795 -14.857 1.00 97.12 425 PHE A CA 1
ATOM 3445 C C . PHE A 1 425 ? 5.135 11.329 -15.982 1.00 97.12 425 PHE A C 1
ATOM 3447 O O . PHE A 1 425 ? 4.036 11.799 -15.733 1.00 97.12 425 PHE A O 1
ATOM 3454 N N . ASN A 1 426 ? 5.569 11.185 -17.235 1.00 96.81 426 ASN A N 1
ATOM 3455 C CA . ASN A 1 426 ? 4.732 11.423 -18.410 1.00 96.81 426 ASN A CA 1
ATOM 3456 C C . ASN A 1 426 ? 4.470 10.092 -19.123 1.00 96.81 426 ASN A C 1
ATOM 3458 O O . ASN A 1 426 ? 5.362 9.532 -19.769 1.00 96.81 426 ASN A O 1
ATOM 3462 N N . ILE A 1 427 ? 3.237 9.590 -19.034 1.00 96.38 427 ILE A N 1
ATOM 3463 C CA . ILE A 1 427 ? 2.864 8.315 -19.660 1.00 96.38 427 ILE A CA 1
ATOM 3464 C C . ILE A 1 427 ? 3.060 8.334 -21.181 1.00 96.38 427 ILE A C 1
ATOM 3466 O O . ILE A 1 427 ? 3.493 7.340 -21.755 1.00 96.38 427 ILE A O 1
ATOM 3470 N N . MET A 1 428 ? 2.833 9.468 -21.847 1.00 97.31 428 MET A N 1
ATOM 3471 C CA . MET A 1 428 ? 3.010 9.572 -23.298 1.00 97.31 428 MET A CA 1
ATOM 3472 C C . MET A 1 428 ? 4.494 9.557 -23.695 1.00 97.31 428 MET A C 1
ATOM 3474 O O . MET A 1 428 ? 4.845 8.996 -24.729 1.00 97.31 428 MET A O 1
ATOM 3478 N N . ASP A 1 429 ? 5.384 10.101 -22.857 1.00 97.62 429 ASP A N 1
ATOM 3479 C CA . ASP A 1 429 ? 6.842 9.976 -23.032 1.00 97.62 429 ASP A CA 1
ATOM 3480 C C . ASP A 1 429 ? 7.306 8.515 -22.886 1.00 97.62 429 ASP A C 1
ATOM 3482 O O . ASP A 1 429 ? 8.178 8.061 -23.634 1.00 97.62 429 ASP A O 1
ATOM 3486 N N . SER A 1 430 ? 6.681 7.773 -21.966 1.00 98.00 430 SER A N 1
ATOM 3487 C CA . SER A 1 430 ? 6.909 6.336 -21.777 1.00 98.00 430 SER A CA 1
ATOM 3488 C C . SER A 1 430 ? 6.431 5.533 -22.988 1.00 98.00 430 SER A C 1
ATOM 3490 O O . SER A 1 430 ? 7.204 4.771 -23.569 1.00 98.00 430 SER A O 1
ATOM 3492 N N . LEU A 1 431 ? 5.195 5.768 -23.439 1.00 98.06 431 LEU A N 1
ATOM 3493 C CA . LEU A 1 431 ? 4.624 5.115 -24.617 1.00 98.06 431 LEU A CA 1
ATOM 3494 C C . LEU A 1 431 ? 5.423 5.407 -25.889 1.00 98.06 431 LEU A C 1
ATOM 3496 O O . LEU A 1 431 ? 5.619 4.499 -26.688 1.00 98.06 431 LEU A O 1
ATOM 3500 N N . GLU A 1 432 ? 5.943 6.623 -26.076 1.00 98.06 432 GLU A N 1
ATOM 3501 C CA . GLU A 1 432 ? 6.803 6.931 -27.225 1.00 98.06 432 GLU A CA 1
ATOM 3502 C C . GLU A 1 432 ? 8.044 6.024 -27.264 1.00 98.06 432 GLU A C 1
ATOM 3504 O O . GLU A 1 432 ? 8.393 5.500 -28.324 1.00 98.06 432 GLU A O 1
ATOM 3509 N N . LYS A 1 433 ? 8.705 5.819 -26.115 1.00 98.25 433 LYS A N 1
ATOM 3510 C CA . LYS A 1 433 ? 9.884 4.942 -26.011 1.00 98.25 433 LYS A CA 1
ATOM 3511 C C . LYS A 1 433 ? 9.521 3.496 -26.314 1.00 98.25 433 LYS A C 1
ATOM 3513 O O . LYS A 1 433 ? 10.200 2.862 -27.116 1.00 98.25 433 LYS A O 1
ATOM 3518 N N . ILE A 1 434 ? 8.425 3.012 -25.734 1.00 98.12 434 ILE A N 1
ATOM 3519 C CA . ILE A 1 434 ? 7.926 1.648 -25.943 1.00 98.12 434 ILE A CA 1
ATOM 3520 C C . ILE A 1 434 ? 7.566 1.423 -27.416 1.00 98.12 434 ILE A C 1
ATOM 3522 O O . ILE A 1 434 ? 7.939 0.405 -27.997 1.00 98.12 434 ILE A O 1
ATOM 3526 N N . PHE A 1 435 ? 6.888 2.384 -28.051 1.00 98.38 435 PHE A N 1
ATOM 3527 C CA . PHE A 1 435 ? 6.509 2.287 -29.459 1.00 98.38 435 PHE A CA 1
ATOM 3528 C C . PHE A 1 435 ? 7.735 2.161 -30.359 1.00 98.38 435 PHE A C 1
ATOM 3530 O O . PHE A 1 435 ? 7.774 1.261 -31.194 1.00 98.38 435 PHE A O 1
ATOM 3537 N N . LYS A 1 436 ? 8.753 3.004 -30.155 1.00 98.12 436 LYS A N 1
ATOM 3538 C CA . LYS A 1 436 ? 10.012 2.925 -30.913 1.00 98.12 436 LYS A CA 1
ATOM 3539 C C . LYS A 1 436 ? 10.752 1.614 -30.660 1.00 98.12 436 LYS A C 1
ATOM 3541 O O . LYS A 1 436 ? 11.209 0.980 -31.610 1.00 98.12 436 LYS A O 1
ATOM 3546 N N . ALA A 1 437 ? 10.840 1.180 -29.402 1.00 97.69 437 ALA A N 1
ATOM 3547 C CA . ALA A 1 437 ? 11.501 -0.071 -29.036 1.00 97.69 437 ALA A CA 1
ATOM 3548 C C . ALA A 1 437 ? 10.861 -1.275 -29.748 1.00 97.69 437 ALA A C 1
ATOM 3550 O O . ALA A 1 437 ? 11.561 -2.146 -30.268 1.00 97.69 437 ALA A O 1
ATOM 3551 N N . ASN A 1 438 ? 9.535 -1.281 -29.868 1.00 96.88 438 ASN A N 1
ATOM 3552 C CA . ASN A 1 438 ? 8.781 -2.373 -30.483 1.00 96.88 438 ASN A CA 1
ATOM 3553 C C . ASN A 1 438 ? 8.527 -2.191 -31.991 1.00 96.88 438 ASN A C 1
ATOM 3555 O O . ASN A 1 438 ? 7.901 -3.050 -32.606 1.00 96.88 438 ASN A O 1
ATOM 3559 N N . GLY A 1 439 ? 9.004 -1.102 -32.608 1.00 97.38 439 GLY A N 1
ATOM 3560 C CA . GLY A 1 439 ? 8.743 -0.784 -34.020 1.00 97.38 439 GLY A CA 1
ATOM 3561 C C . GLY A 1 439 ? 7.286 -0.407 -34.326 1.00 97.38 439 GLY A C 1
ATOM 3562 O O . GLY A 1 439 ? 6.883 -0.371 -35.492 1.00 97.38 439 GLY A O 1
ATOM 3563 N N . LEU A 1 440 ? 6.490 -0.130 -33.289 1.00 97.75 440 LEU A N 1
ATOM 3564 C CA . LEU A 1 440 ? 5.078 0.240 -33.394 1.00 97.75 440 LEU A CA 1
ATOM 3565 C C . LEU A 1 440 ? 4.885 1.666 -33.905 1.00 97.75 440 LEU A C 1
ATOM 3567 O O . LEU A 1 440 ? 3.820 1.991 -34.420 1.00 97.75 440 LEU A O 1
ATOM 3571 N N . ASP A 1 441 ? 5.908 2.508 -33.787 1.00 97.81 441 ASP A N 1
ATOM 3572 C CA . ASP A 1 441 ? 5.961 3.826 -34.414 1.00 97.81 441 ASP A CA 1
ATOM 3573 C C . ASP A 1 441 ? 5.836 3.737 -35.942 1.00 97.81 441 ASP A C 1
ATOM 3575 O O . ASP A 1 441 ? 5.174 4.570 -36.561 1.00 97.81 441 ASP A O 1
ATOM 3579 N N . LYS A 1 442 ? 6.413 2.690 -36.543 1.00 97.31 442 LYS A N 1
ATOM 3580 C CA . LYS A 1 442 ? 6.347 2.433 -37.988 1.00 97.31 442 LYS A CA 1
ATOM 3581 C C . LYS A 1 442 ? 5.057 1.736 -38.398 1.00 97.31 442 LYS A C 1
ATOM 3583 O O . LYS A 1 442 ? 4.500 2.070 -39.438 1.00 97.31 442 LYS A O 1
ATOM 3588 N N . SER A 1 443 ? 4.590 0.765 -37.610 1.00 97.94 443 SER A N 1
ATOM 3589 C CA . SER A 1 443 ? 3.379 0.005 -37.945 1.00 97.94 443 SER A CA 1
ATOM 3590 C C . SER A 1 443 ? 2.082 0.747 -37.604 1.00 97.94 443 SER A C 1
ATOM 3592 O O . SER A 1 443 ? 1.049 0.447 -38.190 1.00 97.94 443 SER A O 1
ATOM 3594 N N . ASN A 1 444 ? 2.117 1.709 -36.674 1.00 97.94 444 ASN A N 1
ATOM 3595 C CA . ASN A 1 444 ? 0.961 2.496 -36.228 1.00 97.94 444 ASN A CA 1
ATOM 3596 C C . ASN A 1 444 ? 1.276 4.010 -36.202 1.00 97.94 444 ASN A C 1
ATOM 3598 O O . ASN A 1 444 ? 1.182 4.647 -35.144 1.00 97.94 444 ASN A O 1
ATOM 3602 N N . PRO A 1 445 ? 1.640 4.620 -37.346 1.00 97.69 445 PRO A N 1
ATOM 3603 C CA . PRO A 1 445 ? 2.172 5.984 -37.393 1.00 97.69 445 PRO A CA 1
ATOM 3604 C C . PRO A 1 445 ? 1.177 7.051 -36.913 1.00 97.69 445 PRO A C 1
ATOM 3606 O O . PRO A 1 445 ? 1.578 8.020 -36.272 1.00 97.69 445 PRO A O 1
ATOM 3609 N N . GLU A 1 446 ? -0.126 6.875 -37.154 1.00 98.12 446 GLU A N 1
ATOM 3610 C CA . GLU A 1 446 ? -1.150 7.823 -36.688 1.00 98.12 446 GLU A CA 1
ATOM 3611 C C . GLU A 1 446 ? -1.291 7.832 -35.162 1.00 98.12 446 GLU A C 1
ATOM 3613 O O . GLU A 1 446 ? -1.380 8.894 -34.539 1.00 98.12 446 GLU A O 1
ATOM 3618 N N . LEU A 1 447 ? -1.301 6.647 -34.544 1.00 98.12 447 LEU A N 1
ATOM 3619 C CA . LEU A 1 447 ? -1.355 6.524 -33.090 1.00 98.12 447 LEU A CA 1
ATOM 3620 C C . LEU A 1 447 ? -0.068 7.062 -32.464 1.00 98.12 447 LEU A C 1
ATOM 3622 O O . LEU A 1 447 ? -0.123 7.815 -31.493 1.00 98.12 447 LEU A O 1
ATOM 3626 N N . PHE A 1 448 ? 1.080 6.748 -33.063 1.00 98.38 448 PHE A N 1
ATOM 3627 C CA . PHE A 1 448 ? 2.364 7.283 -32.635 1.00 98.38 448 PHE A CA 1
ATOM 3628 C C . PHE A 1 448 ? 2.405 8.819 -32.702 1.00 98.38 448 PHE A C 1
ATOM 3630 O O . PHE A 1 448 ? 2.815 9.467 -31.739 1.00 98.38 448 PHE A O 1
ATOM 3637 N N . ALA A 1 449 ? 1.890 9.427 -33.775 1.00 98.06 449 ALA A N 1
ATOM 3638 C CA . ALA A 1 449 ? 1.781 10.881 -33.884 1.00 98.06 449 ALA A CA 1
ATOM 3639 C C . ALA A 1 449 ? 0.901 11.488 -32.774 1.00 98.06 449 ALA A C 1
ATOM 3641 O O . ALA A 1 449 ? 1.247 12.532 -32.215 1.00 98.06 449 ALA A O 1
ATOM 3642 N N . LYS A 1 450 ? -0.203 10.824 -32.396 1.00 97.88 450 LYS A N 1
ATOM 3643 C CA . LYS A 1 450 ? -1.044 11.244 -31.258 1.00 97.88 450 LYS A CA 1
ATOM 3644 C C . LYS A 1 450 ? -0.298 11.155 -29.925 1.00 97.88 450 LYS A C 1
ATOM 3646 O O . LYS A 1 450 ? -0.379 12.096 -29.139 1.00 97.88 450 LYS A O 1
ATOM 3651 N N . ILE A 1 451 ? 0.455 10.078 -29.692 1.00 97.62 451 ILE A N 1
ATOM 3652 C CA . ILE A 1 451 ? 1.299 9.917 -28.494 1.00 97.62 451 ILE A CA 1
ATOM 3653 C C . ILE A 1 451 ? 2.298 11.076 -28.397 1.00 97.62 451 ILE A C 1
ATOM 3655 O O . ILE A 1 451 ? 2.368 11.750 -27.369 1.00 97.62 451 ILE A O 1
ATOM 3659 N N . VAL A 1 452 ? 3.014 11.374 -29.486 1.00 97.38 452 VAL A N 1
ATOM 3660 C CA . VAL A 1 452 ? 3.984 12.480 -29.527 1.00 97.38 452 VAL A CA 1
ATOM 3661 C C . VAL A 1 452 ? 3.305 13.831 -29.287 1.00 97.38 452 VAL A C 1
ATOM 3663 O O . VAL A 1 452 ? 3.828 14.643 -28.522 1.00 97.38 452 VAL A O 1
ATOM 3666 N N . LYS A 1 453 ? 2.127 14.069 -29.880 1.00 96.50 453 LYS A N 1
ATOM 3667 C CA . LYS A 1 453 ? 1.342 15.290 -29.650 1.00 96.50 453 LYS A CA 1
ATOM 3668 C C . LYS A 1 453 ? 0.991 15.460 -28.169 1.00 96.50 453 LYS A C 1
ATOM 3670 O O . LYS A 1 453 ? 1.284 16.506 -27.598 1.00 96.50 453 LYS A O 1
ATOM 3675 N N . PHE A 1 454 ? 0.391 14.451 -27.536 1.00 95.44 454 PHE A N 1
ATOM 3676 C CA . PHE A 1 454 ? -0.039 14.553 -26.137 1.00 95.44 454 PHE A CA 1
ATOM 3677 C C . PHE A 1 454 ? 1.129 14.632 -25.158 1.00 95.44 454 PHE A C 1
ATOM 3679 O O . PHE A 1 454 ? 1.042 15.356 -24.168 1.00 95.44 454 PHE A O 1
ATOM 3686 N N . LYS A 1 455 ? 2.250 13.969 -25.461 1.00 95.00 455 LYS A N 1
ATOM 3687 C CA . LYS A 1 455 ? 3.497 14.160 -24.716 1.00 95.00 455 LYS A CA 1
ATOM 3688 C C . LYS A 1 455 ? 3.903 15.635 -24.685 1.00 95.00 455 LYS A C 1
ATOM 3690 O O . LYS A 1 455 ? 4.271 16.126 -23.623 1.00 95.00 455 LYS A O 1
ATOM 3695 N N . ASN A 1 456 ? 3.854 16.311 -25.835 1.00 93.25 456 ASN A N 1
ATOM 3696 C CA . ASN A 1 456 ? 4.285 17.701 -25.963 1.00 93.25 456 ASN A CA 1
ATOM 3697 C C . ASN A 1 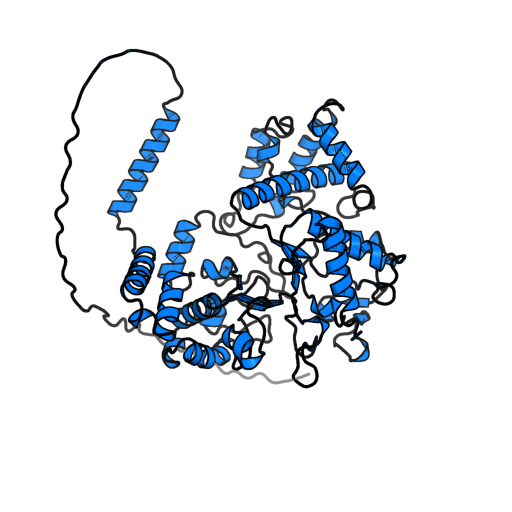456 ? 3.313 18.679 -25.295 1.00 93.25 456 ASN A C 1
ATOM 3699 O O . ASN A 1 456 ? 3.790 19.596 -24.644 1.00 93.25 456 ASN A O 1
ATOM 3703 N N . ILE A 1 457 ? 1.996 18.445 -25.371 1.00 91.00 457 ILE A N 1
ATOM 3704 C CA . ILE A 1 457 ? 0.984 19.294 -24.707 1.00 91.00 457 ILE A CA 1
ATOM 3705 C C . ILE A 1 457 ? 1.252 19.404 -23.202 1.00 91.00 457 ILE A C 1
ATOM 3707 O O . ILE A 1 457 ? 1.206 20.490 -22.641 1.00 91.00 457 ILE A O 1
ATOM 3711 N N . LEU A 1 458 ? 1.607 18.297 -22.543 1.00 82.19 458 LEU A N 1
ATOM 3712 C CA . LEU A 1 458 ? 1.936 18.308 -21.111 1.00 82.19 458 LEU A CA 1
ATOM 3713 C C . LEU A 1 458 ? 3.240 19.060 -20.777 1.00 82.19 458 LEU A C 1
ATOM 3715 O O . LEU A 1 458 ? 3.528 19.302 -19.607 1.00 82.19 458 LEU A O 1
ATOM 3719 N N . LEU A 1 459 ? 4.044 19.398 -21.787 1.00 86.25 459 LEU A N 1
ATOM 3720 C CA . LEU A 1 459 ? 5.299 20.143 -21.674 1.00 86.25 459 LEU A CA 1
ATOM 3721 C C . LEU A 1 459 ? 5.186 21.571 -22.226 1.00 86.25 459 LEU A C 1
ATOM 3723 O O . LEU A 1 459 ? 6.169 22.317 -22.192 1.00 86.25 459 LEU A O 1
ATOM 3727 N N . GLU A 1 460 ? 4.017 21.965 -22.729 1.00 84.75 460 GLU A N 1
ATOM 3728 C CA . GLU A 1 460 ? 3.756 23.342 -23.119 1.00 84.75 460 GLU A CA 1
ATOM 3729 C C . GLU A 1 460 ? 3.683 24.198 -21.851 1.00 84.75 460 GLU A C 1
ATOM 3731 O O . GLU A 1 460 ? 2.912 23.936 -20.926 1.00 84.75 460 GLU A O 1
ATOM 3736 N N . LYS A 1 461 ? 4.540 25.220 -21.781 1.00 72.44 461 LYS A N 1
ATOM 3737 C CA . LYS A 1 461 ? 4.407 26.255 -20.759 1.00 72.44 461 LYS A CA 1
ATOM 3738 C C . LYS A 1 461 ? 3.193 27.089 -21.124 1.00 72.44 461 LYS A C 1
ATOM 3740 O O . LYS A 1 461 ? 3.150 27.620 -22.234 1.00 72.44 461 LYS A O 1
ATOM 3745 N N . GLU A 1 462 ? 2.254 27.236 -20.196 1.00 64.44 462 GLU A N 1
ATOM 3746 C CA . GLU A 1 462 ? 1.181 28.211 -20.361 1.00 64.44 462 GLU A CA 1
ATOM 3747 C C . GLU A 1 462 ? 1.792 29.572 -20.679 1.00 64.44 462 GLU A C 1
ATOM 3749 O O . GLU A 1 462 ? 2.726 30.047 -20.019 1.00 64.44 462 GLU A O 1
ATOM 3754 N N . THR A 1 463 ? 1.299 30.196 -21.743 1.00 51.88 463 THR A N 1
ATOM 3755 C CA . THR A 1 463 ? 1.725 31.555 -22.055 1.00 51.88 463 THR A CA 1
ATOM 3756 C C . THR A 1 463 ? 1.131 32.510 -21.014 1.00 51.88 463 THR A C 1
ATOM 3758 O O . THR A 1 463 ? 0.000 32.306 -20.569 1.00 51.88 463 THR A O 1
ATOM 3761 N N . PRO A 1 464 ? 1.820 33.608 -20.647 1.00 47.41 464 PRO A N 1
ATOM 3762 C CA . PRO A 1 464 ? 1.305 34.591 -19.684 1.00 47.41 464 PRO A CA 1
ATOM 3763 C C . PRO A 1 464 ? -0.080 35.181 -20.019 1.00 47.41 464 PRO A C 1
ATOM 3765 O O . PRO A 1 464 ? -0.691 35.823 -19.169 1.00 47.41 464 PRO A O 1
ATOM 3768 N N . ALA A 1 465 ? -0.566 35.010 -21.252 1.00 46.62 465 ALA A N 1
ATOM 3769 C CA . ALA A 1 465 ? -1.898 35.422 -21.682 1.00 46.62 465 ALA A CA 1
ATOM 3770 C C . ALA A 1 465 ? -3.004 34.453 -21.221 1.00 46.62 465 ALA A C 1
ATOM 3772 O O . ALA A 1 465 ? -4.045 34.918 -20.768 1.00 46.62 465 ALA A O 1
ATOM 3773 N N . GLN A 1 466 ? -2.760 33.138 -21.254 1.00 49.03 466 GLN A N 1
ATOM 3774 C CA . GLN A 1 466 ? -3.730 32.112 -20.839 1.00 49.03 466 GLN A CA 1
ATOM 3775 C C . GLN A 1 466 ? -3.945 32.120 -19.320 1.00 49.03 466 GLN A C 1
ATOM 3777 O O . GLN A 1 466 ? -5.080 32.089 -18.856 1.00 49.03 466 GLN A O 1
ATOM 3782 N N . LEU A 1 467 ? -2.869 32.336 -18.555 1.00 47.25 467 LEU A N 1
ATOM 3783 C CA . LEU A 1 467 ? -2.933 32.554 -17.104 1.00 47.25 467 LEU A CA 1
ATOM 3784 C C . LEU A 1 467 ? -3.765 33.791 -16.724 1.00 47.25 467 LEU A C 1
ATOM 3786 O O . LEU A 1 467 ? -4.431 33.799 -15.695 1.00 47.25 467 LEU A O 1
ATOM 3790 N N . LYS A 1 468 ? -3.756 34.854 -17.541 1.00 44.12 468 LYS A N 1
ATOM 3791 C CA . LYS A 1 468 ? -4.594 36.042 -17.296 1.00 44.12 468 LYS A CA 1
ATOM 3792 C C . LYS A 1 468 ? -6.069 35.779 -17.586 1.00 44.12 468 LYS A C 1
ATOM 3794 O O . LYS A 1 468 ? -6.918 36.331 -16.891 1.00 44.12 468 LYS A O 1
ATOM 3799 N N . GLU A 1 469 ? -6.368 34.955 -18.585 1.00 45.16 469 GLU A N 1
ATOM 3800 C CA . GLU A 1 469 ? -7.737 34.599 -18.963 1.00 45.16 469 GLU A CA 1
ATOM 3801 C C . GLU A 1 469 ? -8.378 33.658 -17.932 1.00 45.16 469 GLU A C 1
ATOM 3803 O O . GLU A 1 469 ? -9.499 33.907 -17.495 1.00 45.16 469 GLU A O 1
ATOM 3808 N N . GLU A 1 470 ? -7.650 32.650 -17.440 1.00 45.81 470 GLU A N 1
ATOM 3809 C CA . GLU A 1 470 ? -8.152 31.752 -16.389 1.00 45.81 470 GLU A CA 1
ATOM 3810 C C . GLU A 1 470 ? -8.295 32.442 -15.029 1.00 45.81 470 GLU A C 1
ATOM 3812 O O . GLU A 1 470 ? -9.305 32.246 -14.354 1.00 45.81 470 GLU A O 1
ATOM 3817 N N . VAL A 1 471 ? -7.358 33.316 -14.642 1.00 51.00 471 VAL A N 1
ATOM 3818 C CA . VAL A 1 471 ? -7.479 34.110 -13.404 1.00 51.00 471 VAL A CA 1
ATOM 3819 C C . VAL A 1 471 ? -8.642 35.105 -13.497 1.00 51.00 471 VAL A C 1
ATOM 3821 O O . VAL A 1 471 ? -9.354 35.307 -12.514 1.00 51.00 471 VAL A O 1
ATOM 3824 N N . SER A 1 472 ? -8.888 35.685 -14.677 1.00 44.47 472 SER A N 1
ATOM 3825 C CA . SER A 1 472 ? -10.049 36.550 -14.929 1.00 44.47 472 SER A CA 1
ATOM 3826 C C . SER A 1 472 ? -11.368 35.778 -14.830 1.00 44.47 472 SER A C 1
ATOM 3828 O O . SER A 1 472 ? -12.301 36.232 -14.166 1.00 44.47 472 SER A O 1
ATOM 3830 N N . ASN A 1 473 ? -11.439 34.590 -15.432 1.00 46.41 473 ASN A N 1
ATOM 3831 C CA . ASN A 1 473 ? -12.644 33.760 -15.433 1.00 46.41 473 ASN A CA 1
ATOM 3832 C C . ASN A 1 473 ? -12.932 33.163 -14.045 1.00 46.41 473 ASN A C 1
ATOM 3834 O O . ASN A 1 473 ? -14.081 33.152 -13.601 1.00 46.41 473 ASN A O 1
ATOM 3838 N N . ALA A 1 474 ? -11.903 32.741 -13.306 1.00 44.25 474 ALA A N 1
ATOM 3839 C CA . ALA A 1 474 ? -12.037 32.270 -11.927 1.00 44.25 474 ALA A CA 1
ATOM 3840 C C . ALA A 1 474 ? -12.467 33.400 -10.971 1.00 44.25 474 ALA A C 1
ATOM 3842 O O . ALA A 1 474 ? -13.330 33.187 -10.118 1.00 44.25 474 ALA A O 1
ATOM 3843 N N . ALA A 1 475 ? -11.939 34.618 -11.148 1.00 45.22 475 ALA A N 1
ATOM 3844 C CA . ALA A 1 475 ? -12.359 35.790 -10.378 1.00 45.22 475 ALA A CA 1
ATOM 3845 C C . ALA A 1 475 ? -13.813 36.206 -10.679 1.00 45.22 475 ALA A C 1
ATOM 3847 O O . ALA A 1 475 ? -14.541 36.573 -9.756 1.00 45.22 475 ALA A O 1
ATOM 3848 N N . GLN A 1 476 ? -14.265 36.099 -11.935 1.00 41.03 476 GLN A N 1
ATOM 3849 C CA . GLN A 1 476 ? -15.668 36.329 -12.307 1.00 41.03 476 GLN A CA 1
ATOM 3850 C C . GLN A 1 476 ? -16.607 35.277 -11.709 1.00 41.03 476 GLN A C 1
ATOM 3852 O O . GLN A 1 476 ? -17.626 35.633 -11.121 1.00 41.03 476 GLN A O 1
ATOM 3857 N N . THR A 1 477 ? -16.227 34.001 -11.757 1.00 43.66 477 THR A N 1
ATOM 3858 C CA . THR A 1 477 ? -17.047 32.902 -11.216 1.00 43.66 477 THR A CA 1
ATOM 3859 C C . THR A 1 477 ? -17.173 32.998 -9.686 1.00 43.66 477 THR A C 1
ATOM 3861 O O . THR A 1 477 ? -18.251 32.795 -9.120 1.00 43.66 477 THR A O 1
ATOM 3864 N N . ALA A 1 478 ? -16.098 33.391 -8.993 1.00 39.81 478 ALA A N 1
ATOM 3865 C CA . ALA A 1 478 ? -16.120 33.640 -7.551 1.00 39.81 478 ALA A CA 1
ATOM 3866 C C . ALA A 1 478 ? -16.980 34.865 -7.179 1.00 39.81 478 ALA A C 1
ATOM 3868 O O . ALA A 1 478 ? -17.712 34.824 -6.191 1.00 39.81 478 ALA A O 1
ATOM 3869 N N . ALA A 1 479 ? -16.957 35.929 -7.989 1.00 44.50 479 ALA A N 1
ATOM 3870 C CA . ALA A 1 479 ? -17.787 37.116 -7.776 1.00 44.50 479 ALA A CA 1
ATOM 3871 C C . ALA A 1 479 ? -19.288 36.856 -8.023 1.00 44.50 479 ALA A C 1
ATOM 3873 O O . ALA A 1 479 ? -20.134 37.386 -7.301 1.00 44.50 479 ALA A O 1
ATOM 3874 N N . GLU A 1 480 ? -19.639 36.004 -8.990 1.00 44.84 480 GLU A N 1
ATOM 3875 C CA . GLU A 1 480 ? -21.031 35.608 -9.271 1.00 44.84 480 GLU A CA 1
ATOM 3876 C C . GLU A 1 480 ? -21.611 34.669 -8.199 1.00 44.84 480 GLU A C 1
ATOM 3878 O O . GLU A 1 480 ? -22.800 34.739 -7.869 1.00 44.84 480 GLU A O 1
ATOM 3883 N N . THR A 1 481 ? -20.762 33.852 -7.573 1.00 41.09 481 THR A N 1
ATOM 3884 C CA . THR A 1 481 ? -21.161 32.979 -6.455 1.00 41.09 481 THR A CA 1
ATOM 3885 C C . THR A 1 481 ? -21.431 33.782 -5.173 1.00 41.09 481 THR A C 1
ATOM 3887 O O . THR A 1 481 ? -22.278 33.400 -4.371 1.00 41.09 481 THR A O 1
ATOM 3890 N N . ILE A 1 482 ? -20.781 34.939 -5.000 1.00 41.62 482 ILE A N 1
ATOM 3891 C CA . ILE A 1 482 ? -20.995 35.839 -3.851 1.00 41.62 482 ILE A CA 1
ATOM 3892 C C . ILE A 1 482 ? -22.239 36.732 -4.046 1.00 41.62 482 ILE A C 1
ATOM 3894 O O . ILE A 1 482 ? -22.911 37.066 -3.072 1.00 41.62 482 ILE A O 1
ATOM 3898 N N . ASN A 1 483 ? -22.603 37.075 -5.288 1.00 37.94 483 ASN A N 1
ATOM 3899 C CA . ASN A 1 483 ? -23.713 37.996 -5.581 1.00 37.94 483 ASN A CA 1
ATOM 3900 C C . ASN A 1 483 ? -25.085 37.339 -5.829 1.00 37.94 483 ASN A C 1
ATOM 3902 O O . ASN A 1 483 ? -26.079 38.053 -5.956 1.00 37.94 483 ASN A O 1
ATOM 3906 N N . SER A 1 484 ? -25.191 36.007 -5.870 1.00 36.16 484 SER A N 1
ATOM 3907 C CA . SER A 1 484 ? -26.477 35.312 -6.091 1.00 36.16 484 SER A CA 1
ATOM 3908 C C . SER A 1 484 ? -27.297 35.053 -4.813 1.00 36.16 484 SER A C 1
ATOM 3910 O O . SER A 1 484 ? -28.363 34.440 -4.863 1.00 36.16 484 SER A O 1
ATOM 3912 N N . GLY A 1 485 ? -26.868 35.596 -3.670 1.00 36.44 485 GLY A N 1
ATOM 3913 C CA . GLY A 1 485 ? -27.580 35.539 -2.394 1.00 36.44 485 GLY A CA 1
ATOM 3914 C C . GLY A 1 485 ? -28.416 36.780 -2.052 1.00 36.44 485 GLY A C 1
ATOM 3915 O O . GLY A 1 485 ? -28.302 37.257 -0.933 1.00 36.44 485 GLY A O 1
ATOM 3916 N N . SER A 1 486 ? -29.237 37.336 -2.956 1.00 29.64 486 SER A N 1
ATOM 3917 C CA . SER A 1 486 ? -30.424 38.126 -2.554 1.00 29.64 486 SER A CA 1
ATOM 3918 C C . SER A 1 486 ? -31.429 38.344 -3.701 1.00 29.64 486 SER A C 1
ATOM 3920 O O . SER A 1 486 ? -31.091 38.535 -4.863 1.00 29.64 486 SER A O 1
ATOM 3922 N N . THR A 1 487 ? -32.703 38.257 -3.340 1.00 30.50 487 THR A N 1
ATOM 3923 C CA . THR A 1 487 ? -33.938 38.207 -4.140 1.00 30.50 487 THR A CA 1
ATOM 3924 C C . THR A 1 487 ? -34.366 39.511 -4.841 1.00 30.50 487 THR A C 1
ATOM 3926 O O . THR A 1 487 ? -34.443 40.540 -4.182 1.00 30.50 487 THR A O 1
ATOM 3929 N N . THR A 1 488 ? -34.839 39.452 -6.102 1.00 28.50 488 THR A N 1
ATOM 3930 C CA . THR A 1 488 ? -36.250 39.650 -6.575 1.00 28.50 488 THR A CA 1
ATOM 3931 C C . THR A 1 488 ? -36.384 40.101 -8.055 1.00 28.50 488 THR A C 1
ATOM 3933 O O . THR A 1 488 ? -35.502 40.712 -8.640 1.00 28.50 488 THR A O 1
ATOM 3936 N N . LYS A 1 489 ? -37.532 39.730 -8.652 1.00 31.56 489 LYS A N 1
ATOM 3937 C CA . LYS A 1 489 ? -38.013 39.834 -10.052 1.00 31.56 489 LYS A CA 1
ATOM 3938 C C . LYS A 1 489 ? -37.857 41.200 -10.762 1.00 31.56 489 LYS A C 1
ATOM 3940 O O . LYS A 1 489 ? -38.267 42.208 -10.206 1.00 31.56 489 LYS A O 1
ATOM 3945 N N . SER A 1 490 ? -37.579 41.189 -12.076 1.00 25.42 490 SER A N 1
ATOM 3946 C CA . SER A 1 490 ? -38.532 41.622 -13.133 1.00 25.42 490 SER A CA 1
ATOM 3947 C C . SER A 1 490 ? -38.024 41.265 -14.544 1.00 25.42 490 SER A C 1
ATOM 3949 O O . SER A 1 490 ? -36.833 41.063 -14.760 1.00 25.42 490 SER A O 1
ATOM 3951 N N . ALA A 1 491 ? -38.954 41.125 -15.489 1.00 33.91 491 ALA A N 1
ATOM 3952 C CA . ALA A 1 491 ? -38.735 40.655 -16.852 1.00 33.91 491 ALA A CA 1
ATOM 3953 C C . ALA A 1 491 ? -38.422 41.793 -17.839 1.00 33.91 491 ALA A C 1
ATOM 3955 O O . ALA A 1 491 ? -39.109 42.809 -17.827 1.00 33.91 491 ALA A O 1
ATOM 3956 N N . ALA A 1 492 ? -37.507 41.563 -18.788 1.00 26.67 492 ALA A N 1
ATOM 3957 C CA . ALA A 1 492 ? -37.524 42.220 -20.098 1.00 26.67 492 ALA A CA 1
ATOM 3958 C C . ALA A 1 492 ? -36.731 41.410 -21.138 1.00 26.67 492 ALA A C 1
ATOM 3960 O O . ALA A 1 492 ? -35.605 40.979 -20.907 1.00 26.67 492 ALA A O 1
ATOM 3961 N N . LYS A 1 493 ? -37.355 41.214 -22.303 1.00 35.62 493 LYS A N 1
ATOM 3962 C CA . LYS A 1 493 ? -36.794 40.591 -23.507 1.00 35.62 493 LYS A CA 1
ATOM 3963 C C . LYS A 1 493 ? -35.573 41.368 -24.016 1.00 35.62 493 LYS A C 1
ATOM 3965 O O . LYS A 1 493 ? -35.679 42.571 -24.229 1.00 35.62 493 LYS A O 1
ATOM 3970 N N . SER A 1 494 ? -34.502 40.670 -24.399 1.00 25.42 494 SER A N 1
ATOM 3971 C CA . SER A 1 494 ? -33.706 41.091 -25.558 1.00 25.42 494 SER A CA 1
ATOM 3972 C C . SER A 1 494 ? -33.048 39.895 -26.255 1.00 25.42 494 SER A C 1
ATOM 3974 O O . SER A 1 494 ? -32.369 39.069 -25.655 1.00 25.42 494 SER A O 1
ATOM 3976 N N . THR A 1 495 ? -33.334 39.797 -27.545 1.00 33.75 495 THR A N 1
ATOM 3977 C CA . THR A 1 495 ? -32.763 38.904 -28.554 1.00 33.75 495 THR A CA 1
ATOM 3978 C C . THR A 1 495 ? -31.415 39.435 -29.041 1.00 33.75 495 THR A C 1
ATOM 3980 O O . THR A 1 495 ? -31.362 40.599 -29.428 1.00 33.75 495 THR A O 1
ATOM 3983 N N . LYS A 1 496 ? -30.384 38.583 -29.136 1.00 27.52 496 LYS A N 1
ATOM 3984 C CA . LYS A 1 496 ? -29.226 38.697 -30.059 1.00 27.52 496 LYS A CA 1
ATOM 3985 C C . LYS A 1 496 ? -28.589 37.301 -30.182 1.00 27.52 496 LYS A C 1
ATOM 3987 O O . LYS A 1 496 ? -28.026 36.791 -29.229 1.00 27.52 496 LYS A O 1
ATOM 3992 N N . SER A 1 497 ? -28.942 36.538 -31.217 1.00 25.31 497 SER A N 1
ATOM 3993 C CA . SER A 1 497 ? -28.203 36.402 -32.487 1.00 25.31 497 SER A CA 1
ATOM 3994 C C . SER A 1 497 ? -26.775 35.873 -32.311 1.00 25.31 497 SER A C 1
ATOM 3996 O O . SER A 1 497 ? -25.833 36.647 -32.172 1.00 25.31 497 SER A O 1
ATOM 3998 N N . TYR A 1 498 ? -26.631 34.551 -32.430 1.00 29.50 498 TYR A N 1
ATOM 3999 C CA . TYR A 1 498 ? -25.368 33.875 -32.724 1.00 29.50 498 TYR A CA 1
ATOM 4000 C C . TYR A 1 498 ? -24.810 34.347 -34.078 1.00 29.50 498 TYR A C 1
ATOM 4002 O O . TYR A 1 498 ? -25.532 34.368 -35.076 1.00 29.50 498 TYR A O 1
ATOM 4010 N N . LYS A 1 499 ? -23.514 34.662 -34.133 1.00 25.22 499 LYS A N 1
ATOM 4011 C CA . LYS A 1 499 ? -22.721 34.589 -35.369 1.00 25.22 499 LYS A CA 1
ATOM 4012 C C . LYS A 1 499 ? -21.511 33.682 -35.121 1.00 25.22 499 LYS A C 1
ATOM 4014 O O . LYS A 1 499 ? -20.845 33.864 -34.104 1.00 25.22 499 LYS A O 1
ATOM 4019 N N . PRO A 1 500 ? -21.220 32.727 -36.020 1.00 29.78 500 PRO A N 1
ATOM 4020 C CA . PRO A 1 500 ? -20.060 31.857 -35.910 1.00 29.78 500 PRO A CA 1
ATOM 4021 C C . PRO A 1 500 ? -18.828 32.609 -36.418 1.00 29.78 500 PRO A C 1
ATOM 4023 O O . PRO A 1 500 ? -18.835 33.120 -37.540 1.00 29.78 500 PRO A O 1
ATOM 4026 N N . LEU A 1 501 ? -17.770 32.681 -35.610 1.00 23.28 501 LEU A N 1
ATOM 4027 C CA . LEU A 1 501 ? -16.473 33.150 -36.085 1.00 23.28 501 LEU A CA 1
ATOM 4028 C C . LEU A 1 501 ? -15.640 31.939 -36.498 1.00 23.28 501 LEU A C 1
ATOM 4030 O O . LEU A 1 501 ? -15.201 31.135 -35.681 1.00 23.28 501 LEU A O 1
ATOM 4034 N N . TRP A 1 502 ? -15.495 31.818 -37.812 1.00 25.95 502 TRP A N 1
ATOM 4035 C CA . TRP A 1 502 ? -14.551 30.951 -38.489 1.00 25.95 502 TRP A CA 1
ATOM 4036 C C . TRP A 1 502 ? -13.131 31.360 -38.093 1.00 25.95 502 TRP A C 1
ATOM 4038 O O . TRP A 1 502 ? -12.738 32.500 -38.337 1.00 25.95 502 TRP A O 1
ATOM 4048 N N . ILE A 1 503 ? -12.359 30.439 -37.515 1.00 27.27 503 ILE A N 1
ATOM 4049 C CA . ILE A 1 503 ? -10.906 30.594 -37.414 1.00 27.27 503 ILE A CA 1
ATOM 4050 C C . ILE A 1 503 ? -10.286 29.751 -38.519 1.00 27.27 503 ILE A C 1
ATOM 4052 O O . ILE A 1 503 ? -10.307 28.521 -38.510 1.00 27.27 503 ILE A O 1
ATOM 4056 N N . THR A 1 504 ? -9.786 30.475 -39.508 1.00 25.23 504 THR A N 1
ATOM 4057 C CA . THR A 1 504 ? -9.014 30.014 -40.650 1.00 25.23 504 THR A CA 1
ATOM 4058 C C . THR A 1 504 ? -7.734 29.332 -40.173 1.00 25.23 504 THR A C 1
ATOM 4060 O O . THR A 1 504 ? -6.990 29.875 -39.358 1.00 25.23 504 THR A O 1
ATOM 4063 N N . ALA A 1 505 ? -7.469 28.144 -40.714 1.00 29.58 505 ALA A N 1
ATOM 4064 C CA . ALA A 1 505 ? -6.214 27.430 -40.549 1.00 29.58 505 ALA A CA 1
ATOM 4065 C C . ALA A 1 505 ? -5.051 28.263 -41.114 1.00 29.58 505 ALA A C 1
ATOM 4067 O O . ALA A 1 505 ? -4.918 28.424 -42.326 1.00 29.58 505 ALA A O 1
ATOM 4068 N N . GLY A 1 506 ? -4.211 28.791 -40.225 1.00 24.12 506 GLY A N 1
ATOM 4069 C CA . GLY A 1 506 ? -2.905 29.344 -40.559 1.00 24.12 506 GLY A CA 1
ATOM 4070 C C . GLY A 1 506 ? -1.839 28.276 -40.358 1.00 24.12 506 GLY A C 1
ATOM 4071 O O . GLY A 1 506 ? -1.511 27.929 -39.227 1.00 24.12 506 GLY A O 1
ATOM 4072 N N . ALA A 1 507 ? -1.318 27.742 -41.460 1.00 25.70 507 ALA A N 1
ATOM 4073 C CA . ALA A 1 507 ? -0.134 26.898 -41.466 1.00 25.70 507 ALA A CA 1
ATOM 4074 C C . ALA A 1 507 ? 1.057 27.668 -40.870 1.00 25.70 507 ALA A C 1
ATOM 4076 O O . ALA A 1 507 ? 1.464 28.690 -41.419 1.00 25.70 507 ALA A O 1
ATOM 4077 N N . ILE A 1 508 ? 1.637 27.168 -39.776 1.00 25.00 508 ILE A N 1
ATOM 4078 C CA . ILE A 1 508 ? 2.976 27.577 -39.345 1.00 25.00 508 ILE A CA 1
ATOM 4079 C C . ILE A 1 508 ? 3.924 26.426 -39.645 1.00 25.00 508 ILE A C 1
ATOM 4081 O O . ILE A 1 508 ? 3.815 25.322 -39.111 1.00 25.00 508 ILE A O 1
ATOM 4085 N N . ALA A 1 509 ? 4.816 26.723 -40.583 1.00 25.34 509 ALA A N 1
ATOM 4086 C CA . ALA A 1 509 ? 5.873 25.867 -41.060 1.00 25.34 509 ALA A CA 1
ATOM 4087 C C . ALA A 1 509 ? 6.877 25.540 -39.949 1.00 25.34 509 ALA A C 1
ATOM 4089 O O . ALA A 1 509 ? 7.262 26.381 -39.137 1.00 25.34 509 ALA A O 1
ATOM 4090 N N . VAL A 1 510 ? 7.326 24.291 -39.986 1.00 31.61 510 VAL A N 1
ATOM 4091 C CA . VAL A 1 510 ? 8.465 23.758 -39.251 1.00 31.61 510 VAL A CA 1
ATOM 4092 C C . VAL A 1 510 ? 9.739 24.499 -39.671 1.00 31.61 510 VAL A C 1
ATOM 4094 O O . VAL A 1 510 ? 10.180 24.387 -40.810 1.00 31.61 510 VAL A O 1
ATOM 4097 N N . LEU A 1 511 ? 10.357 25.197 -38.722 1.00 24.41 511 LEU A N 1
ATOM 4098 C CA . LEU A 1 511 ? 11.786 25.520 -38.686 1.00 24.41 511 LEU A CA 1
ATOM 4099 C C . LEU A 1 511 ? 12.210 25.185 -37.244 1.00 24.41 511 LEU A C 1
ATOM 4101 O O . LEU A 1 511 ? 11.679 25.744 -36.296 1.00 24.41 511 LEU A O 1
ATOM 4105 N N . GLY A 1 512 ? 13.007 24.157 -36.968 1.00 22.31 512 GLY A N 1
ATOM 4106 C CA . GLY A 1 512 ? 14.344 23.991 -37.516 1.00 22.31 512 GLY A CA 1
ATOM 4107 C C . GLY A 1 512 ? 15.335 24.809 -36.684 1.00 22.31 512 GLY A C 1
ATOM 4108 O O . GLY A 1 512 ? 15.728 25.883 -37.106 1.00 22.31 512 GLY A O 1
ATOM 4109 N N . GLY A 1 513 ? 15.734 24.285 -35.517 1.00 23.75 513 GLY A N 1
ATOM 4110 C CA . GLY A 1 513 ? 16.989 24.647 -34.845 1.00 23.75 513 GLY A CA 1
ATOM 4111 C C . GLY A 1 513 ? 16.993 25.881 -33.932 1.00 23.75 513 GLY A C 1
ATOM 4112 O O . GLY A 1 513 ? 17.124 27.005 -34.393 1.00 23.75 513 GLY A O 1
ATOM 4113 N N . ALA A 1 514 ? 17.023 25.638 -32.618 1.00 23.23 514 ALA A N 1
ATOM 4114 C CA . ALA A 1 514 ? 17.750 26.468 -31.649 1.00 23.23 514 ALA A CA 1
ATOM 4115 C C . ALA A 1 514 ? 18.050 25.651 -30.376 1.00 23.23 514 ALA A C 1
ATOM 4117 O O . ALA A 1 514 ? 17.601 25.967 -29.278 1.00 23.23 514 ALA A O 1
ATOM 4118 N N . PHE A 1 515 ? 18.798 24.555 -30.533 1.00 26.45 515 PHE A N 1
ATOM 4119 C CA . PHE A 1 515 ? 19.539 23.952 -29.425 1.00 26.45 515 PHE A CA 1
ATOM 4120 C C . PHE A 1 515 ? 20.895 24.661 -29.365 1.00 26.45 515 PHE A C 1
ATOM 4122 O O . PHE A 1 515 ? 21.885 24.202 -29.931 1.00 26.45 515 PHE A O 1
ATOM 4129 N N . THR A 1 516 ? 20.920 25.845 -28.759 1.00 25.44 516 THR A N 1
ATOM 4130 C CA . THR A 1 516 ? 22.147 26.626 -28.583 1.00 25.44 516 THR A CA 1
ATOM 4131 C C . THR A 1 516 ? 22.725 26.335 -27.202 1.00 25.44 516 THR A C 1
ATOM 4133 O O . THR A 1 516 ? 22.206 26.774 -26.181 1.00 25.44 516 THR A O 1
ATOM 4136 N N . LEU A 1 517 ? 23.792 25.533 -27.211 1.00 28.06 517 LEU A N 1
ATOM 4137 C CA . LEU A 1 517 ? 24.891 25.439 -26.244 1.00 28.06 517 LEU A CA 1
ATOM 4138 C C . LEU A 1 517 ? 24.813 26.402 -25.042 1.00 28.06 517 LEU A C 1
ATOM 4140 O O . LEU A 1 517 ? 25.244 27.551 -25.140 1.00 28.06 517 LEU A O 1
ATOM 4144 N N . TYR A 1 518 ? 24.413 25.899 -23.870 1.00 24.08 518 TYR A N 1
ATOM 4145 C CA . TYR A 1 518 ? 24.798 26.521 -22.603 1.00 24.08 518 TYR A CA 1
ATOM 4146 C C . TYR A 1 518 ? 26.034 25.808 -22.052 1.00 24.08 518 TYR A C 1
ATOM 4148 O O . TYR A 1 518 ? 25.967 24.749 -21.432 1.00 24.08 518 TYR A O 1
ATOM 4156 N N . LYS A 1 519 ? 27.199 26.393 -22.337 1.00 27.19 519 LYS A N 1
ATOM 4157 C CA . LYS A 1 519 ? 28.477 26.045 -21.717 1.00 27.19 519 LYS A CA 1
ATOM 4158 C C . LYS A 1 519 ? 28.524 26.739 -20.356 1.00 27.19 519 LYS A C 1
ATOM 4160 O O . LYS A 1 519 ? 28.978 27.877 -20.259 1.00 27.19 519 LYS A O 1
ATOM 4165 N N . THR A 1 520 ? 28.034 26.092 -19.304 1.00 27.62 520 THR A N 1
ATOM 4166 C CA . THR A 1 520 ? 28.168 26.635 -17.948 1.00 27.62 520 THR A CA 1
ATOM 4167 C C . THR A 1 520 ? 29.607 26.434 -17.476 1.00 27.62 520 THR A C 1
ATOM 4169 O O . THR A 1 520 ? 30.079 25.310 -17.310 1.00 27.62 520 THR A O 1
ATOM 4172 N N . LYS A 1 521 ? 30.323 27.549 -17.299 1.00 25.56 521 LYS A N 1
ATOM 4173 C CA . LYS A 1 521 ? 31.604 27.625 -16.592 1.00 25.56 521 LYS A CA 1
ATOM 4174 C C . LYS A 1 521 ? 31.434 27.030 -15.190 1.00 25.56 521 LYS A C 1
ATOM 4176 O O . LYS A 1 521 ? 30.814 27.655 -14.339 1.00 25.56 521 LYS A O 1
ATOM 4181 N N . PHE A 1 522 ? 32.038 25.874 -14.936 1.00 26.47 522 PHE A N 1
ATOM 4182 C CA . PHE A 1 522 ? 32.427 25.506 -13.579 1.00 26.47 522 PHE A CA 1
ATOM 4183 C C . PHE A 1 522 ? 33.621 26.383 -13.193 1.00 26.47 522 PHE A C 1
ATOM 4185 O O . PHE A 1 522 ? 34.727 26.204 -13.704 1.00 26.47 522 PHE A O 1
ATOM 4192 N N . GLN A 1 523 ? 33.392 27.368 -12.325 1.00 26.84 523 GLN A N 1
ATOM 4193 C CA . GLN A 1 523 ? 34.476 27.965 -11.557 1.00 26.84 523 GLN A CA 1
ATOM 4194 C C . GLN A 1 523 ? 34.945 26.923 -10.543 1.00 26.84 523 GLN A C 1
ATOM 4196 O O . GLN A 1 523 ? 34.211 26.516 -9.647 1.00 26.84 523 GLN A O 1
ATOM 4201 N N . LYS A 1 524 ? 36.182 26.473 -10.745 1.00 24.97 524 LYS A N 1
ATOM 4202 C CA . LYS A 1 524 ? 36.999 25.764 -9.767 1.00 24.97 524 LYS A CA 1
ATOM 4203 C C . LYS A 1 524 ? 37.106 26.666 -8.529 1.00 24.97 524 LYS A C 1
ATOM 4205 O O . LYS A 1 524 ? 37.759 27.703 -8.599 1.00 24.97 524 LYS A O 1
ATOM 4210 N N . HIS A 1 525 ? 36.474 26.295 -7.421 1.00 26.66 525 HIS A N 1
ATOM 4211 C CA . HIS A 1 525 ? 36.966 26.723 -6.117 1.00 26.66 525 HIS A CA 1
ATOM 4212 C C . HIS A 1 525 ? 38.044 25.719 -5.718 1.00 26.66 525 HIS A C 1
ATOM 4214 O O . HIS A 1 525 ? 37.755 24.567 -5.407 1.00 26.66 525 HIS A O 1
ATOM 4220 N N . GLU A 1 526 ? 39.299 26.146 -5.827 1.00 26.00 526 GLU A N 1
ATOM 4221 C CA . GLU A 1 526 ? 40.430 25.461 -5.213 1.00 26.00 526 GLU A CA 1
ATOM 4222 C C . GLU A 1 526 ? 40.244 25.515 -3.693 1.00 26.00 526 GLU A C 1
ATOM 4224 O O . GLU A 1 526 ? 40.300 26.585 -3.086 1.00 26.00 526 GLU A O 1
ATOM 4229 N N . ALA A 1 527 ? 39.986 24.359 -3.083 1.00 26.73 527 ALA A N 1
ATOM 4230 C CA . ALA A 1 527 ? 40.211 24.177 -1.661 1.00 26.73 527 ALA A CA 1
ATOM 4231 C C . ALA A 1 527 ? 41.728 24.092 -1.469 1.00 26.73 527 ALA A C 1
ATOM 4233 O O . ALA A 1 527 ? 42.376 23.197 -2.013 1.00 26.73 527 ALA A O 1
ATOM 4234 N N . LYS A 1 528 ? 42.289 25.075 -0.760 1.00 25.47 528 LYS A N 1
ATOM 4235 C CA . LYS A 1 528 ? 43.679 25.042 -0.322 1.00 25.47 528 LYS A CA 1
ATOM 4236 C C . LYS A 1 528 ? 43.862 23.892 0.660 1.00 25.47 528 LYS A C 1
ATOM 4238 O O . LYS A 1 528 ? 43.152 23.791 1.655 1.00 25.47 528 LYS A O 1
ATOM 4243 N N . ASP A 1 529 ? 44.823 23.060 0.305 1.00 26.66 529 ASP A N 1
ATOM 4244 C CA . ASP A 1 529 ? 45.486 22.074 1.134 1.00 26.66 529 ASP A CA 1
ATOM 4245 C C . ASP A 1 529 ? 46.250 22.817 2.243 1.00 26.66 529 ASP A C 1
ATOM 4247 O O . ASP A 1 529 ? 47.151 23.598 1.943 1.00 26.66 529 ASP A O 1
ATOM 4251 N N . ASP A 1 530 ? 45.859 22.614 3.500 1.00 26.02 530 ASP A N 1
ATOM 4252 C CA . ASP A 1 530 ? 46.709 22.880 4.661 1.00 26.02 530 ASP A CA 1
ATOM 4253 C C . ASP A 1 530 ? 46.805 21.577 5.453 1.00 26.02 530 ASP A C 1
ATOM 4255 O O . ASP A 1 530 ? 46.049 21.277 6.380 1.00 26.02 530 ASP A O 1
ATOM 4259 N N . SER A 1 531 ? 47.768 20.766 5.032 1.00 24.67 531 SER A N 1
ATOM 4260 C CA . SER A 1 531 ? 48.312 19.674 5.812 1.00 24.67 531 SER A CA 1
ATOM 4261 C C . SER A 1 531 ? 48.982 20.231 7.073 1.00 24.67 531 SER A C 1
ATOM 4263 O O . SER A 1 531 ? 50.066 20.814 6.997 1.00 24.67 531 SER A O 1
ATOM 4265 N N . GLN A 1 532 ? 48.413 19.972 8.249 1.00 25.91 532 GLN A N 1
ATOM 4266 C CA . GLN A 1 532 ? 49.211 19.855 9.466 1.00 25.91 532 GLN A CA 1
ATOM 4267 C C . GLN A 1 532 ? 48.880 18.568 10.216 1.00 25.91 532 GLN A C 1
ATOM 4269 O O . GLN A 1 532 ? 47.764 18.308 10.654 1.00 25.91 532 GLN A O 1
ATOM 4274 N N . GLN A 1 533 ? 49.931 17.759 10.311 1.00 26.02 533 GLN A N 1
ATOM 4275 C CA . GLN A 1 533 ? 50.094 16.577 11.135 1.00 26.02 533 GLN A CA 1
ATOM 4276 C C . GLN A 1 533 ? 49.605 16.796 12.570 1.00 26.02 533 GLN A C 1
ATOM 4278 O O . GLN A 1 533 ? 50.048 17.740 13.217 1.00 26.02 533 GLN A O 1
ATOM 4283 N N . LEU A 1 534 ? 48.890 15.817 13.130 1.00 25.67 534 LEU A N 1
ATOM 4284 C CA . LEU A 1 534 ? 49.170 15.373 14.497 1.00 25.67 534 LEU A CA 1
ATOM 4285 C C . LEU A 1 534 ? 48.735 13.916 14.734 1.00 25.67 534 LEU A C 1
ATOM 4287 O O . LEU A 1 534 ? 47.567 13.556 14.758 1.00 25.67 534 LEU A O 1
ATOM 4291 N N . LYS A 1 535 ? 49.793 13.111 14.834 1.00 25.70 535 LYS A N 1
ATOM 4292 C CA . LYS A 1 535 ? 50.002 11.765 15.376 1.00 25.70 535 LYS A CA 1
ATOM 4293 C C . LYS A 1 535 ? 48.907 11.157 16.274 1.00 25.70 535 LYS A C 1
ATOM 4295 O O . LYS A 1 535 ? 48.501 11.747 17.266 1.00 25.70 535 LYS A O 1
ATOM 4300 N N . LEU A 1 536 ? 48.606 9.893 15.948 1.00 27.06 536 LEU A N 1
ATOM 4301 C CA . LEU A 1 536 ? 48.500 8.711 16.827 1.00 27.06 536 LEU A CA 1
ATOM 4302 C C . LEU A 1 536 ? 48.693 8.946 18.335 1.00 27.06 536 LEU A C 1
ATOM 4304 O O . LEU A 1 536 ? 49.776 9.379 18.722 1.00 27.06 536 LEU A O 1
ATOM 4308 N N . THR A 1 537 ? 47.741 8.462 19.147 1.00 25.64 537 THR A N 1
ATOM 4309 C CA . THR A 1 537 ? 47.949 7.357 20.117 1.00 25.64 537 THR A CA 1
ATOM 4310 C C . THR A 1 537 ? 46.644 6.942 20.817 1.00 25.64 537 THR A C 1
ATOM 4312 O O . THR A 1 537 ? 45.883 7.818 21.212 1.00 25.64 537 THR A O 1
ATOM 4315 N N . ALA A 1 538 ? 46.528 5.619 21.029 1.00 30.84 538 ALA A N 1
ATOM 4316 C CA . ALA A 1 538 ? 45.624 4.841 21.899 1.00 30.84 538 ALA A CA 1
ATOM 4317 C C . ALA A 1 538 ? 44.146 4.705 21.500 1.00 30.84 538 ALA A C 1
ATOM 4319 O O . ALA A 1 538 ? 43.379 5.680 21.640 1.00 30.84 538 ALA A O 1
#

Radius of gyration: 28.26 Å; chains: 1; bounding box: 89×68×69 Å

Secondary structure (DSSP, 8-state):
---S-SSSPPGGG--TTGGGSGGGTT-S-HHHHHHHHHH---TTTTTB--HHHHSSTTSHHHHHHHHHHHHHHTS-TTSHHHHHHHHHHHHHHHHHSS--SS---HHHHHHHHHHHHHHHHHHHHHHHHTT-PPEEEE-S---HHHHHH-GGGEEEEEEESSGGG-EEEE-TTTTT-TTSHHHHHHHHHHHHHHHH-SEEEETTGGGGTS-BEEETT--S--GGGB---TTHHHHHHHHHHHHHH-TT--GGGEEE-----TTT--SEETTEE-GGGTTSEEEEEGGG-BTTBSSHHIIIIIS---TTSEEEES--SSS--HHHHHHT--BTTTTTB-THHHHHHHHHHHHT--TTGGGSHHHHHHHHHHHHHTSSSB---HHHHTT--S-S--GGG--TTTTTB---TTHHHHHHHHHHHT-S--HHHHHHHHHHHTTHHHHSHHHHHHHHHHHHHTTPPPPHHHHHHHHHHHHHHHHHHHHTSS----------------------------------------------------